Protein AF-A0AAD4R6T7-F1 (afdb_monomer)

Structure (mmCIF, N/CA/C/O backbone):
data_AF-A0AAD4R6T7-F1
#
_entry.id   AF-A0AAD4R6T7-F1
#
loop_
_atom_site.group_PDB
_atom_site.id
_atom_site.type_symbol
_atom_site.label_atom_id
_atom_site.label_alt_id
_atom_site.label_comp_id
_atom_site.label_asym_id
_atom_site.label_entity_id
_atom_site.label_seq_id
_atom_site.pdbx_PDB_ins_code
_atom_site.Cartn_x
_atom_site.Cartn_y
_atom_site.Cartn_z
_atom_site.occupancy
_atom_site.B_iso_or_equiv
_atom_site.auth_seq_id
_atom_site.auth_comp_id
_atom_site.auth_asym_id
_atom_site.auth_atom_id
_atom_site.pdbx_PDB_model_num
ATOM 1 N N . MET A 1 1 ? 19.999 12.612 -41.701 1.00 35.31 1 MET A N 1
ATOM 2 C CA . MET A 1 1 ? 18.596 12.880 -41.300 1.00 35.31 1 MET A CA 1
ATOM 3 C C . MET A 1 1 ? 18.337 14.374 -41.529 1.00 35.31 1 MET A C 1
ATOM 5 O O . MET A 1 1 ? 19.332 15.083 -41.584 1.00 35.31 1 MET A O 1
ATOM 9 N N . ARG A 1 2 ? 17.098 14.847 -41.746 1.00 30.16 2 ARG A N 1
ATOM 10 C CA . ARG A 1 2 ? 16.788 16.290 -41.617 1.00 30.16 2 ARG A CA 1
ATOM 11 C C . ARG A 1 2 ? 16.483 16.538 -40.134 1.00 30.16 2 ARG A C 1
ATOM 13 O O . ARG A 1 2 ? 15.830 15.685 -39.537 1.00 30.16 2 ARG A O 1
ATOM 20 N N . GLU A 1 3 ? 17.016 17.611 -39.561 1.00 31.00 3 GLU A N 1
ATOM 21 C CA . GLU A 1 3 ? 16.907 17.990 -38.136 1.00 31.00 3 GLU A CA 1
ATOM 22 C C . GLU A 1 3 ? 15.463 17.955 -37.607 1.00 31.00 3 GLU A C 1
ATOM 24 O O . GLU A 1 3 ? 15.213 17.468 -36.507 1.00 31.00 3 GLU A O 1
ATOM 29 N N . ASP A 1 4 ? 14.497 18.336 -38.441 1.00 33.56 4 ASP A N 1
ATOM 30 C CA . ASP A 1 4 ? 13.080 18.478 -38.076 1.00 33.56 4 ASP A CA 1
ATOM 31 C C . ASP A 1 4 ? 12.387 17.181 -37.615 1.00 33.56 4 ASP A C 1
ATOM 33 O O . ASP A 1 4 ? 11.454 17.220 -36.809 1.00 33.56 4 ASP A O 1
ATOM 37 N N . ASP A 1 5 ? 12.834 16.014 -38.096 1.00 36.88 5 ASP A N 1
ATOM 38 C CA . ASP A 1 5 ? 12.261 14.714 -37.709 1.00 36.88 5 ASP A CA 1
ATOM 39 C C . ASP A 1 5 ? 12.672 14.315 -36.272 1.00 36.88 5 ASP A C 1
ATOM 41 O O . ASP A 1 5 ? 12.010 13.496 -35.633 1.00 36.88 5 ASP A O 1
ATOM 45 N N . TRP A 1 6 ? 13.761 14.895 -35.753 1.00 41.62 6 TRP A N 1
ATOM 46 C CA . TRP A 1 6 ? 14.365 14.558 -34.461 1.00 41.62 6 TRP A CA 1
ATOM 47 C C . TRP A 1 6 ? 13.803 15.390 -33.300 1.00 41.62 6 TRP A C 1
ATOM 49 O O . TRP A 1 6 ? 13.460 14.819 -32.261 1.00 41.62 6 TRP A O 1
ATOM 59 N N . TYR A 1 7 ? 13.586 16.694 -33.496 1.00 38.44 7 TYR A N 1
ATOM 60 C CA . TYR A 1 7 ? 12.897 17.542 -32.511 1.00 38.44 7 TYR A CA 1
ATOM 61 C C . TYR A 1 7 ? 11.509 16.982 -32.148 1.00 38.44 7 TYR A C 1
ATOM 63 O O . TYR A 1 7 ? 11.077 17.041 -30.995 1.00 38.44 7 TYR A O 1
ATOM 71 N N . ARG A 1 8 ? 10.834 16.338 -33.114 1.00 39.41 8 ARG A N 1
ATOM 72 C CA . ARG A 1 8 ? 9.548 15.652 -32.906 1.00 39.41 8 ARG A CA 1
ATOM 73 C C . ARG A 1 8 ? 9.656 14.388 -32.048 1.00 39.41 8 ARG A C 1
ATOM 75 O O . ARG A 1 8 ? 8.707 14.077 -31.336 1.00 39.41 8 ARG A O 1
ATOM 82 N N . PHE A 1 9 ? 10.781 13.671 -32.091 1.00 39.66 9 PHE A N 1
ATOM 83 C CA . PHE A 1 9 ? 11.033 12.503 -31.241 1.00 39.66 9 PHE A CA 1
ATOM 84 C C . PHE A 1 9 ? 11.440 12.923 -29.822 1.00 39.66 9 PHE A C 1
ATOM 86 O O . PHE A 1 9 ? 10.860 12.408 -28.870 1.00 39.66 9 PHE A O 1
ATOM 93 N N . GLN A 1 10 ? 12.335 13.911 -29.668 1.00 36.84 10 GLN A N 1
ATOM 94 C CA . GLN A 1 10 ? 12.709 14.486 -28.362 1.00 36.84 10 GLN A CA 1
ATOM 95 C C . GLN A 1 10 ? 11.486 14.968 -27.577 1.00 36.84 10 GLN A C 1
ATOM 97 O O . GLN A 1 10 ? 11.299 14.567 -26.427 1.00 36.84 10 GLN A O 1
ATOM 102 N N . ALA A 1 11 ? 10.598 15.720 -28.234 1.00 40.50 11 ALA A N 1
ATOM 103 C CA . ALA A 1 11 ? 9.353 16.191 -27.635 1.00 40.50 11 ALA A CA 1
ATOM 104 C C . ALA A 1 11 ? 8.433 15.046 -27.159 1.00 40.50 11 ALA A C 1
ATOM 106 O O . ALA A 1 11 ? 7.686 15.214 -26.198 1.00 40.50 11 ALA A O 1
ATOM 107 N N . ARG A 1 12 ? 8.495 13.868 -27.798 1.00 42.59 12 ARG A N 1
ATOM 108 C CA . ARG A 1 12 ? 7.591 12.729 -27.550 1.00 42.59 12 ARG A CA 1
ATOM 109 C C . ARG A 1 12 ? 8.087 11.774 -26.460 1.00 42.59 12 ARG A C 1
ATOM 111 O O . ARG A 1 12 ? 7.273 11.107 -25.832 1.00 42.59 12 ARG A O 1
ATOM 118 N N . ILE A 1 13 ? 9.395 11.754 -26.190 1.00 37.28 13 ILE A N 1
ATOM 119 C CA . ILE A 1 13 ? 10.011 11.015 -25.068 1.00 37.28 13 ILE A CA 1
ATOM 120 C C . ILE A 1 13 ? 10.385 11.915 -23.873 1.00 37.28 13 ILE A C 1
ATOM 122 O O . ILE A 1 13 ? 11.056 11.463 -22.946 1.00 37.28 13 ILE A O 1
ATOM 126 N N . GLY A 1 14 ? 9.952 13.182 -23.879 1.00 34.75 14 GLY A N 1
ATOM 127 C CA . GLY A 1 14 ? 10.141 14.121 -22.768 1.00 34.75 14 GLY A CA 1
ATOM 128 C C . GLY A 1 14 ? 11.563 14.677 -22.626 1.00 34.75 14 GLY A C 1
ATOM 129 O O . GLY A 1 14 ? 11.971 15.027 -21.519 1.00 34.75 14 GLY A O 1
ATOM 130 N N . LEU A 1 15 ? 12.330 14.744 -23.719 1.00 37.16 15 LEU A N 1
ATOM 131 C CA . LEU A 1 15 ? 13.623 15.432 -23.766 1.00 37.16 15 LEU A CA 1
ATOM 132 C C . LEU A 1 15 ? 13.426 16.873 -24.281 1.00 37.16 15 LEU A C 1
ATOM 134 O O . LEU A 1 15 ? 12.693 17.061 -25.253 1.00 37.16 15 LEU A O 1
ATOM 138 N N . PRO A 1 16 ? 14.050 17.894 -23.665 1.00 30.91 16 PRO A N 1
ATOM 139 C CA . PRO A 1 16 ? 13.945 19.271 -24.147 1.00 30.91 16 PRO A CA 1
ATOM 140 C C . PRO A 1 16 ? 14.629 19.447 -25.524 1.00 30.91 16 PRO A C 1
ATOM 142 O O . PRO A 1 16 ? 15.646 18.792 -25.769 1.00 30.91 16 PRO A O 1
ATOM 145 N N . PRO A 1 17 ? 14.090 20.304 -26.419 1.00 33.41 17 PRO A N 1
ATOM 146 C CA . PRO A 1 17 ? 14.699 20.621 -27.715 1.00 33.41 17 PRO A CA 1
ATOM 147 C C . PRO A 1 17 ? 15.949 21.515 -27.571 1.00 33.41 17 PRO A C 1
ATOM 149 O O . PRO A 1 17 ? 16.069 22.263 -26.604 1.00 33.41 17 PRO A O 1
ATOM 152 N N . GLU A 1 18 ? 16.869 21.430 -28.539 1.00 39.88 18 GLU A N 1
ATOM 153 C CA . GLU A 1 18 ? 18.239 21.985 -28.480 1.00 39.88 18 GLU A CA 1
ATOM 154 C C . GLU A 1 18 ? 18.397 23.520 -28.588 1.00 39.88 18 GLU A C 1
ATOM 156 O O . GLU A 1 18 ? 19.498 24.002 -28.347 1.00 39.88 18 GLU A O 1
ATOM 161 N N . ASP A 1 19 ? 17.357 24.327 -28.830 1.00 33.66 19 ASP A N 1
ATOM 162 C CA . ASP A 1 19 ? 17.550 25.769 -29.083 1.00 33.66 19 ASP A CA 1
ATOM 163 C C . ASP A 1 19 ? 16.873 26.687 -28.061 1.00 33.66 19 ASP A C 1
ATOM 165 O O . ASP A 1 19 ? 15.666 26.904 -28.111 1.00 33.66 19 ASP A O 1
ATOM 169 N N . MET A 1 20 ? 17.685 27.260 -27.164 1.00 31.92 20 MET A N 1
ATOM 170 C CA . MET A 1 20 ? 17.506 28.569 -26.502 1.00 31.92 20 MET A CA 1
ATOM 171 C C . MET A 1 20 ? 18.830 28.948 -25.809 1.00 31.92 20 MET A C 1
ATOM 173 O O . MET A 1 20 ? 18.921 29.026 -24.584 1.00 31.92 20 MET A O 1
ATOM 177 N N . ALA A 1 21 ? 19.898 29.137 -26.589 1.00 30.80 21 ALA A N 1
ATOM 178 C CA . ALA A 1 21 ? 21.153 29.693 -26.079 1.00 30.80 21 ALA A CA 1
ATOM 179 C C . ALA A 1 21 ? 21.945 30.456 -27.157 1.00 30.80 21 ALA A C 1
ATOM 181 O O . ALA A 1 21 ? 23.131 30.220 -27.354 1.00 30.80 21 ALA A O 1
ATOM 182 N N . SER A 1 22 ? 21.317 31.421 -27.834 1.00 30.77 22 SER A N 1
ATOM 183 C CA . SER A 1 22 ? 22.067 32.562 -28.376 1.00 30.77 22 SER A CA 1
ATOM 184 C C . SER A 1 22 ? 22.095 33.649 -27.299 1.00 30.77 22 SER A C 1
ATOM 186 O O . SER A 1 22 ? 21.093 34.324 -27.059 1.00 30.77 22 SER A O 1
ATOM 188 N N . GLY A 1 23 ? 23.211 33.742 -26.576 1.00 28.62 23 GLY A N 1
ATOM 189 C CA . GLY A 1 23 ? 23.395 34.693 -25.484 1.00 28.62 23 GLY A CA 1
ATOM 190 C C . GLY A 1 23 ? 23.464 36.153 -25.945 1.00 28.62 23 GLY A C 1
ATOM 191 O O . GLY A 1 23 ? 23.913 36.450 -27.048 1.00 28.62 23 GLY A O 1
ATOM 192 N N . ASN A 1 24 ? 23.077 37.059 -25.046 1.00 25.55 24 ASN A N 1
ATOM 193 C CA . ASN A 1 24 ? 23.545 38.443 -25.025 1.00 25.55 24 ASN A CA 1
ATOM 194 C C . ASN A 1 24 ? 24.150 38.694 -23.624 1.00 25.55 24 ASN A C 1
ATOM 196 O O . ASN A 1 24 ? 23.434 38.477 -22.640 1.00 25.55 24 ASN A O 1
ATOM 200 N N . PRO A 1 25 ? 25.443 39.042 -23.481 1.00 32.53 25 PRO A N 1
ATOM 201 C CA . PRO A 1 25 ? 26.127 38.965 -22.196 1.00 32.53 25 PRO A CA 1
ATOM 202 C C . PRO A 1 25 ? 26.261 40.337 -21.525 1.00 32.53 25 PRO A C 1
ATOM 204 O O . PRO A 1 25 ? 27.349 40.887 -21.517 1.00 32.53 25 PRO A O 1
ATOM 207 N N . GLU A 1 26 ? 25.210 40.867 -20.894 1.00 28.42 26 GLU A N 1
ATOM 208 C CA . GLU A 1 26 ? 25.356 41.969 -19.920 1.00 28.42 26 GLU A CA 1
ATOM 209 C C . GLU A 1 26 ? 24.265 41.924 -18.833 1.00 28.42 26 GLU A C 1
ATOM 211 O O . GLU A 1 26 ? 23.216 42.543 -18.979 1.00 28.42 26 GLU A O 1
ATOM 216 N N . ASN A 1 27 ? 24.497 41.182 -17.737 1.00 26.97 27 ASN A N 1
ATOM 217 C CA . ASN A 1 27 ? 24.135 41.591 -16.363 1.00 26.97 27 ASN A CA 1
ATOM 218 C C . ASN A 1 27 ? 24.601 40.545 -15.321 1.00 26.97 27 ASN A C 1
ATOM 220 O O . ASN A 1 27 ? 24.200 39.382 -15.418 1.00 26.97 27 ASN A O 1
ATOM 224 N N . PRO A 1 28 ? 25.380 40.904 -14.283 1.00 32.88 28 PRO A N 1
ATOM 225 C CA . PRO A 1 28 ? 25.777 39.973 -13.238 1.00 32.88 28 PRO A CA 1
ATOM 226 C C . PRO A 1 28 ? 24.834 40.095 -12.036 1.00 32.88 28 PRO A C 1
ATOM 228 O O . PRO A 1 28 ? 24.934 41.060 -11.282 1.00 32.88 28 PRO A O 1
ATOM 231 N N . ARG A 1 29 ? 23.935 39.119 -11.829 1.00 27.77 29 ARG A N 1
ATOM 232 C CA . ARG A 1 29 ? 23.383 38.727 -10.510 1.00 27.77 29 ARG A CA 1
ATOM 233 C C . ARG A 1 29 ? 22.399 37.557 -10.640 1.00 27.77 29 ARG A C 1
ATOM 235 O O . ARG A 1 29 ? 21.607 37.503 -11.572 1.00 27.77 29 ARG A O 1
ATOM 242 N N . ILE A 1 30 ? 22.410 36.711 -9.605 1.00 27.66 30 ILE A N 1
ATOM 243 C CA . ILE A 1 30 ? 21.577 35.521 -9.331 1.00 27.66 30 ILE A CA 1
ATOM 244 C C . ILE A 1 30 ? 22.187 34.210 -9.855 1.00 27.66 30 ILE A C 1
ATOM 246 O O . ILE A 1 30 ? 22.101 33.866 -11.031 1.00 27.66 30 ILE A O 1
ATOM 250 N N . GLY A 1 31 ? 22.790 33.461 -8.923 1.00 31.80 31 GLY A N 1
ATOM 251 C CA . GLY A 1 31 ? 23.326 32.122 -9.143 1.00 31.80 31 GLY A CA 1
ATOM 252 C C . GLY A 1 31 ? 22.250 31.160 -9.643 1.00 31.80 31 GLY A C 1
ATOM 253 O O . GLY A 1 31 ? 21.253 30.915 -8.965 1.00 31.80 31 GLY A O 1
ATOM 254 N N . ARG A 1 32 ? 22.464 30.619 -10.845 1.00 25.25 32 ARG A N 1
ATOM 255 C CA . ARG A 1 32 ? 21.681 29.524 -11.416 1.00 25.25 32 ARG A CA 1
ATOM 256 C C . ARG A 1 32 ? 22.487 28.237 -11.333 1.00 25.25 32 ARG A C 1
ATOM 258 O O . ARG A 1 32 ? 23.625 28.181 -11.786 1.00 25.25 32 ARG A O 1
ATOM 265 N N . VAL A 1 33 ? 21.838 27.212 -10.791 1.00 27.19 33 VAL A N 1
ATOM 266 C CA . VAL A 1 33 ? 22.175 25.796 -10.952 1.00 27.19 33 VAL A CA 1
ATOM 267 C C . VAL A 1 33 ? 22.430 25.533 -12.437 1.00 27.19 33 VAL A C 1
ATOM 269 O O . VAL A 1 33 ? 21.539 25.718 -13.268 1.00 27.19 33 VAL A O 1
ATOM 272 N N . THR A 1 34 ? 23.658 25.161 -12.783 1.00 24.34 34 THR A N 1
ATOM 273 C CA . THR A 1 34 ? 24.046 24.812 -14.149 1.00 24.34 34 THR A CA 1
ATOM 274 C C . THR A 1 34 ? 23.394 23.482 -14.516 1.00 24.34 34 THR A C 1
ATOM 276 O O . THR A 1 34 ? 23.837 22.423 -14.075 1.00 24.34 34 THR A O 1
ATOM 279 N N . ASN A 1 35 ? 22.316 23.533 -15.300 1.00 24.81 35 ASN A N 1
ATOM 280 C CA . ASN A 1 35 ? 21.831 22.364 -16.031 1.00 24.81 35 ASN A CA 1
ATOM 281 C C . ASN A 1 35 ? 22.922 21.905 -17.019 1.00 24.81 35 ASN A C 1
ATOM 283 O O . ASN A 1 35 ? 23.552 22.765 -17.642 1.00 24.81 35 ASN A O 1
ATOM 287 N N . PRO A 1 36 ? 23.153 20.590 -17.180 1.00 25.81 36 PRO A N 1
ATOM 288 C CA . PRO A 1 36 ? 24.138 20.083 -18.128 1.00 25.81 36 PRO A CA 1
ATOM 289 C C . PRO A 1 36 ? 23.739 20.398 -19.586 1.00 25.81 36 PRO A C 1
ATOM 291 O O . PRO A 1 36 ? 22.540 20.505 -19.874 1.00 25.81 36 PRO A O 1
ATOM 294 N N . PRO A 1 37 ? 24.722 20.540 -20.500 1.00 28.17 37 PRO A N 1
ATOM 295 C CA . PRO A 1 37 ? 24.476 20.776 -21.919 1.00 28.17 37 PRO A CA 1
ATOM 296 C C . PRO A 1 37 ? 23.677 19.628 -22.554 1.00 28.17 37 PRO A C 1
ATOM 298 O O . PRO A 1 37 ? 23.698 18.490 -22.084 1.00 28.17 37 PRO A O 1
ATOM 301 N N . SER A 1 38 ? 22.938 19.961 -23.609 1.00 34.66 38 SER A N 1
ATOM 302 C CA . SER A 1 38 ? 21.989 19.110 -24.329 1.00 34.66 38 SER A CA 1
ATOM 303 C C . SER A 1 38 ? 22.512 17.702 -24.639 1.00 34.66 38 SER A C 1
ATOM 305 O O . SER A 1 38 ? 23.555 17.511 -25.258 1.00 34.66 38 SER A O 1
ATOM 307 N N . VAL A 1 39 ? 21.726 16.704 -24.225 1.00 35.66 39 VAL A N 1
ATOM 308 C CA . VAL A 1 39 ? 21.947 15.277 -24.491 1.00 35.66 39 VAL A CA 1
ATOM 309 C C . VAL A 1 39 ? 21.890 15.032 -26.000 1.00 35.66 39 VAL A C 1
ATOM 311 O O . VAL A 1 39 ? 20.820 15.153 -26.603 1.00 35.66 39 VAL A O 1
ATOM 314 N N . LEU A 1 40 ? 23.026 14.643 -26.589 1.00 38.28 40 LEU A N 1
ATOM 315 C CA . LEU A 1 40 ? 23.114 14.173 -27.970 1.00 38.28 40 LEU A CA 1
ATOM 316 C C . LEU A 1 40 ? 22.015 13.144 -28.252 1.00 38.28 40 LEU A C 1
ATOM 318 O O . LEU A 1 40 ? 21.805 12.181 -27.513 1.00 38.28 40 LEU A O 1
ATOM 322 N N . GLY A 1 41 ? 21.287 13.359 -29.341 1.00 39.12 41 GLY A N 1
ATOM 323 C CA . GLY A 1 41 ? 20.124 12.549 -29.648 1.00 39.12 41 GLY A CA 1
ATOM 324 C C . GLY A 1 41 ? 20.418 11.070 -29.881 1.00 39.12 41 GLY A C 1
ATOM 325 O O . GLY A 1 41 ? 21.299 10.734 -30.661 1.00 39.12 41 GLY A O 1
ATOM 326 N N . PHE A 1 42 ? 19.622 10.178 -29.283 1.00 39.47 42 PHE A N 1
ATOM 327 C CA . PHE A 1 42 ? 19.677 8.711 -29.428 1.00 39.47 42 PHE A CA 1
ATOM 328 C C . PHE A 1 42 ? 19.830 8.222 -30.885 1.00 39.47 42 PHE A C 1
ATOM 330 O O . PHE A 1 42 ? 20.591 7.296 -31.159 1.00 39.47 42 PHE A O 1
ATOM 337 N N . GLY A 1 43 ? 19.176 8.885 -31.847 1.00 38.97 43 GLY A N 1
ATOM 338 C CA . GLY A 1 43 ? 19.344 8.588 -33.274 1.00 38.97 43 GLY A CA 1
ATOM 339 C C . GLY A 1 43 ? 20.722 8.974 -33.824 1.00 38.97 43 GLY A C 1
ATOM 340 O O . GLY A 1 43 ? 21.238 8.274 -34.687 1.00 38.97 43 GLY A O 1
ATOM 341 N N . ARG A 1 44 ? 21.338 10.046 -33.309 1.00 40.31 44 ARG A N 1
ATOM 342 C CA . ARG A 1 44 ? 22.719 10.463 -33.606 1.00 40.31 44 ARG A CA 1
ATOM 343 C C . ARG A 1 44 ? 23.726 9.535 -32.933 1.00 40.31 44 ARG A C 1
ATOM 345 O O . ARG A 1 44 ? 24.703 9.200 -33.567 1.00 40.31 44 ARG A O 1
ATOM 352 N N . VAL A 1 45 ? 23.448 9.059 -31.722 1.00 42.53 45 VAL A N 1
ATOM 353 C CA . VAL A 1 45 ? 24.270 8.101 -30.961 1.00 42.53 45 VAL A CA 1
ATOM 354 C C . VAL A 1 45 ? 24.316 6.726 -31.642 1.00 42.53 45 VAL A C 1
ATOM 356 O O . VAL A 1 45 ? 25.393 6.189 -31.879 1.00 42.53 45 VAL A O 1
ATOM 359 N N . ILE A 1 46 ? 23.164 6.185 -32.057 1.00 42.31 46 ILE A N 1
ATOM 360 C CA . ILE A 1 46 ? 23.109 4.954 -32.863 1.00 42.31 46 ILE A CA 1
ATOM 361 C C . ILE A 1 46 ? 23.711 5.185 -34.253 1.00 42.31 46 ILE A C 1
ATOM 363 O O . ILE A 1 46 ? 24.439 4.335 -34.749 1.00 42.31 46 ILE A O 1
ATOM 367 N N . HIS A 1 47 ? 23.445 6.326 -34.893 1.00 44.00 47 HIS A N 1
ATOM 368 C CA . HIS A 1 47 ? 24.032 6.644 -36.195 1.00 44.00 47 HIS A CA 1
ATOM 369 C C . HIS A 1 47 ? 25.552 6.846 -36.117 1.00 44.00 47 HIS A C 1
ATOM 371 O O . HIS A 1 47 ? 26.239 6.477 -37.060 1.00 44.00 47 HIS A O 1
ATOM 377 N N . GLU A 1 48 ? 26.087 7.397 -35.028 1.00 43.72 48 GLU A N 1
ATOM 378 C CA . GLU A 1 48 ? 27.525 7.581 -34.822 1.00 43.72 48 GLU A CA 1
ATOM 379 C C . GLU A 1 48 ? 28.189 6.257 -34.437 1.00 43.72 48 GLU A C 1
ATOM 381 O O . GLU A 1 48 ? 29.214 5.924 -35.013 1.00 43.72 48 GLU A O 1
ATOM 386 N N . SER A 1 49 ? 27.547 5.419 -33.614 1.00 40.59 49 SER A N 1
ATOM 387 C CA . SER A 1 49 ? 27.960 4.025 -33.381 1.00 40.59 49 SER A CA 1
ATOM 388 C C . SER A 1 49 ? 27.988 3.208 -34.685 1.00 40.59 49 SER A C 1
ATOM 390 O O . SER A 1 49 ? 28.976 2.539 -34.980 1.00 40.59 49 SER A O 1
ATOM 392 N N . LEU A 1 50 ? 26.961 3.332 -35.537 1.00 41.28 50 LEU A N 1
ATOM 393 C CA . LEU A 1 50 ? 26.922 2.710 -36.867 1.00 41.28 50 LEU A CA 1
ATOM 394 C C . LEU A 1 50 ? 27.968 3.304 -37.823 1.00 41.28 50 LEU A C 1
ATOM 396 O O . LEU A 1 50 ? 28.543 2.572 -38.622 1.00 41.28 50 LEU A O 1
ATOM 400 N N . ARG A 1 51 ? 28.239 4.611 -37.745 1.00 44.19 51 ARG A N 1
ATOM 401 C CA . ARG A 1 51 ? 29.266 5.300 -38.543 1.00 44.19 51 ARG A CA 1
ATOM 402 C C . ARG A 1 51 ? 30.684 4.913 -38.114 1.00 44.19 51 ARG A C 1
ATOM 404 O O . ARG A 1 51 ? 31.572 4.827 -38.961 1.00 44.19 51 ARG A O 1
ATOM 411 N N . LEU A 1 52 ? 30.903 4.675 -36.823 1.00 41.12 52 LEU A N 1
ATOM 412 C CA . LEU A 1 52 ? 32.156 4.170 -36.265 1.00 41.12 52 LEU A CA 1
ATOM 413 C C . LEU A 1 52 ? 32.371 2.694 -36.645 1.00 41.12 52 LEU A C 1
ATOM 415 O O . LEU A 1 52 ? 33.487 2.328 -37.011 1.00 41.12 52 LEU A O 1
ATOM 419 N N . ASP A 1 53 ? 31.312 1.878 -36.682 1.00 37.19 53 ASP A N 1
ATOM 420 C CA . ASP A 1 53 ? 31.343 0.509 -37.228 1.00 37.19 53 ASP A CA 1
ATOM 421 C C . ASP A 1 53 ? 31.648 0.509 -38.747 1.00 37.19 53 ASP A C 1
ATOM 423 O O . ASP A 1 53 ? 32.468 -0.268 -39.237 1.00 37.19 53 ASP A O 1
ATOM 427 N N . GLU A 1 54 ? 31.097 1.468 -39.503 1.00 38.06 54 GLU A N 1
ATOM 428 C CA . GLU A 1 54 ? 31.415 1.685 -40.926 1.00 38.06 54 GLU A CA 1
ATOM 429 C C . GLU A 1 54 ? 32.898 2.059 -41.133 1.00 38.06 54 GLU A C 1
ATOM 431 O O . GLU A 1 54 ? 33.526 1.596 -42.085 1.00 38.06 54 GLU A O 1
ATOM 436 N N . ARG A 1 55 ? 33.498 2.828 -40.209 1.00 38.56 55 ARG A N 1
ATOM 437 C CA . ARG A 1 55 ? 34.941 3.136 -40.215 1.00 38.56 55 ARG A CA 1
ATOM 438 C C . ARG A 1 55 ? 35.820 1.936 -39.855 1.00 38.56 55 ARG A C 1
ATOM 440 O O . ARG A 1 55 ? 36.914 1.845 -40.400 1.00 38.56 55 ARG A O 1
ATOM 447 N N . ARG A 1 56 ? 35.359 1.008 -39.006 1.00 37.31 56 ARG A N 1
ATOM 448 C CA . ARG A 1 56 ? 36.086 -0.244 -38.704 1.00 37.31 56 ARG A CA 1
ATOM 449 C C . ARG A 1 56 ? 36.027 -1.257 -39.850 1.00 37.31 56 ARG A C 1
ATOM 451 O O . ARG A 1 56 ? 37.012 -1.945 -40.093 1.00 37.31 56 ARG A O 1
ATOM 458 N N . ARG A 1 57 ? 34.908 -1.343 -40.582 1.00 35.66 57 ARG A N 1
ATOM 459 C CA . ARG A 1 57 ? 34.775 -2.243 -41.751 1.00 35.66 57 ARG A CA 1
ATOM 460 C C . ARG A 1 57 ? 35.501 -1.739 -43.000 1.00 35.66 57 ARG A C 1
ATOM 462 O O . ARG A 1 57 ? 35.763 -2.523 -43.906 1.00 35.66 57 ARG A O 1
ATOM 469 N N . LEU A 1 58 ? 35.846 -0.454 -43.048 1.00 34.22 58 LEU A N 1
ATOM 470 C CA . LEU A 1 58 ? 36.664 0.156 -44.095 1.00 34.22 58 LEU A CA 1
ATOM 471 C C . LEU A 1 58 ? 38.163 0.100 -43.747 1.00 34.22 58 LEU A C 1
ATOM 473 O O . LEU A 1 58 ? 38.861 1.108 -43.810 1.00 34.22 58 LEU A O 1
ATOM 477 N N . VAL A 1 59 ? 38.682 -1.090 -43.433 1.00 32.12 59 VAL A N 1
ATOM 478 C CA . VAL A 1 59 ? 40.086 -1.394 -43.753 1.00 32.12 59 VAL A CA 1
ATOM 479 C C . VAL A 1 59 ? 40.106 -1.719 -45.253 1.00 32.12 59 VAL A C 1
ATOM 481 O O . VAL A 1 59 ? 39.318 -2.560 -45.692 1.00 32.12 59 VAL A O 1
ATOM 484 N N . PRO A 1 60 ? 40.903 -1.029 -46.086 1.00 34.09 60 PRO A N 1
ATOM 485 C CA . PRO A 1 60 ? 40.738 -1.103 -47.530 1.00 34.09 60 PRO A CA 1
ATOM 486 C C . PRO A 1 60 ? 41.195 -2.467 -48.058 1.00 34.09 60 PRO A C 1
ATOM 488 O O . PRO A 1 60 ? 42.388 -2.717 -48.189 1.00 34.09 60 PRO A O 1
ATOM 491 N N . VAL A 1 61 ? 40.244 -3.322 -48.442 1.00 31.56 61 VAL A N 1
ATOM 492 C CA . VAL A 1 61 ? 40.487 -4.284 -49.521 1.00 31.56 61 VAL A CA 1
ATOM 493 C C . VAL A 1 61 ? 40.131 -3.573 -50.820 1.00 31.56 61 VAL A C 1
ATOM 495 O O . VAL A 1 61 ? 38.992 -3.183 -51.075 1.00 31.56 61 VAL A O 1
ATOM 498 N N . SER A 1 62 ? 41.170 -3.324 -51.599 1.00 33.84 62 SER A N 1
ATOM 499 C CA . SER A 1 62 ? 41.195 -2.662 -52.894 1.00 33.84 62 SER A CA 1
ATOM 500 C C . SER A 1 62 ? 40.172 -3.249 -53.870 1.00 33.84 62 SER A C 1
ATOM 502 O O . SER A 1 62 ? 40.319 -4.387 -54.304 1.00 33.84 62 SER A O 1
ATOM 504 N N . SER A 1 63 ? 39.174 -2.454 -54.276 1.00 27.58 63 SER A N 1
ATOM 505 C CA . SER A 1 63 ? 38.560 -2.499 -55.618 1.00 27.58 63 SER A CA 1
ATOM 506 C C . SER A 1 63 ? 37.555 -1.349 -55.813 1.00 27.58 63 SER A C 1
ATOM 508 O O . SER A 1 63 ? 36.526 -1.309 -55.134 1.00 27.58 63 SER A O 1
ATOM 510 N N . PRO A 1 64 ? 37.795 -0.408 -56.744 1.00 35.12 64 PRO A N 1
ATOM 511 C CA . PRO A 1 64 ? 36.866 0.672 -57.035 1.00 35.12 64 PRO A CA 1
ATOM 512 C C . PRO A 1 64 ? 35.936 0.249 -58.176 1.00 35.12 64 PRO A C 1
ATOM 514 O O . PRO A 1 64 ? 36.355 0.263 -59.325 1.00 35.12 64 PRO A O 1
ATOM 517 N N . ASN A 1 65 ? 34.696 -0.158 -57.872 1.00 32.50 65 ASN A N 1
ATOM 518 C CA . ASN A 1 65 ? 33.506 0.074 -58.719 1.00 32.50 65 ASN A CA 1
ATOM 519 C C . ASN A 1 65 ? 32.270 -0.682 -58.198 1.00 32.50 65 ASN A C 1
ATOM 521 O O . ASN A 1 65 ? 31.998 -1.798 -58.628 1.00 32.50 65 ASN A O 1
ATOM 525 N N . ARG A 1 66 ? 31.507 -0.052 -57.286 1.00 31.47 66 ARG A N 1
ATOM 526 C CA . ARG A 1 66 ? 30.046 -0.224 -57.045 1.00 31.47 66 ARG A CA 1
ATOM 527 C C . ARG A 1 66 ? 29.637 0.546 -55.773 1.00 31.47 66 ARG A C 1
ATOM 529 O O . ARG A 1 66 ? 29.341 -0.046 -54.745 1.00 31.47 66 ARG A O 1
ATOM 536 N N . ALA A 1 67 ? 29.657 1.883 -55.795 1.00 32.94 67 ALA A N 1
ATOM 537 C CA . ALA A 1 67 ? 29.444 2.689 -54.575 1.00 32.94 67 ALA A CA 1
ATOM 538 C C . ALA A 1 67 ? 28.174 3.566 -54.552 1.00 32.94 67 ALA A C 1
ATOM 540 O O . ALA A 1 67 ? 27.904 4.203 -53.534 1.00 32.94 67 ALA A O 1
ATOM 541 N N . SER A 1 68 ? 27.368 3.617 -55.618 1.00 31.44 68 SER A N 1
ATOM 542 C CA . SER A 1 68 ? 26.267 4.595 -55.717 1.00 31.44 68 SER A CA 1
ATOM 543 C C . SER A 1 68 ? 24.860 4.037 -55.455 1.00 31.44 68 SER A C 1
ATOM 545 O O . SER A 1 68 ? 24.002 4.786 -54.991 1.00 31.44 68 SER A O 1
ATOM 547 N N . THR A 1 69 ? 24.606 2.739 -55.644 1.00 28.19 69 THR A N 1
ATOM 548 C CA . THR A 1 69 ? 23.266 2.136 -55.455 1.00 28.19 69 THR A CA 1
ATOM 549 C C . THR A 1 69 ? 23.021 1.551 -54.055 1.00 28.19 69 THR A C 1
ATOM 551 O O . THR A 1 69 ? 21.882 1.542 -53.592 1.00 28.19 69 THR A O 1
ATOM 554 N N . GLY A 1 70 ? 24.068 1.159 -53.315 1.00 27.67 70 GLY A N 1
ATOM 555 C CA . GLY A 1 70 ? 23.947 0.614 -51.949 1.00 27.67 70 GLY A CA 1
ATOM 556 C C . GLY A 1 70 ? 23.675 1.661 -50.854 1.00 27.67 70 GLY A C 1
ATOM 557 O O . GLY A 1 70 ? 22.909 1.408 -49.925 1.00 27.67 70 GLY A O 1
ATOM 558 N N . ARG A 1 71 ? 24.221 2.881 -50.985 1.00 28.31 71 ARG A N 1
ATOM 559 C CA . ARG A 1 71 ? 24.084 3.949 -49.966 1.00 28.31 71 ARG A CA 1
ATOM 560 C C . ARG A 1 71 ? 22.659 4.499 -49.836 1.00 28.31 71 ARG A C 1
ATOM 562 O O . ARG A 1 71 ? 22.255 4.907 -48.748 1.00 28.31 71 ARG A O 1
ATOM 569 N N . TYR A 1 72 ? 21.884 4.504 -50.924 1.00 26.27 72 TYR A N 1
ATOM 570 C CA . TYR A 1 72 ? 20.493 4.976 -50.918 1.00 26.27 72 TYR A CA 1
ATOM 571 C C . TYR A 1 72 ? 19.508 3.929 -50.367 1.00 26.27 72 TYR A C 1
ATOM 573 O O . TYR A 1 72 ? 18.566 4.301 -49.664 1.00 26.27 72 TYR A O 1
ATOM 581 N N . GLY A 1 73 ? 19.748 2.635 -50.612 1.00 24.73 73 GLY A N 1
ATOM 582 C CA . GLY A 1 73 ? 18.961 1.538 -50.031 1.00 24.73 73 GLY A CA 1
ATOM 583 C C . GLY A 1 73 ? 19.160 1.407 -48.518 1.00 24.73 73 GLY A C 1
ATOM 584 O O . GLY A 1 73 ? 18.188 1.289 -47.772 1.00 24.73 73 GLY A O 1
ATOM 585 N N . PHE A 1 74 ? 20.401 1.548 -48.042 1.00 25.77 74 PHE A N 1
ATOM 586 C CA . PHE A 1 74 ? 20.733 1.447 -46.617 1.00 25.77 74 PHE A CA 1
ATOM 587 C C . PHE A 1 74 ? 20.213 2.644 -45.798 1.00 25.77 74 PHE A C 1
ATOM 589 O O . PHE A 1 74 ? 19.643 2.458 -44.725 1.00 25.77 74 PHE A O 1
ATOM 596 N N . ARG A 1 75 ? 20.280 3.877 -46.334 1.00 28.12 75 ARG A N 1
ATOM 597 C CA . ARG A 1 75 ? 19.689 5.075 -45.692 1.00 28.12 75 ARG A CA 1
ATOM 598 C C . ARG A 1 75 ? 18.159 5.039 -45.609 1.00 28.12 75 ARG A C 1
ATOM 600 O O . ARG A 1 75 ? 17.602 5.558 -44.643 1.00 28.12 75 ARG A O 1
ATOM 607 N N . LYS A 1 76 ? 17.472 4.452 -46.598 1.00 27.50 76 LYS A N 1
ATOM 608 C CA . LYS A 1 76 ? 16.017 4.214 -46.530 1.00 27.50 76 LYS A CA 1
ATOM 609 C C . LYS A 1 76 ? 15.681 3.103 -45.527 1.00 27.50 76 LYS A C 1
ATOM 611 O O . LYS A 1 76 ? 14.739 3.260 -44.756 1.00 27.50 76 LYS A O 1
ATOM 616 N N . SER A 1 77 ? 16.489 2.042 -45.476 1.00 37.50 77 SER A N 1
ATOM 617 C CA . SER A 1 77 ? 16.312 0.924 -44.543 1.00 37.50 77 SER A CA 1
ATOM 618 C C . SER A 1 77 ? 16.544 1.336 -43.080 1.00 37.50 77 SER A C 1
ATOM 620 O O . SER A 1 77 ? 15.700 1.054 -42.238 1.00 37.50 77 SER A O 1
ATOM 622 N N . GLY A 1 78 ? 17.589 2.114 -42.772 1.00 37.91 78 GLY A N 1
ATOM 623 C CA . GLY A 1 78 ? 17.857 2.613 -41.413 1.00 37.91 78 GLY A CA 1
ATOM 624 C C . GLY A 1 78 ? 16.769 3.544 -40.855 1.00 37.91 78 GLY A C 1
ATOM 625 O O . GLY A 1 78 ? 16.437 3.466 -39.675 1.00 37.91 78 GLY A O 1
ATOM 626 N N . LYS A 1 79 ? 16.140 4.372 -41.706 1.00 38.41 79 LYS A N 1
ATOM 627 C CA . LYS A 1 79 ? 14.970 5.182 -41.316 1.00 38.41 79 LYS A CA 1
ATOM 628 C C . LYS A 1 79 ? 13.757 4.323 -40.959 1.00 38.41 79 LYS A C 1
ATOM 630 O O . LYS A 1 79 ? 13.068 4.656 -40.004 1.00 38.41 79 LYS A O 1
ATOM 635 N N . SER A 1 80 ? 13.519 3.240 -41.701 1.00 44.66 80 SER A N 1
ATOM 636 C CA . SER A 1 80 ? 12.425 2.296 -41.439 1.00 44.66 80 SER A CA 1
ATOM 637 C C . SER A 1 80 ? 12.645 1.501 -40.145 1.00 44.66 80 SER A C 1
ATOM 639 O O . SER A 1 80 ? 11.692 1.270 -39.409 1.00 44.66 80 SER A O 1
ATOM 641 N N . ARG A 1 81 ? 13.899 1.137 -39.834 1.00 51.72 81 ARG A N 1
ATOM 642 C CA . ARG A 1 81 ? 14.278 0.360 -38.636 1.00 51.72 81 ARG A CA 1
ATOM 643 C C . ARG A 1 81 ? 14.121 1.154 -37.337 1.00 51.72 81 ARG A C 1
ATOM 645 O O . ARG A 1 81 ? 13.521 0.664 -36.388 1.00 51.72 81 ARG A O 1
ATOM 652 N N . ILE A 1 82 ? 14.579 2.410 -37.316 1.00 48.47 82 ILE A N 1
ATOM 653 C CA . ILE A 1 82 ? 14.383 3.308 -36.164 1.00 48.47 82 ILE A CA 1
ATOM 654 C C . ILE A 1 82 ? 12.893 3.624 -35.988 1.00 48.47 82 ILE A C 1
ATOM 656 O O . ILE A 1 82 ? 12.398 3.606 -34.867 1.00 48.47 82 ILE A O 1
ATOM 660 N N . TRP A 1 83 ? 12.149 3.834 -37.081 1.00 47.94 83 TRP A N 1
ATOM 661 C CA . TRP A 1 83 ? 10.693 4.006 -37.014 1.00 47.94 83 TRP A CA 1
ATOM 662 C C . TRP A 1 83 ? 9.964 2.797 -36.411 1.00 47.94 83 TRP A C 1
ATOM 664 O O . TRP A 1 83 ? 8.971 2.998 -35.719 1.00 47.94 83 TRP A O 1
ATOM 674 N N . GLY A 1 84 ? 10.457 1.572 -36.630 1.00 56.84 84 GLY A N 1
ATOM 675 C CA . GLY A 1 84 ? 9.926 0.356 -36.004 1.00 56.84 84 GLY A CA 1
ATOM 676 C C . GLY A 1 84 ? 10.069 0.365 -34.480 1.00 56.84 84 GLY A C 1
ATOM 677 O O . GLY A 1 84 ? 9.093 0.140 -33.774 1.00 56.84 84 GLY A O 1
ATOM 678 N N . VAL A 1 85 ? 11.243 0.740 -33.961 1.00 60.09 85 VAL A N 1
ATOM 679 C CA . VAL A 1 85 ? 11.472 0.867 -32.507 1.00 60.09 85 VAL A CA 1
ATOM 680 C C . VAL A 1 85 ? 10.643 2.008 -31.906 1.00 60.09 85 VAL A C 1
ATOM 682 O O . VAL A 1 85 ? 10.056 1.852 -30.839 1.00 60.09 85 VAL A O 1
ATOM 685 N N . VAL A 1 86 ? 10.546 3.149 -32.598 1.00 59.94 86 VAL A N 1
ATOM 686 C CA . VAL A 1 86 ? 9.734 4.295 -32.149 1.00 59.94 86 VAL A CA 1
ATOM 687 C C . VAL A 1 86 ? 8.244 3.948 -32.112 1.00 59.94 86 VAL A C 1
ATOM 689 O O . VAL A 1 86 ? 7.578 4.270 -31.131 1.00 59.94 86 VAL A O 1
ATOM 692 N N . ARG A 1 87 ? 7.729 3.255 -33.136 1.00 64.50 87 ARG A N 1
ATOM 693 C CA . ARG A 1 87 ? 6.355 2.733 -33.149 1.00 64.50 87 ARG A CA 1
ATOM 694 C C . ARG A 1 87 ? 6.139 1.736 -32.008 1.00 64.50 87 ARG A C 1
ATOM 696 O O . ARG A 1 87 ? 5.157 1.859 -31.281 1.00 64.50 87 ARG A O 1
ATOM 703 N N . GLY A 1 88 ? 7.095 0.834 -31.789 1.00 73.56 88 GLY A N 1
ATOM 704 C CA . GLY A 1 88 ? 7.040 -0.131 -30.695 1.00 73.56 88 GLY A CA 1
ATOM 705 C C . GLY A 1 88 ? 6.921 0.530 -29.317 1.00 73.56 88 GLY A C 1
ATOM 706 O O . GLY A 1 88 ? 6.187 0.044 -28.468 1.00 73.56 88 GLY A O 1
ATOM 707 N N . ILE A 1 89 ? 7.547 1.691 -29.090 1.00 76.88 89 ILE A N 1
ATOM 708 C CA . ILE A 1 89 ? 7.410 2.434 -27.822 1.00 76.88 89 ILE A CA 1
ATOM 709 C C . ILE A 1 89 ? 5.968 2.920 -27.587 1.00 76.88 89 ILE A C 1
ATOM 711 O O . ILE A 1 89 ? 5.488 2.884 -26.451 1.00 76.88 89 ILE A O 1
ATOM 715 N N . GLU A 1 90 ? 5.264 3.373 -28.627 1.00 79.50 90 GLU A N 1
ATOM 716 C CA . GLU A 1 90 ? 3.860 3.793 -28.506 1.00 79.50 90 GLU A CA 1
ATOM 717 C C . GLU A 1 90 ? 2.947 2.607 -28.196 1.00 79.50 90 GLU A C 1
ATOM 719 O O . GLU A 1 90 ? 2.085 2.702 -27.320 1.00 79.50 90 GLU A O 1
ATOM 724 N N . GLU A 1 91 ? 3.191 1.474 -28.853 1.00 86.25 91 GLU A N 1
ATOM 725 C CA . GLU A 1 91 ? 2.480 0.220 -28.605 1.00 86.25 91 GLU A CA 1
ATOM 726 C C . GLU A 1 91 ? 2.718 -0.286 -27.175 1.00 86.25 91 GLU A C 1
ATOM 728 O O . GLU A 1 91 ? 1.761 -0.626 -26.481 1.00 86.25 91 GLU A O 1
ATOM 733 N N . ILE A 1 92 ? 3.957 -0.232 -26.674 1.00 88.81 92 ILE A N 1
ATOM 734 C CA . ILE A 1 92 ? 4.296 -0.581 -25.282 1.00 88.81 92 ILE A CA 1
ATOM 735 C C . ILE A 1 92 ? 3.525 0.292 -24.295 1.00 88.81 92 ILE A C 1
ATOM 737 O O . ILE A 1 92 ? 2.961 -0.217 -23.326 1.00 88.81 92 ILE A O 1
ATOM 741 N N . ASN A 1 93 ? 3.477 1.606 -24.535 1.00 89.81 93 ASN A N 1
ATOM 742 C CA . ASN A 1 93 ? 2.728 2.521 -23.677 1.00 89.81 93 ASN A CA 1
ATOM 743 C C . ASN A 1 93 ? 1.230 2.179 -23.665 1.00 89.81 93 ASN A C 1
ATOM 745 O O . ASN A 1 93 ? 0.616 2.224 -22.599 1.00 89.81 93 ASN A O 1
ATOM 749 N N . ALA A 1 94 ? 0.650 1.816 -24.813 1.00 91.75 94 ALA A N 1
ATOM 750 C CA . ALA A 1 94 ? -0.748 1.401 -24.904 1.00 91.75 94 ALA A CA 1
ATOM 751 C C . ALA A 1 94 ? -1.005 0.087 -24.146 1.00 91.75 94 ALA A C 1
ATOM 753 O O . ALA A 1 94 ? -1.909 0.031 -23.314 1.00 91.75 94 ALA A O 1
ATOM 754 N N . ILE A 1 95 ? -0.163 -0.931 -24.356 1.00 93.94 95 ILE A N 1
ATOM 755 C CA . ILE A 1 95 ? -0.259 -2.237 -23.683 1.00 93.94 95 ILE A CA 1
ATOM 756 C C . ILE A 1 95 ? -0.161 -2.074 -22.162 1.00 93.94 95 ILE A C 1
ATOM 758 O O . ILE A 1 95 ? -0.993 -2.589 -21.411 1.00 93.94 95 ILE A O 1
ATOM 762 N N . GLU A 1 96 ? 0.832 -1.325 -21.680 1.00 92.62 96 GLU A N 1
ATOM 763 C CA . GLU A 1 96 ? 0.965 -1.059 -20.250 1.00 92.62 96 GLU A CA 1
ATOM 764 C C . GLU A 1 96 ? -0.216 -0.272 -19.691 1.00 92.62 96 GLU A C 1
ATOM 766 O O . GLU A 1 96 ? -0.612 -0.502 -18.545 1.00 92.62 96 GLU A O 1
ATOM 771 N N . ASN A 1 97 ? -0.754 0.680 -20.456 1.00 92.75 97 ASN A N 1
ATOM 772 C CA . ASN A 1 97 ? -1.899 1.468 -20.029 1.00 92.75 97 ASN A CA 1
ATOM 773 C C . ASN A 1 97 ? -3.162 0.609 -19.912 1.00 92.75 97 ASN A C 1
ATOM 775 O O . ASN A 1 97 ? -3.904 0.785 -18.945 1.00 92.75 97 ASN A O 1
ATOM 779 N N . ASP A 1 98 ? -3.376 -0.350 -20.814 1.00 93.69 98 ASP A N 1
ATOM 780 C CA . ASP A 1 98 ? -4.484 -1.309 -20.733 1.00 93.69 98 ASP A CA 1
ATOM 781 C C . ASP A 1 98 ? -4.399 -2.131 -19.437 1.00 93.69 98 ASP A C 1
ATOM 783 O O . ASP A 1 98 ? -5.353 -2.179 -18.650 1.00 93.69 98 ASP A O 1
ATOM 787 N N . VAL A 1 99 ? -3.223 -2.703 -19.155 1.00 95.06 99 VAL A N 1
ATOM 788 C CA . VAL A 1 99 ? -2.979 -3.508 -17.945 1.00 95.06 99 VAL A CA 1
ATOM 789 C C . VAL A 1 99 ? -3.095 -2.659 -16.676 1.00 95.06 99 VAL A C 1
ATOM 791 O O . VAL A 1 99 ? -3.773 -3.038 -15.722 1.00 95.06 99 VAL A O 1
ATOM 794 N N . SER A 1 100 ? -2.474 -1.480 -16.654 1.00 93.19 100 SER A N 1
ATOM 795 C CA . SER A 1 100 ? -2.539 -0.539 -15.527 1.00 93.19 100 SER A CA 1
ATOM 796 C C . SER A 1 100 ? -3.969 -0.074 -15.257 1.00 93.19 100 SER A C 1
ATOM 798 O O . SER A 1 100 ? -4.410 -0.103 -14.108 1.00 93.19 100 SER A O 1
ATOM 800 N N . THR A 1 101 ? -4.733 0.264 -16.297 1.00 95.50 101 THR A N 1
ATOM 801 C CA . THR A 1 101 ? -6.132 0.692 -16.172 1.00 95.50 101 THR A CA 1
ATOM 802 C C . THR A 1 101 ? -7.011 -0.425 -15.619 1.00 95.50 101 THR A C 1
ATOM 804 O O . THR A 1 101 ? -7.863 -0.173 -14.766 1.00 95.50 101 THR A O 1
ATOM 807 N N . MET A 1 102 ? -6.806 -1.664 -16.068 1.00 96.19 102 MET A N 1
ATOM 808 C CA . MET A 1 102 ? -7.521 -2.836 -15.562 1.00 96.19 102 MET A CA 1
ATOM 809 C C . MET A 1 102 ? -7.293 -3.030 -14.054 1.00 96.19 102 MET A C 1
ATOM 811 O O . MET A 1 102 ? -8.260 -3.113 -13.290 1.00 96.19 102 MET A O 1
ATOM 815 N N . TRP A 1 103 ? -6.032 -3.018 -13.604 1.00 95.12 103 TRP A N 1
ATOM 816 C CA . TRP A 1 103 ? -5.696 -3.166 -12.184 1.00 95.12 103 TRP A CA 1
ATOM 817 C C . TRP A 1 103 ? -6.143 -1.973 -11.335 1.00 95.12 103 TRP A C 1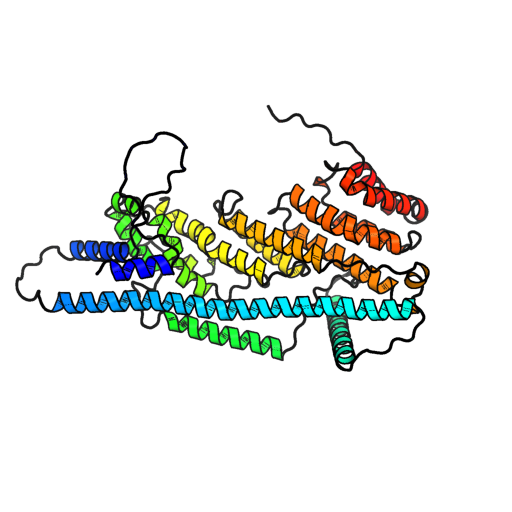
ATOM 819 O O . TRP A 1 103 ? -6.650 -2.166 -10.231 1.00 95.12 103 TRP A O 1
ATOM 829 N N . LYS A 1 104 ? -6.041 -0.749 -11.861 1.00 96.00 104 LYS A N 1
ATOM 830 C CA . LYS A 1 104 ? -6.564 0.454 -11.204 1.00 96.00 104 LYS A CA 1
ATOM 831 C C . LYS A 1 104 ? -8.074 0.348 -10.973 1.00 96.00 104 LYS A C 1
ATOM 833 O O . LYS A 1 104 ? -8.534 0.487 -9.841 1.00 96.00 104 LYS A O 1
ATOM 838 N N . LYS A 1 105 ? -8.842 -0.000 -12.015 1.00 96.44 105 LYS A N 1
ATOM 839 C CA . LYS A 1 105 ? -10.300 -0.204 -11.926 1.00 96.44 105 LYS A CA 1
ATOM 840 C C . LYS A 1 105 ? -10.665 -1.300 -10.927 1.00 96.44 105 LYS A C 1
ATOM 842 O O . LYS A 1 105 ? -11.651 -1.164 -10.202 1.00 96.44 105 LYS A O 1
ATOM 847 N N . ARG A 1 106 ? -9.882 -2.384 -10.867 1.00 95.56 106 ARG A N 1
ATOM 848 C CA . ARG A 1 106 ? -10.053 -3.440 -9.859 1.00 95.56 106 ARG A CA 1
ATOM 849 C C . ARG A 1 106 ? -9.946 -2.866 -8.446 1.00 95.56 106 ARG A C 1
ATOM 851 O O . ARG A 1 106 ? -10.869 -3.056 -7.652 1.00 95.56 106 ARG A O 1
ATOM 858 N N . THR A 1 107 ? -8.860 -2.156 -8.144 1.00 95.19 107 THR A N 1
ATOM 859 C CA . THR A 1 107 ? -8.623 -1.578 -6.814 1.00 95.19 107 THR A CA 1
ATOM 860 C C . THR A 1 107 ? -9.693 -0.552 -6.443 1.00 95.19 107 THR A C 1
ATOM 862 O O . THR A 1 107 ? -10.271 -0.646 -5.360 1.00 95.19 107 THR A O 1
ATOM 865 N N . GLU A 1 108 ? -10.033 0.371 -7.344 1.00 95.38 108 GLU A N 1
ATOM 866 C CA . GLU A 1 108 ? -11.086 1.375 -7.124 1.00 95.38 108 GLU A CA 1
ATOM 867 C C . GLU A 1 108 ? -12.446 0.732 -6.841 1.00 95.38 108 GLU A C 1
ATOM 869 O O . GLU A 1 108 ? -13.151 1.137 -5.916 1.00 95.38 108 GLU A O 1
ATOM 874 N N . ARG A 1 109 ? -12.806 -0.321 -7.584 1.00 96.06 109 ARG A N 1
ATOM 875 C CA . ARG A 1 109 ? -14.053 -1.058 -7.360 1.00 96.06 109 ARG A CA 1
ATOM 876 C C . ARG A 1 109 ? -14.082 -1.722 -5.984 1.00 96.06 109 ARG A C 1
ATOM 878 O O . ARG A 1 109 ? -15.107 -1.649 -5.310 1.00 96.06 109 ARG A O 1
ATOM 885 N N . LEU A 1 110 ? -12.990 -2.370 -5.566 1.00 94.56 110 LEU A N 1
ATOM 886 C CA . LEU A 1 110 ? -12.903 -3.007 -4.245 1.00 94.56 110 LEU A CA 1
ATOM 887 C C . LEU A 1 110 ? -13.017 -1.971 -3.117 1.00 94.56 110 LEU A C 1
ATOM 889 O O . LEU A 1 110 ? -13.774 -2.180 -2.170 1.00 94.56 110 LEU A O 1
ATOM 893 N N . MET A 1 111 ? -12.341 -0.826 -3.250 1.00 94.19 111 MET A N 1
ATOM 894 C CA . MET A 1 111 ? -12.437 0.275 -2.285 1.00 94.19 111 MET A CA 1
ATOM 895 C C . MET A 1 111 ? -13.851 0.857 -2.222 1.00 94.19 111 MET A C 1
ATOM 897 O O . MET A 1 111 ? -14.416 0.975 -1.135 1.00 94.19 111 MET A O 1
ATOM 901 N N . LYS A 1 112 ? -14.462 1.150 -3.376 1.00 94.81 112 LYS A N 1
ATOM 902 C CA . LYS A 1 112 ? -15.835 1.667 -3.453 1.00 94.81 112 LYS A CA 1
ATOM 903 C C . LYS A 1 112 ? -16.836 0.694 -2.835 1.00 94.81 112 LYS A C 1
ATOM 905 O O . LYS A 1 112 ? -17.687 1.118 -2.060 1.00 94.81 112 LYS A O 1
ATOM 910 N N . ARG A 1 113 ? -16.705 -0.606 -3.124 1.00 94.81 113 ARG A N 1
ATOM 911 C CA . ARG A 1 113 ? -17.540 -1.655 -2.521 1.00 94.81 113 ARG A CA 1
ATOM 912 C C . ARG A 1 113 ? -17.419 -1.654 -1.001 1.00 94.81 113 ARG A C 1
ATOM 914 O O . ARG A 1 113 ? -18.435 -1.648 -0.322 1.00 94.81 113 ARG A O 1
ATOM 921 N N . ARG A 1 114 ? -16.196 -1.617 -0.467 1.00 94.00 114 ARG A N 1
ATOM 922 C CA . ARG A 1 114 ? -15.959 -1.602 0.982 1.00 94.00 114 ARG A CA 1
ATOM 923 C C . ARG A 1 114 ? -16.556 -0.363 1.653 1.00 94.00 114 ARG A C 1
ATOM 925 O O . ARG A 1 114 ? -17.175 -0.488 2.701 1.00 94.00 114 ARG A O 1
ATOM 932 N N . ARG A 1 115 ? -16.403 0.822 1.054 1.00 94.69 115 ARG A N 1
ATOM 933 C CA . ARG A 1 115 ? -16.990 2.069 1.579 1.00 94.69 115 ARG A CA 1
ATOM 934 C C . ARG A 1 115 ? -18.516 2.015 1.575 1.00 94.69 115 ARG A C 1
ATOM 936 O O . ARG A 1 115 ? -19.135 2.345 2.581 1.00 94.69 115 ARG A O 1
ATOM 943 N N . GLN A 1 116 ? -19.106 1.513 0.489 1.00 95.38 116 GLN A N 1
ATOM 944 C CA . GLN A 1 116 ? -20.547 1.271 0.424 1.00 95.38 116 GLN A CA 1
ATOM 945 C C . GLN A 1 116 ? -20.993 0.265 1.491 1.00 95.38 116 GLN A C 1
ATOM 947 O O . GLN A 1 116 ? -22.014 0.467 2.135 1.00 95.38 116 GLN A O 1
ATOM 952 N N . ASP A 1 117 ? -20.202 -0.783 1.729 1.00 95.06 117 ASP A N 1
ATOM 953 C CA . ASP A 1 117 ? -20.498 -1.770 2.761 1.00 95.06 117 ASP A CA 1
ATOM 954 C C . ASP A 1 117 ? -20.520 -1.164 4.168 1.00 95.06 117 ASP A C 1
ATOM 956 O O . ASP A 1 117 ? -21.399 -1.498 4.960 1.00 95.06 117 ASP A O 1
ATOM 960 N N . VAL A 1 118 ? -19.586 -0.262 4.480 1.00 95.06 118 VAL A N 1
ATOM 961 C CA . VAL A 1 118 ? -19.569 0.468 5.757 1.00 95.06 118 VAL A CA 1
ATOM 962 C C . VAL A 1 118 ? -20.792 1.379 5.875 1.00 95.06 118 VAL A C 1
ATOM 964 O O . VAL A 1 118 ? -21.442 1.371 6.918 1.00 95.06 118 VAL A O 1
ATOM 967 N N . HIS A 1 119 ? -21.139 2.106 4.811 1.00 95.75 119 HIS A N 1
ATOM 968 C CA . HIS A 1 119 ? -22.306 2.991 4.783 1.00 95.75 119 HIS A CA 1
ATOM 969 C C . HIS A 1 119 ? -23.620 2.230 5.008 1.00 95.75 119 HIS A C 1
ATOM 971 O O . HIS A 1 119 ? -24.405 2.589 5.879 1.00 95.75 119 HIS A O 1
ATOM 977 N N . ASP A 1 120 ? -23.824 1.129 4.284 1.00 96.06 120 ASP A N 1
ATOM 978 C CA . ASP A 1 120 ? -25.025 0.294 4.385 1.00 96.06 120 ASP A CA 1
ATOM 979 C C . ASP A 1 120 ? -25.219 -0.282 5.802 1.00 96.06 120 ASP A C 1
ATOM 981 O O . ASP A 1 120 ? -26.349 -0.421 6.274 1.00 96.06 120 ASP A O 1
ATOM 985 N N . VAL A 1 121 ? -24.124 -0.665 6.478 1.00 95.25 121 VAL A N 1
ATOM 986 C CA . VAL A 1 121 ? -24.185 -1.155 7.866 1.00 95.25 121 VAL A CA 1
ATOM 987 C C . VAL A 1 121 ? -24.437 -0.002 8.835 1.00 95.25 121 VAL A C 1
ATOM 989 O O . VAL A 1 121 ? -25.232 -0.165 9.759 1.00 95.25 121 VAL A O 1
ATOM 992 N N . TYR A 1 122 ? -23.814 1.158 8.612 1.00 96.19 122 TYR A N 1
ATOM 993 C CA . TYR A 1 122 ? -24.057 2.354 9.413 1.00 96.19 122 TYR A CA 1
ATOM 994 C C . TYR A 1 122 ? -25.533 2.764 9.378 1.00 96.19 122 TYR A C 1
ATOM 996 O O . TYR A 1 122 ? -26.135 2.897 10.436 1.00 96.19 122 TYR A O 1
ATOM 1004 N N . GLU A 1 123 ? -26.151 2.887 8.200 1.00 95.69 123 GLU A N 1
ATOM 1005 C CA . GLU A 1 123 ? -27.569 3.266 8.079 1.00 95.69 123 GLU A CA 1
ATOM 1006 C C . GLU A 1 123 ? -28.506 2.271 8.772 1.00 95.69 123 GLU A C 1
ATOM 1008 O O . GLU A 1 123 ? -29.467 2.669 9.443 1.00 95.69 123 GLU A O 1
ATOM 1013 N N . LYS A 1 124 ? -28.202 0.973 8.654 1.00 95.69 124 LYS A N 1
ATOM 1014 C CA . LYS A 1 124 ? -28.956 -0.091 9.320 1.00 95.69 124 LYS A CA 1
ATOM 1015 C C . LYS A 1 124 ? -28.879 0.040 10.837 1.00 95.69 124 LYS A C 1
ATOM 1017 O O . LYS A 1 124 ? -29.914 0.112 11.497 1.00 95.69 124 LYS A O 1
ATOM 1022 N N . CYS A 1 125 ? -27.667 0.142 11.380 1.00 96.38 125 CYS A N 1
ATOM 1023 C CA . CYS A 1 125 ? -27.442 0.341 12.809 1.00 96.38 125 CYS A CA 1
ATOM 1024 C C . CYS A 1 125 ? -28.051 1.658 13.306 1.00 96.38 125 CYS A C 1
ATOM 1026 O O . CYS A 1 125 ? -28.703 1.671 14.346 1.00 96.38 125 CYS A O 1
ATOM 1028 N N . GLN A 1 126 ? -27.920 2.749 12.550 1.00 95.38 126 GLN A N 1
ATOM 1029 C CA . GLN A 1 126 ? -28.497 4.047 12.890 1.00 95.38 126 GLN A CA 1
ATOM 1030 C C . GLN A 1 126 ? -30.026 3.964 12.991 1.00 95.38 126 GLN A C 1
ATOM 1032 O O . GLN A 1 126 ? -30.607 4.448 13.961 1.00 95.38 126 GLN A O 1
ATOM 1037 N N . THR A 1 127 ? -30.686 3.302 12.040 1.00 95.38 127 THR A N 1
ATOM 1038 C CA . THR A 1 127 ? -32.145 3.102 12.062 1.00 95.38 127 THR A CA 1
ATOM 1039 C C . THR A 1 127 ? -32.578 2.298 13.286 1.00 95.38 127 THR A C 1
ATOM 1041 O O . THR A 1 127 ? -33.500 2.703 13.998 1.00 95.38 127 THR A O 1
ATOM 1044 N N . SER A 1 128 ? -31.870 1.205 13.582 1.00 94.62 128 SER A N 1
ATOM 1045 C CA . SER A 1 128 ? -32.143 0.381 14.760 1.00 94.62 128 SER A CA 1
ATOM 1046 C C . SER A 1 128 ? -31.858 1.116 16.071 1.00 94.62 128 SER A C 1
ATOM 1048 O O . SER A 1 128 ? -32.604 0.942 17.031 1.00 94.62 128 SER A O 1
ATOM 1050 N N . SER A 1 129 ? -30.841 1.984 16.116 1.00 94.06 129 SER A N 1
ATOM 1051 C CA . SER A 1 129 ? -30.532 2.805 17.296 1.00 94.06 129 SER A CA 1
ATOM 1052 C C . SER A 1 129 ? -31.662 3.779 17.651 1.00 94.06 129 SER A C 1
ATOM 1054 O O . SER A 1 129 ? -31.868 4.085 18.819 1.00 94.06 129 SER A O 1
ATOM 1056 N N . LEU A 1 130 ? -32.448 4.205 16.654 1.00 94.25 130 LEU A N 1
ATOM 1057 C CA . LEU A 1 130 ? -33.642 5.036 16.827 1.00 94.25 130 LEU A CA 1
ATOM 1058 C C . LEU A 1 130 ? -34.907 4.222 17.160 1.00 94.25 130 LEU A C 1
ATOM 1060 O O . LEU A 1 130 ? -36.005 4.779 17.148 1.00 94.25 130 LEU A O 1
ATOM 1064 N N . GLY A 1 131 ? -34.787 2.909 17.391 1.00 92.44 131 GLY A N 1
ATOM 1065 C CA . GLY A 1 131 ? -35.917 2.012 17.655 1.00 92.44 131 GLY A CA 1
ATOM 1066 C C . GLY A 1 131 ? -36.838 1.792 16.452 1.00 92.44 131 GLY A C 1
ATOM 1067 O O . GLY A 1 131 ? -37.961 1.316 16.615 1.00 92.44 131 GLY A O 1
ATOM 1068 N N . ARG A 1 132 ? -36.399 2.154 15.240 1.00 94.06 132 ARG A N 1
ATOM 1069 C CA . ARG A 1 132 ? -37.201 2.022 14.019 1.00 94.06 132 ARG A CA 1
ATOM 1070 C C . ARG A 1 132 ? -36.943 0.664 13.358 1.00 94.06 132 ARG A C 1
ATOM 1072 O O . ARG A 1 132 ? -35.796 0.209 13.336 1.00 94.06 132 ARG A O 1
ATOM 1079 N N . PRO A 1 133 ? -37.972 0.016 12.785 1.00 91.50 133 PRO A N 1
ATOM 1080 C CA . PRO A 1 133 ? -37.767 -1.193 12.000 1.00 91.50 133 PRO A CA 1
ATOM 1081 C C . PRO A 1 133 ? -36.939 -0.867 10.752 1.00 91.50 133 PRO A C 1
ATOM 1083 O O . PRO A 1 133 ? -37.191 0.126 10.068 1.00 91.50 133 PRO A O 1
ATOM 1086 N N . TRP A 1 134 ? -35.945 -1.705 10.456 1.00 92.94 134 TRP A N 1
ATOM 1087 C CA . TRP A 1 134 ? -35.147 -1.564 9.242 1.00 92.94 134 TRP A CA 1
ATOM 1088 C C . TRP A 1 134 ? -35.954 -2.006 8.020 1.00 92.94 134 TRP A C 1
ATOM 1090 O O . TRP A 1 134 ? -36.441 -3.136 7.973 1.00 92.94 134 TRP A O 1
ATOM 1100 N N . VAL A 1 135 ? -36.040 -1.134 7.016 1.00 93.75 135 VAL A N 1
ATOM 1101 C CA . VAL A 1 135 ? -36.617 -1.444 5.706 1.00 93.75 135 VAL A CA 1
ATOM 1102 C C . VAL A 1 135 ? -35.529 -1.222 4.656 1.00 93.75 135 VAL A C 1
ATOM 1104 O O . VAL A 1 135 ? -35.037 -0.099 4.543 1.00 93.75 135 VAL A O 1
ATOM 1107 N N . PRO A 1 136 ? -35.129 -2.258 3.894 1.00 93.62 136 PRO A N 1
ATOM 1108 C CA . PRO A 1 136 ? -34.149 -2.107 2.828 1.00 93.62 136 PRO A CA 1
ATOM 1109 C C . PRO A 1 136 ? -34.571 -1.021 1.824 1.00 93.62 136 PRO A C 1
ATOM 1111 O O . PRO A 1 136 ? -35.684 -1.091 1.301 1.00 93.62 136 PRO A O 1
ATOM 1114 N N . PRO A 1 137 ? -33.701 -0.045 1.507 1.00 92.31 137 PRO A N 1
ATOM 1115 C CA . PRO A 1 137 ? -34.066 1.080 0.646 1.00 92.31 137 PRO A CA 1
ATOM 1116 C C . PRO A 1 137 ? -34.265 0.679 -0.823 1.00 92.31 137 PRO A C 1
ATOM 1118 O O . PRO A 1 137 ? -34.919 1.398 -1.574 1.00 92.31 137 PRO A O 1
ATOM 1121 N N . SER A 1 138 ? -33.693 -0.449 -1.261 1.00 94.94 138 SER A N 1
ATOM 1122 C CA . SER A 1 138 ? -33.825 -0.946 -2.634 1.00 94.94 138 SER A CA 1
ATOM 1123 C C . SER A 1 138 ? -33.525 -2.444 -2.758 1.00 94.94 138 SER A C 1
ATOM 1125 O O . SER A 1 138 ? -32.920 -3.060 -1.879 1.00 94.94 138 SER A O 1
ATOM 1127 N N . THR A 1 139 ? -33.893 -3.037 -3.896 1.00 94.75 139 THR A N 1
ATOM 1128 C CA . THR A 1 139 ? -33.511 -4.414 -4.267 1.00 94.75 139 THR A CA 1
ATOM 1129 C C . THR A 1 139 ? -31.998 -4.568 -4.447 1.00 94.75 139 THR A C 1
ATOM 1131 O O . THR A 1 139 ? -31.424 -5.611 -4.119 1.00 94.75 139 THR A O 1
ATOM 1134 N N . GLU A 1 140 ? -31.321 -3.515 -4.909 1.00 94.19 140 GLU A N 1
ATOM 1135 C CA . GLU A 1 140 ? -29.863 -3.491 -5.009 1.00 94.19 140 GLU A CA 1
ATOM 1136 C C . GLU A 1 140 ? -29.196 -3.572 -3.634 1.00 94.19 140 GLU A C 1
ATOM 1138 O O . GLU A 1 140 ? -28.203 -4.282 -3.488 1.00 94.19 140 GLU A O 1
ATOM 1143 N N . TYR A 1 141 ? -29.740 -2.887 -2.617 1.00 95.06 141 TYR A N 1
ATOM 1144 C CA . TYR A 1 141 ? -29.250 -3.004 -1.242 1.00 95.06 141 TYR A CA 1
ATOM 1145 C C . TYR A 1 141 ? -29.318 -4.456 -0.764 1.00 95.06 141 TYR A C 1
ATOM 1147 O O . TYR A 1 141 ? -28.327 -4.980 -0.262 1.00 95.06 141 TYR A O 1
ATOM 1155 N N . ILE A 1 142 ? -30.457 -5.124 -0.977 1.00 94.75 142 ILE A N 1
ATOM 1156 C CA . ILE A 1 142 ? -30.659 -6.525 -0.571 1.00 94.75 142 ILE A CA 1
ATOM 1157 C C . ILE A 1 142 ? -29.615 -7.427 -1.241 1.00 94.75 142 ILE A C 1
ATOM 1159 O O . ILE A 1 142 ? -29.010 -8.279 -0.591 1.00 94.75 142 ILE A O 1
ATOM 1163 N N . THR A 1 143 ? -29.350 -7.197 -2.529 1.00 94.50 143 THR A N 1
ATOM 1164 C CA . THR A 1 143 ? -28.327 -7.939 -3.279 1.00 94.50 143 THR A CA 1
ATOM 1165 C C . THR A 1 143 ? -26.932 -7.713 -2.686 1.00 94.50 143 THR A C 1
ATOM 1167 O O . THR A 1 143 ? -26.216 -8.677 -2.414 1.00 94.50 143 THR A O 1
ATOM 1170 N N . ARG A 1 144 ? -26.552 -6.456 -2.408 1.00 94.75 144 ARG A N 1
ATOM 1171 C CA . ARG A 1 144 ? -25.254 -6.116 -1.795 1.00 94.75 144 ARG A CA 1
ATOM 1172 C C . ARG A 1 144 ? -25.095 -6.704 -0.393 1.00 94.75 144 ARG A C 1
ATOM 1174 O O . ARG A 1 144 ? -24.016 -7.197 -0.056 1.00 94.75 144 ARG A O 1
ATOM 1181 N N . GLU A 1 145 ? -26.151 -6.684 0.418 1.00 94.31 145 GLU A N 1
ATOM 1182 C CA . GLU A 1 145 ? -26.159 -7.279 1.757 1.00 94.31 145 GLU A CA 1
ATOM 1183 C C . GLU A 1 145 ? -25.949 -8.799 1.685 1.00 94.31 145 GLU A C 1
ATOM 1185 O O . GLU A 1 145 ? -25.049 -9.326 2.349 1.00 94.31 145 GLU A O 1
ATOM 1190 N N . ALA A 1 146 ? -26.688 -9.488 0.810 1.00 94.19 146 ALA A N 1
ATOM 1191 C CA . ALA A 1 146 ? -26.532 -10.922 0.581 1.00 94.19 146 ALA A CA 1
ATOM 1192 C C . ALA A 1 146 ? -25.120 -11.275 0.076 1.00 94.19 146 ALA A C 1
ATOM 1194 O O . ALA A 1 146 ? -24.497 -12.222 0.561 1.00 94.19 146 ALA A O 1
ATOM 1195 N N . GLU A 1 147 ? -24.556 -10.491 -0.849 1.00 93.38 147 GLU A N 1
ATOM 1196 C CA . GLU A 1 147 ? -23.182 -10.673 -1.330 1.00 93.38 147 GLU A CA 1
ATOM 1197 C C . GLU A 1 147 ? -22.133 -10.465 -0.227 1.00 93.38 147 GLU A C 1
ATOM 1199 O O . GLU A 1 147 ? -21.142 -11.205 -0.148 1.00 93.38 147 GLU A O 1
ATOM 1204 N N . ARG A 1 148 ? -22.319 -9.456 0.634 1.00 93.31 148 ARG A N 1
ATOM 1205 C CA . ARG A 1 148 ? -21.461 -9.189 1.800 1.00 93.31 148 ARG A CA 1
ATOM 1206 C C . ARG A 1 148 ? -21.499 -10.349 2.784 1.00 93.31 148 ARG A C 1
ATOM 1208 O O . ARG A 1 148 ? -20.448 -10.797 3.252 1.00 93.31 148 ARG A O 1
ATOM 1215 N N . GLU A 1 149 ? -22.684 -10.867 3.077 1.00 92.06 149 GLU A N 1
ATOM 1216 C CA . GLU A 1 149 ? -22.852 -12.017 3.956 1.00 92.06 149 GLU A CA 1
ATOM 1217 C C . GLU A 1 149 ? -22.263 -13.295 3.351 1.00 92.06 149 GLU A C 1
ATOM 1219 O O . GLU A 1 149 ? -21.507 -13.997 4.024 1.00 92.06 149 GLU A O 1
ATOM 1224 N N . ALA A 1 150 ? -22.473 -13.543 2.056 1.00 91.81 150 ALA A N 1
ATOM 1225 C CA . ALA A 1 150 ? -21.859 -14.660 1.345 1.00 91.81 150 ALA A CA 1
ATOM 1226 C C . ALA A 1 150 ? -20.322 -14.610 1.415 1.00 91.81 150 ALA A C 1
ATOM 1228 O O . ALA A 1 150 ? -19.680 -15.632 1.676 1.00 91.81 150 ALA A O 1
ATOM 1229 N N . ARG A 1 151 ? -19.710 -13.425 1.250 1.00 92.31 151 ARG A N 1
ATOM 1230 C CA . ARG A 1 151 ? -18.258 -13.229 1.439 1.00 92.31 151 ARG A CA 1
ATOM 1231 C C . ARG A 1 151 ? -17.822 -13.531 2.873 1.00 92.31 151 ARG A C 1
ATOM 1233 O O . ARG A 1 151 ? -16.862 -14.277 3.070 1.00 92.31 151 ARG A O 1
ATOM 1240 N N . ARG A 1 152 ? -18.534 -13.011 3.882 1.00 89.56 152 ARG A N 1
ATOM 1241 C CA . ARG A 1 152 ? -18.255 -13.309 5.302 1.00 89.56 152 ARG A CA 1
ATOM 1242 C C . ARG A 1 152 ? -18.337 -14.809 5.600 1.00 89.56 152 ARG A C 1
ATOM 1244 O O . ARG A 1 152 ? -17.417 -15.346 6.214 1.00 89.56 152 ARG A O 1
ATOM 1251 N N . ASN A 1 153 ? -19.362 -15.489 5.096 1.00 88.94 153 ASN A N 1
ATOM 1252 C CA . ASN A 1 153 ? -19.562 -16.924 5.289 1.00 88.94 153 ASN A CA 1
ATOM 1253 C C . ASN A 1 153 ? -18.471 -17.759 4.604 1.00 88.94 153 ASN A C 1
ATOM 1255 O O . ASN A 1 153 ? -17.951 -18.692 5.217 1.00 88.94 153 ASN A O 1
ATOM 1259 N N . ARG A 1 154 ? -18.043 -17.395 3.385 1.00 88.94 154 ARG A N 1
ATOM 1260 C CA . ARG A 1 154 ? -16.894 -18.036 2.715 1.00 88.94 154 ARG A CA 1
ATOM 1261 C C . ARG A 1 154 ? -15.609 -17.911 3.537 1.00 88.94 154 ARG A C 1
ATOM 1263 O O . ARG A 1 154 ? -14.937 -18.916 3.756 1.00 88.94 154 ARG A O 1
ATOM 1270 N N . ARG A 1 155 ? -15.300 -16.716 4.057 1.00 87.94 155 ARG A N 1
ATOM 1271 C CA . ARG A 1 155 ? -14.135 -16.493 4.938 1.00 87.94 155 ARG A CA 1
ATOM 1272 C C . ARG A 1 155 ? -14.213 -17.312 6.219 1.00 87.94 155 ARG A C 1
ATOM 1274 O O . ARG A 1 155 ? -13.214 -17.883 6.645 1.00 87.94 155 ARG A O 1
ATOM 1281 N N . LYS A 1 156 ? -15.391 -17.361 6.847 1.00 86.06 156 LYS A N 1
ATOM 1282 C CA . LYS A 1 156 ? -15.6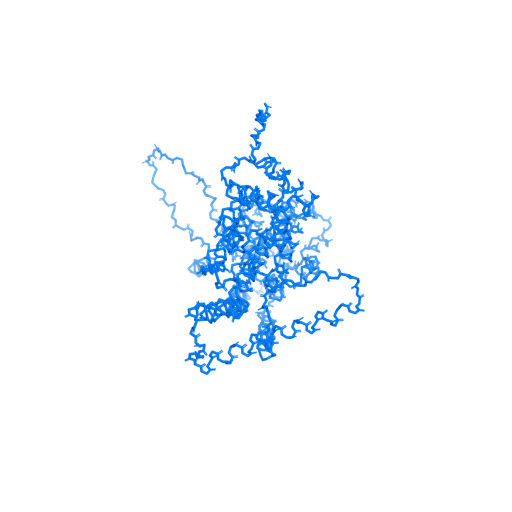11 -18.137 8.070 1.00 86.06 156 LYS A CA 1
ATOM 1283 C C . LYS A 1 156 ? -15.320 -19.623 7.828 1.00 86.06 156 LYS A C 1
ATOM 1285 O O . LYS A 1 156 ? -14.483 -20.174 8.535 1.00 86.06 156 LYS A O 1
ATOM 1290 N N . ARG A 1 157 ? -15.886 -20.202 6.763 1.00 86.31 157 ARG A N 1
ATOM 1291 C CA . ARG A 1 157 ? -15.646 -21.600 6.364 1.00 86.31 157 ARG A CA 1
ATOM 1292 C C . ARG A 1 157 ? -14.180 -21.880 6.029 1.00 86.31 157 ARG A C 1
ATOM 1294 O O . ARG A 1 157 ? -13.635 -22.871 6.495 1.00 86.31 157 ARG A O 1
ATOM 1301 N N . ALA A 1 158 ? -13.516 -21.000 5.273 1.00 85.31 158 ALA A N 1
ATOM 1302 C CA . ALA A 1 158 ? -12.098 -21.165 4.937 1.00 85.31 158 ALA A CA 1
ATOM 1303 C C . ALA A 1 158 ? -11.206 -21.230 6.192 1.00 85.31 158 ALA A C 1
ATOM 1305 O O . ALA A 1 158 ? -10.281 -22.035 6.255 1.00 85.31 158 ALA A O 1
ATOM 1306 N N . ARG A 1 159 ? -11.519 -20.426 7.217 1.00 84.38 159 ARG A N 1
ATOM 1307 C CA . ARG A 1 159 ? -10.810 -20.446 8.505 1.00 84.38 159 ARG A CA 1
ATOM 1308 C C . ARG A 1 159 ? -11.120 -21.679 9.345 1.00 84.38 159 ARG A C 1
ATOM 1310 O O . ARG A 1 159 ? -10.243 -22.173 10.040 1.00 84.38 159 ARG A O 1
ATOM 1317 N N . GLU A 1 160 ? -12.361 -22.150 9.330 1.00 83.06 160 GLU A N 1
ATOM 1318 C CA . GLU A 1 160 ? -12.741 -23.394 10.011 1.00 83.06 160 GLU A CA 1
ATOM 1319 C C . GLU A 1 160 ? -11.992 -24.589 9.409 1.00 83.06 160 GLU A C 1
ATOM 1321 O O . GLU A 1 160 ? -11.449 -25.400 10.152 1.00 83.06 160 GLU A O 1
ATOM 1326 N N . LEU A 1 161 ? -11.854 -24.628 8.080 1.00 81.69 161 LEU A N 1
ATOM 1327 C CA . LEU A 1 161 ? -11.057 -25.637 7.381 1.00 81.69 161 LEU A CA 1
ATOM 1328 C C . LEU A 1 161 ? -9.560 -25.539 7.720 1.00 81.69 161 LEU A C 1
ATOM 1330 O O . LEU A 1 161 ? -8.931 -26.563 7.969 1.00 81.69 161 LEU A O 1
ATOM 1334 N N . SER A 1 162 ? -8.987 -24.329 7.789 1.00 73.88 162 SER A N 1
ATOM 1335 C CA . SER A 1 162 ? -7.558 -24.145 8.101 1.00 73.88 162 SER A CA 1
ATOM 1336 C C . SER A 1 162 ? -7.201 -24.406 9.571 1.00 73.88 162 SER A C 1
ATOM 1338 O O . SER A 1 162 ? -6.046 -24.670 9.893 1.00 73.88 162 SER A O 1
ATOM 1340 N N . LYS A 1 163 ? -8.172 -24.316 10.489 1.00 66.44 163 LYS A N 1
ATOM 1341 C CA . LYS A 1 163 ? -7.973 -24.616 11.918 1.00 66.44 163 LYS A CA 1
ATOM 1342 C C . LYS A 1 163 ? -7.729 -26.099 12.194 1.00 66.44 163 LYS A C 1
ATOM 1344 O O . LYS A 1 163 ? -7.157 -26.416 13.231 1.00 66.44 163 LYS A O 1
ATOM 1349 N N . ASN A 1 164 ? -8.108 -26.989 11.276 1.00 58.28 164 ASN A N 1
ATOM 1350 C CA . ASN A 1 164 ? -7.833 -28.420 11.409 1.00 58.28 164 ASN A CA 1
ATOM 1351 C C . ASN A 1 164 ? -6.357 -28.784 11.168 1.00 58.28 164 ASN A C 1
ATOM 1353 O O . ASN A 1 164 ? -5.984 -29.927 11.415 1.00 58.28 164 ASN A O 1
ATOM 1357 N N . THR A 1 165 ? -5.521 -27.840 10.719 1.00 59.41 165 THR A N 1
ATOM 1358 C CA . THR A 1 165 ? -4.114 -28.099 10.375 1.00 59.41 165 THR A CA 1
ATOM 1359 C C . THR A 1 165 ? -3.077 -27.511 11.334 1.00 59.41 165 THR A C 1
ATOM 1361 O O . THR A 1 165 ? -1.960 -28.001 11.300 1.00 59.41 165 THR A O 1
ATOM 1364 N N . ASP A 1 166 ? -3.395 -26.552 12.221 1.00 44.97 166 ASP A N 1
ATOM 1365 C CA . ASP A 1 166 ? -2.419 -26.055 13.214 1.00 44.97 166 ASP A CA 1
ATOM 1366 C C . ASP A 1 166 ? -3.026 -25.327 14.436 1.00 44.97 166 ASP A C 1
ATOM 1368 O O . ASP A 1 166 ? -4.102 -24.725 14.386 1.00 44.97 166 ASP A O 1
ATOM 1372 N N . LYS A 1 167 ? -2.298 -25.404 15.562 1.00 49.38 167 LYS A N 1
ATOM 1373 C CA . LYS A 1 167 ? -2.673 -24.991 16.932 1.00 49.38 167 LYS A CA 1
ATOM 1374 C C . LYS A 1 167 ? -3.171 -23.539 17.070 1.00 49.38 167 LYS A C 1
ATOM 1376 O O . LYS A 1 167 ? -2.573 -22.600 16.561 1.00 49.38 167 LYS A O 1
ATOM 1381 N N . LYS A 1 168 ? -4.204 -23.378 17.915 1.00 44.88 168 LYS A N 1
ATOM 1382 C CA . LYS A 1 168 ? -4.619 -22.163 18.658 1.00 44.88 168 LYS A CA 1
ATOM 1383 C C . LYS A 1 168 ? -4.543 -20.843 17.869 1.00 44.88 168 LYS A C 1
ATOM 1385 O O . LYS A 1 168 ? -3.952 -19.871 18.326 1.00 44.88 168 LYS A O 1
ATOM 1390 N N . VAL A 1 169 ? -5.209 -20.782 16.716 1.00 47.78 169 VAL A N 1
ATOM 1391 C CA . VAL A 1 169 ? -5.488 -19.500 16.052 1.00 47.78 169 VAL A CA 1
ATOM 1392 C C . VAL A 1 169 ? -6.477 -18.718 16.920 1.00 47.78 169 VAL A C 1
ATOM 1394 O O . VAL A 1 169 ? -7.608 -19.171 17.127 1.00 47.78 169 VAL A O 1
ATOM 1397 N N . GLU A 1 170 ? -6.042 -17.568 17.440 1.00 53.44 170 GLU A N 1
ATOM 1398 C CA . GLU A 1 170 ? -6.890 -16.568 18.098 1.00 53.44 170 GLU A CA 1
ATOM 1399 C C . GLU A 1 170 ? -8.221 -16.384 17.354 1.00 53.44 170 GLU A C 1
ATOM 1401 O O . GLU A 1 170 ? -8.293 -16.452 16.122 1.00 53.44 170 GLU A O 1
ATOM 1406 N N . SER A 1 171 ? -9.303 -16.155 18.102 1.00 62.69 171 SER A N 1
ATOM 1407 C CA . SER A 1 171 ? -10.607 -15.856 17.511 1.00 62.69 171 SER A CA 1
ATOM 1408 C C . SER A 1 171 ? -10.475 -14.676 16.547 1.00 62.69 171 SER A C 1
ATOM 1410 O O . SER A 1 171 ? -10.202 -13.557 16.978 1.00 62.69 171 SER A O 1
ATOM 1412 N N . HIS A 1 172 ? -10.684 -14.918 15.248 1.00 77.62 172 HIS A N 1
ATOM 1413 C CA . HIS A 1 172 ? -10.686 -13.863 14.237 1.00 77.62 172 HIS A CA 1
ATOM 1414 C C . HIS A 1 172 ? -11.623 -12.728 14.668 1.00 77.62 172 HIS A C 1
ATOM 1416 O O . HIS A 1 172 ? -12.809 -12.962 14.904 1.00 77.62 172 HIS A O 1
ATOM 1422 N N . ARG A 1 173 ? -11.093 -11.504 14.728 1.00 83.94 173 ARG A N 1
ATOM 1423 C CA . ARG A 1 173 ? -11.863 -10.294 15.021 1.00 83.94 173 ARG A CA 1
ATOM 1424 C C . ARG A 1 173 ? -12.443 -9.719 13.733 1.00 83.94 173 ARG A C 1
ATOM 1426 O O . ARG A 1 173 ? -11.726 -9.552 12.742 1.00 83.94 173 ARG A O 1
ATOM 1433 N N . ASP A 1 174 ? -13.738 -9.426 13.735 1.00 79.31 174 ASP A N 1
ATOM 1434 C CA . ASP A 1 174 ? -14.365 -8.726 12.616 1.00 79.31 174 ASP A CA 1
ATOM 1435 C C . ASP A 1 174 ? -13.744 -7.333 12.464 1.00 79.31 174 ASP A C 1
ATOM 1437 O O . ASP A 1 174 ? -13.499 -6.655 13.451 1.00 79.31 174 ASP A O 1
ATOM 1441 N N . GLY A 1 175 ? -13.409 -6.954 11.225 1.00 81.50 175 GLY A N 1
ATOM 1442 C CA . GLY A 1 175 ? -12.585 -5.775 10.905 1.00 81.50 175 GLY A CA 1
ATOM 1443 C C . GLY A 1 175 ? -11.136 -6.100 10.500 1.00 81.50 175 GLY A C 1
ATOM 1444 O O . GLY A 1 175 ? -10.437 -5.274 9.928 1.00 81.50 175 GLY A O 1
ATOM 1445 N N . LEU A 1 176 ? -10.669 -7.340 10.687 1.00 87.25 176 LEU A N 1
ATOM 1446 C CA . LEU A 1 176 ? -9.334 -7.743 10.208 1.00 87.25 176 LEU A CA 1
ATOM 1447 C C . LEU A 1 176 ? -9.316 -8.246 8.749 1.00 87.25 176 LEU A C 1
ATOM 1449 O O . LEU A 1 176 ? -8.247 -8.451 8.173 1.00 87.25 176 LEU A O 1
ATOM 1453 N N . SER A 1 177 ? -10.479 -8.418 8.112 1.00 86.56 177 SER A N 1
ATOM 1454 C CA . SER A 1 177 ? -10.582 -8.856 6.709 1.00 86.56 177 SER A CA 1
ATOM 1455 C C . SER A 1 177 ? -10.139 -7.764 5.733 1.00 86.56 177 SER A C 1
ATOM 1457 O O . SER A 1 177 ? -10.382 -6.586 5.970 1.00 86.56 177 SER A O 1
ATOM 1459 N N . SER A 1 178 ? -9.457 -8.117 4.635 1.00 83.75 178 SER A N 1
ATOM 1460 C CA . SER A 1 178 ? -9.144 -7.159 3.546 1.00 83.75 178 SER A CA 1
ATOM 1461 C C . SER A 1 178 ? -10.297 -6.960 2.585 1.00 83.75 178 SER A C 1
ATOM 1463 O O . SER A 1 178 ? -10.341 -5.944 1.902 1.00 83.75 178 SER A O 1
ATOM 1465 N N . ASP A 1 179 ? -11.237 -7.904 2.600 1.00 84.06 179 ASP A N 1
ATOM 1466 C CA . ASP A 1 179 ? -12.408 -7.882 1.739 1.00 84.06 179 ASP A CA 1
ATOM 1467 C C . ASP A 1 179 ? -12.050 -7.832 0.242 1.00 84.06 179 ASP A C 1
ATOM 1469 O O . ASP A 1 179 ? -12.692 -7.152 -0.557 1.00 84.06 179 ASP A O 1
ATOM 1473 N N . ASP A 1 180 ? -10.998 -8.576 -0.118 1.00 84.94 180 ASP A N 1
ATOM 1474 C CA . ASP A 1 180 ? -10.410 -8.646 -1.459 1.00 84.94 180 ASP A CA 1
ATOM 1475 C C . ASP A 1 180 ? -11.079 -9.732 -2.342 1.00 84.94 180 ASP A C 1
ATOM 1477 O O . ASP A 1 180 ? -10.578 -10.045 -3.418 1.00 84.94 180 ASP A O 1
ATOM 1481 N N . GLU A 1 181 ? -12.184 -10.360 -1.913 1.00 88.94 181 GLU A N 1
ATOM 1482 C CA . GLU A 1 181 ? -12.823 -11.444 -2.672 1.00 88.94 181 GLU A CA 1
ATOM 1483 C C . GLU A 1 181 ? -13.521 -10.929 -3.930 1.00 88.94 181 GLU A C 1
ATOM 1485 O O . GLU A 1 181 ? -14.280 -9.952 -3.907 1.00 88.94 181 GLU A O 1
ATOM 1490 N N . GLU A 1 182 ? -13.328 -11.663 -5.019 1.00 89.62 182 GLU A N 1
ATOM 1491 C CA . GLU A 1 182 ? -13.821 -11.335 -6.352 1.00 89.62 182 GLU A CA 1
ATOM 1492 C C . GLU A 1 182 ? -14.575 -12.520 -6.944 1.00 89.62 182 GLU A C 1
ATOM 1494 O O . GLU A 1 182 ? -14.377 -13.672 -6.555 1.00 89.62 182 GLU A O 1
ATOM 1499 N N . THR A 1 183 ? -15.470 -12.223 -7.878 1.00 90.00 183 THR A N 1
ATOM 1500 C CA . THR A 1 183 ? -16.238 -13.246 -8.596 1.00 90.00 183 THR A CA 1
ATOM 1501 C C . THR A 1 183 ? -15.378 -13.925 -9.660 1.00 90.00 183 THR A C 1
ATOM 1503 O O . THR A 1 183 ? -14.435 -13.332 -10.188 1.00 90.00 183 THR A O 1
ATOM 1506 N N . THR A 1 184 ? -15.729 -15.159 -10.025 1.00 90.50 184 THR A N 1
ATOM 1507 C CA . THR A 1 184 ? -15.031 -15.903 -11.083 1.00 90.50 184 THR A CA 1
ATOM 1508 C C . THR A 1 184 ? -15.058 -15.156 -12.416 1.00 90.50 184 THR A C 1
ATOM 1510 O O . THR A 1 184 ? -14.043 -15.110 -13.101 1.00 90.50 184 THR A O 1
ATOM 1513 N N . SER A 1 185 ? -16.171 -14.499 -12.762 1.00 92.19 185 SER A N 1
ATOM 1514 C CA . SER A 1 185 ? -16.278 -13.710 -13.998 1.00 92.19 185 SER A CA 1
ATOM 1515 C C . SER A 1 185 ? -15.284 -12.547 -14.032 1.00 92.19 185 SER A C 1
ATOM 1517 O O . SER A 1 185 ? -14.620 -12.338 -15.041 1.00 92.19 185 SER A O 1
ATOM 1519 N N . GLN A 1 186 ? -15.108 -11.830 -12.918 1.00 93.25 186 GLN A N 1
ATOM 1520 C CA . GLN A 1 186 ? -14.107 -10.763 -12.811 1.00 93.25 186 GLN A CA 1
ATOM 1521 C C . GLN A 1 186 ? -12.686 -11.310 -12.982 1.00 93.25 186 GLN A C 1
ATOM 1523 O O . GLN A 1 186 ? -11.892 -10.723 -13.711 1.00 93.25 186 GLN A O 1
ATOM 1528 N N . GLN A 1 187 ? -12.379 -12.451 -12.357 1.00 93.00 187 GLN A N 1
ATOM 1529 C CA . GLN A 1 187 ? -11.068 -13.092 -12.489 1.00 93.00 187 GLN A CA 1
ATOM 1530 C C . GLN A 1 187 ? -10.770 -13.530 -13.927 1.00 93.00 187 GLN A C 1
ATOM 1532 O O . GLN A 1 187 ? -9.633 -13.385 -14.371 1.00 93.00 187 GLN A O 1
ATOM 1537 N N . VAL A 1 188 ? -11.771 -14.039 -14.653 1.00 95.81 188 VAL A N 1
ATOM 1538 C CA . VAL A 1 188 ? -11.642 -14.393 -16.077 1.00 95.81 188 VAL A CA 1
ATOM 1539 C C . VAL A 1 188 ? -11.319 -13.151 -16.906 1.00 95.81 188 VAL A C 1
ATOM 1541 O O . VAL A 1 188 ? -10.324 -13.158 -17.617 1.00 95.81 188 VAL A O 1
ATOM 1544 N N . VAL A 1 189 ? -12.041 -12.040 -16.711 1.00 95.25 189 VAL A N 1
ATOM 1545 C CA . VAL A 1 189 ? -11.759 -10.775 -17.419 1.00 95.25 189 VAL A CA 1
ATOM 1546 C C . VAL A 1 189 ? -10.316 -10.308 -17.206 1.00 95.25 189 VAL A C 1
ATOM 1548 O O . VAL A 1 189 ? -9.673 -9.851 -18.150 1.00 95.25 189 VAL A O 1
ATOM 1551 N N . TYR A 1 190 ? -9.778 -10.430 -15.988 1.00 94.56 190 TYR A N 1
ATOM 1552 C CA . TYR A 1 190 ? -8.384 -10.055 -15.721 1.00 94.56 190 TYR A CA 1
ATOM 1553 C C . TYR A 1 190 ? -7.393 -10.961 -16.434 1.00 94.56 190 TYR A C 1
ATOM 1555 O O . TYR A 1 190 ? -6.425 -10.467 -17.009 1.00 94.56 190 TYR A O 1
ATOM 1563 N N . LYS A 1 191 ? -7.643 -12.273 -16.419 1.00 94.88 191 LYS A N 1
ATOM 1564 C CA . LYS A 1 191 ? -6.810 -13.250 -17.124 1.00 94.88 191 LYS A CA 1
ATOM 1565 C C . LYS A 1 191 ? -6.824 -13.007 -18.629 1.00 94.88 191 LYS A C 1
ATOM 1567 O O . LYS A 1 191 ? -5.752 -12.964 -19.217 1.00 94.88 191 LYS A O 1
ATOM 1572 N N . ASP A 1 192 ? -7.989 -12.762 -19.217 1.00 96.00 192 ASP A N 1
ATOM 1573 C CA . ASP A 1 192 ? -8.134 -12.532 -20.658 1.00 96.00 192 ASP A CA 1
ATOM 1574 C C . ASP A 1 192 ? -7.484 -11.211 -21.082 1.00 96.00 192 ASP A C 1
ATOM 1576 O O . ASP A 1 192 ? -6.740 -11.163 -22.062 1.00 96.00 192 ASP A O 1
ATOM 1580 N N . THR A 1 193 ? -7.690 -10.140 -20.304 1.00 95.31 193 THR A N 1
ATOM 1581 C CA . THR A 1 193 ? -7.040 -8.843 -20.565 1.00 95.31 193 THR A CA 1
ATOM 1582 C C . THR A 1 193 ? -5.520 -8.977 -20.474 1.00 95.31 193 THR A C 1
ATOM 1584 O O . THR A 1 193 ? -4.798 -8.432 -21.307 1.00 95.31 193 THR A O 1
ATOM 1587 N N . MET A 1 194 ? -5.026 -9.730 -19.487 1.00 95.69 194 MET A N 1
ATOM 1588 C CA . MET A 1 194 ? -3.599 -9.978 -19.322 1.00 95.69 194 MET A CA 1
ATOM 1589 C C . MET A 1 194 ? -3.027 -10.832 -20.459 1.00 95.69 194 MET A C 1
ATOM 1591 O O . MET A 1 194 ? -1.979 -10.494 -21.001 1.00 95.69 194 MET A O 1
ATOM 1595 N N . ALA A 1 195 ? -3.719 -11.903 -20.853 1.00 96.00 195 ALA A N 1
ATOM 1596 C CA . ALA A 1 195 ? -3.311 -12.770 -21.954 1.00 96.00 195 ALA A CA 1
ATOM 1597 C C . ALA A 1 195 ? -3.230 -11.993 -23.276 1.00 96.00 195 ALA A C 1
ATOM 1599 O O . ALA A 1 195 ? -2.213 -12.062 -23.960 1.00 96.00 195 ALA A O 1
ATOM 1600 N N . SER A 1 196 ? -4.240 -11.169 -23.578 1.00 95.94 196 SER A N 1
ATOM 1601 C CA . SER A 1 196 ? -4.231 -10.296 -24.758 1.00 95.94 196 SER A CA 1
ATOM 1602 C C . SER A 1 196 ? -3.084 -9.282 -24.720 1.00 95.94 196 SER A C 1
ATOM 1604 O O . SER A 1 196 ? -2.432 -9.038 -25.733 1.00 95.94 196 SER A O 1
ATOM 1606 N N . ALA A 1 197 ? -2.799 -8.693 -23.555 1.00 95.19 197 ALA A N 1
ATOM 1607 C CA . ALA A 1 197 ? -1.689 -7.758 -23.402 1.00 95.19 197 ALA A CA 1
ATOM 1608 C C . ALA A 1 197 ? -0.320 -8.432 -23.609 1.00 95.19 197 ALA A C 1
ATOM 1610 O O . ALA A 1 197 ? 0.544 -7.856 -24.267 1.00 95.19 197 ALA A O 1
ATOM 1611 N N . LEU A 1 198 ? -0.136 -9.654 -23.098 1.00 94.12 198 LEU A N 1
ATOM 1612 C CA . LEU A 1 198 ? 1.077 -10.455 -23.298 1.00 94.12 198 LEU A CA 1
ATOM 1613 C C . LEU A 1 198 ? 1.260 -10.882 -24.760 1.00 94.12 198 LEU A C 1
ATOM 1615 O O . LEU A 1 198 ? 2.378 -10.846 -25.268 1.00 94.12 198 LEU A O 1
ATOM 1619 N N . GLU A 1 199 ? 0.178 -11.240 -25.450 1.00 93.81 199 GLU A N 1
ATOM 1620 C CA . GLU A 1 199 ? 0.209 -11.568 -26.879 1.00 93.81 199 GLU A CA 1
ATOM 1621 C C . GLU A 1 199 ? 0.629 -10.354 -27.717 1.00 93.81 199 GLU A C 1
ATOM 1623 O O . GLU A 1 199 ? 1.562 -10.441 -28.516 1.00 93.81 199 GLU A O 1
ATOM 1628 N N . LYS A 1 200 ? 0.020 -9.185 -27.466 1.00 92.81 200 LYS A N 1
ATOM 1629 C CA . LYS A 1 200 ? 0.428 -7.924 -28.104 1.00 92.81 200 LYS A CA 1
ATOM 1630 C C . LYS A 1 200 ? 1.891 -7.598 -27.804 1.00 92.81 200 LYS A C 1
ATOM 1632 O O . LYS A 1 200 ? 2.624 -7.240 -28.718 1.00 92.81 200 LYS A O 1
ATOM 1637 N N . ALA A 1 201 ? 2.325 -7.759 -26.550 1.00 90.75 201 ALA A N 1
ATOM 1638 C CA . ALA A 1 201 ? 3.703 -7.515 -26.122 1.00 90.75 201 ALA A CA 1
ATOM 1639 C C . ALA A 1 201 ? 4.718 -8.384 -26.878 1.00 90.75 201 ALA A C 1
ATOM 1641 O O . ALA A 1 201 ? 5.773 -7.885 -27.268 1.00 90.75 201 ALA A O 1
ATOM 1642 N N . ALA A 1 202 ? 4.393 -9.657 -27.127 1.00 88.75 202 ALA A N 1
ATOM 1643 C CA . ALA A 1 202 ? 5.239 -10.559 -27.904 1.00 88.75 202 ALA A CA 1
ATOM 1644 C C . ALA A 1 202 ? 5.371 -10.127 -29.379 1.00 88.75 202 ALA A C 1
ATOM 1646 O O . ALA A 1 202 ? 6.400 -10.389 -29.999 1.00 88.75 202 ALA A O 1
ATOM 1647 N N . GLY A 1 20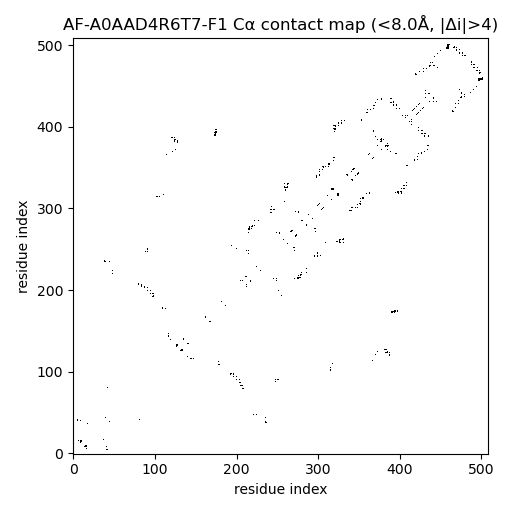3 ? 4.360 -9.441 -29.923 1.00 87.38 203 GLY A N 1
ATOM 1648 C CA . GLY A 1 203 ? 4.332 -8.945 -31.301 1.00 87.38 203 GLY A CA 1
ATOM 1649 C C . GLY A 1 203 ? 5.127 -7.657 -31.557 1.00 87.38 203 GLY A C 1
ATOM 1650 O O . GLY A 1 203 ? 5.536 -7.426 -32.692 1.00 87.38 203 GLY A O 1
ATOM 1651 N N . VAL A 1 204 ? 5.389 -6.841 -30.525 1.00 85.94 204 VAL A N 1
ATOM 1652 C CA . VAL A 1 204 ? 5.918 -5.462 -30.667 1.00 85.94 204 VAL A CA 1
ATOM 1653 C C . VAL A 1 204 ? 7.225 -5.385 -31.466 1.00 85.94 204 VAL A C 1
ATOM 1655 O O . VAL A 1 204 ? 7.440 -4.445 -32.229 1.00 85.94 204 VAL A O 1
ATOM 1658 N N . PHE A 1 205 ? 8.121 -6.358 -31.285 1.00 79.62 205 PHE A N 1
ATOM 1659 C CA . PHE A 1 205 ? 9.463 -6.338 -31.877 1.00 79.62 205 PHE A CA 1
ATOM 1660 C C . PHE A 1 205 ? 9.701 -7.439 -32.917 1.00 79.62 205 PHE A C 1
ATOM 1662 O O . PHE A 1 205 ? 10.850 -7.677 -33.278 1.00 79.62 205 PHE A O 1
ATOM 1669 N N . VAL A 1 206 ? 8.650 -8.094 -33.423 1.00 81.88 206 VAL A N 1
ATOM 1670 C CA . VAL A 1 206 ? 8.789 -9.190 -34.406 1.00 81.88 206 VAL A CA 1
ATOM 1671 C C . VAL A 1 206 ? 9.456 -8.717 -35.702 1.00 81.88 206 VAL A C 1
ATOM 1673 O O . VAL A 1 206 ? 10.302 -9.419 -36.248 1.00 81.88 206 VAL A O 1
ATOM 1676 N N . ASP A 1 207 ? 9.136 -7.502 -36.148 1.00 74.12 207 ASP A N 1
ATOM 1677 C CA . ASP A 1 207 ? 9.699 -6.908 -37.369 1.00 74.12 207 ASP A CA 1
ATOM 1678 C C . ASP A 1 207 ? 10.997 -6.113 -37.116 1.00 74.12 207 ASP A C 1
ATOM 1680 O O . ASP A 1 207 ? 11.546 -5.487 -38.031 1.00 74.12 207 ASP A O 1
ATOM 1684 N N . ALA A 1 208 ? 11.485 -6.086 -35.870 1.00 74.75 208 ALA A N 1
ATOM 1685 C CA . ALA A 1 208 ? 12.708 -5.385 -35.503 1.00 74.75 208 ALA A CA 1
ATOM 1686 C C . ALA A 1 208 ? 13.924 -6.311 -35.639 1.00 74.75 208 ALA A C 1
ATOM 1688 O O . ALA A 1 208 ? 13.919 -7.455 -35.196 1.00 74.75 208 ALA A O 1
ATOM 1689 N N . GLU A 1 209 ? 15.000 -5.797 -36.231 1.00 69.62 209 GLU A N 1
ATOM 1690 C CA . GLU A 1 209 ? 16.270 -6.518 -36.334 1.00 69.62 209 GLU A CA 1
ATOM 1691 C C . GLU A 1 209 ? 16.897 -6.687 -34.939 1.00 69.62 209 GLU A C 1
ATOM 1693 O O . GLU A 1 209 ? 16.920 -5.736 -34.152 1.00 69.62 209 GLU A O 1
ATOM 1698 N N . ASP A 1 210 ? 17.426 -7.884 -34.648 1.00 74.62 210 ASP A N 1
ATOM 1699 C CA . ASP A 1 210 ? 17.914 -8.273 -33.313 1.00 74.62 210 ASP A CA 1
ATOM 1700 C C . ASP A 1 210 ? 18.899 -7.256 -32.711 1.00 74.62 210 ASP A C 1
ATOM 1702 O O . ASP A 1 210 ? 18.885 -6.996 -31.508 1.00 74.62 210 ASP A O 1
ATOM 1706 N N . ASP A 1 211 ? 19.727 -6.634 -33.551 1.00 70.19 211 ASP A N 1
ATOM 1707 C CA . ASP A 1 211 ? 20.716 -5.626 -33.162 1.00 70.19 211 ASP A CA 1
ATOM 1708 C C . ASP A 1 211 ? 20.111 -4.364 -32.518 1.00 70.19 211 ASP A C 1
ATOM 1710 O O . ASP A 1 211 ? 20.836 -3.596 -31.883 1.00 70.19 211 ASP A O 1
ATOM 1714 N N . PHE A 1 212 ? 18.801 -4.149 -32.668 1.00 70.81 212 PHE A N 1
ATOM 1715 C CA . PHE A 1 212 ? 18.069 -2.991 -32.150 1.00 70.81 212 PHE A CA 1
ATOM 1716 C C . PHE A 1 212 ? 16.956 -3.351 -31.158 1.00 70.81 212 PHE A C 1
ATOM 1718 O O . PHE A 1 212 ? 16.340 -2.439 -30.604 1.00 70.81 212 PHE A O 1
ATOM 1725 N N . CYS A 1 213 ? 16.683 -4.640 -30.923 1.00 77.25 213 CYS A N 1
ATOM 1726 C CA . CYS A 1 213 ? 15.637 -5.085 -29.994 1.00 77.25 213 CYS A CA 1
ATOM 1727 C C . CYS A 1 213 ? 16.112 -6.074 -28.915 1.00 77.25 213 CYS A C 1
ATOM 1729 O O . CYS A 1 213 ? 15.379 -6.326 -27.959 1.00 77.25 213 CYS A O 1
ATOM 1731 N N . ARG A 1 214 ? 17.337 -6.612 -29.013 1.00 84.44 214 ARG A N 1
ATOM 1732 C CA . ARG A 1 214 ? 17.933 -7.481 -27.985 1.00 84.44 214 ARG A CA 1
ATOM 1733 C C . ARG A 1 214 ? 18.818 -6.672 -27.043 1.00 84.44 214 ARG A C 1
ATOM 1735 O O . ARG A 1 214 ? 19.781 -6.052 -27.493 1.00 84.44 214 ARG A O 1
ATOM 1742 N N . ILE A 1 215 ? 18.535 -6.730 -25.738 1.00 90.06 215 ILE A N 1
ATOM 1743 C CA . ILE A 1 215 ? 19.270 -5.983 -24.697 1.00 90.06 215 ILE A CA 1
ATOM 1744 C C . ILE A 1 215 ? 20.773 -6.262 -24.782 1.00 90.06 215 ILE A C 1
ATOM 1746 O O . ILE A 1 215 ? 21.563 -5.322 -24.838 1.00 90.06 215 ILE A O 1
ATOM 1750 N N . GLU A 1 216 ? 21.159 -7.536 -24.867 1.00 89.81 216 GLU A N 1
ATOM 1751 C CA . GLU A 1 216 ? 22.564 -7.948 -24.961 1.00 89.81 216 GLU A CA 1
ATOM 1752 C C . GLU A 1 216 ? 23.277 -7.322 -26.175 1.00 89.81 216 GLU A C 1
ATOM 1754 O O . GLU A 1 216 ? 24.368 -6.769 -26.046 1.00 89.81 216 GLU A O 1
ATOM 1759 N N . ARG A 1 217 ? 22.644 -7.336 -27.357 1.00 85.31 217 ARG A N 1
ATOM 1760 C CA . ARG A 1 217 ? 23.238 -6.785 -28.587 1.00 85.31 217 ARG A CA 1
ATOM 1761 C C . ARG A 1 217 ? 23.367 -5.269 -28.544 1.00 85.31 217 ARG A C 1
ATOM 1763 O O . ARG A 1 217 ? 24.385 -4.730 -28.973 1.00 85.31 217 ARG A O 1
ATOM 1770 N N . ILE A 1 218 ? 22.350 -4.592 -28.015 1.00 86.00 218 ILE A N 1
ATOM 1771 C CA . ILE A 1 218 ? 22.366 -3.140 -27.824 1.00 86.00 218 ILE A CA 1
ATOM 1772 C C . ILE A 1 218 ? 23.517 -2.756 -26.890 1.00 86.00 218 ILE A C 1
ATOM 1774 O O . ILE A 1 218 ? 24.283 -1.845 -27.197 1.00 86.00 218 ILE A O 1
ATOM 1778 N N . LEU A 1 219 ? 23.661 -3.459 -25.766 1.00 90.00 219 LEU A N 1
ATOM 1779 C CA . LEU A 1 219 ? 24.688 -3.156 -24.775 1.00 90.00 219 LEU A CA 1
ATOM 1780 C C . LEU A 1 219 ? 26.101 -3.488 -25.254 1.00 90.00 219 LEU A C 1
ATOM 1782 O O . LEU A 1 219 ? 26.993 -2.671 -25.049 1.00 90.00 219 LEU A O 1
ATOM 1786 N N . ASN A 1 220 ? 26.308 -4.605 -25.957 1.00 87.31 220 ASN A N 1
ATOM 1787 C CA . ASN A 1 220 ? 27.621 -4.928 -26.523 1.00 87.31 220 ASN A CA 1
ATOM 1788 C C . ASN A 1 220 ? 28.114 -3.831 -27.482 1.00 87.31 220 ASN A C 1
ATOM 1790 O O . ASN A 1 220 ? 29.281 -3.465 -27.426 1.00 87.31 220 ASN A O 1
ATOM 1794 N N . ARG A 1 221 ? 27.227 -3.196 -28.266 1.00 83.94 221 ARG A N 1
ATOM 1795 C CA . ARG A 1 221 ? 27.597 -2.034 -29.103 1.00 83.94 221 ARG A CA 1
ATOM 1796 C C . ARG A 1 221 ? 28.074 -0.830 -28.282 1.00 83.94 221 ARG A C 1
ATOM 1798 O O . ARG A 1 221 ? 28.973 -0.112 -28.717 1.00 83.94 221 ARG A O 1
ATOM 1805 N N . PHE A 1 222 ? 27.470 -0.584 -27.119 1.00 87.56 222 PHE A N 1
ATOM 1806 C CA . PHE A 1 222 ? 27.896 0.491 -26.218 1.00 87.56 222 PHE A CA 1
ATOM 1807 C C . PHE A 1 222 ? 29.218 0.169 -25.526 1.00 87.56 222 PHE A C 1
ATOM 1809 O O . PHE A 1 222 ? 30.058 1.056 -25.403 1.00 87.56 222 PHE A O 1
ATOM 1816 N N . ILE A 1 223 ? 29.438 -1.091 -25.154 1.00 88.25 223 ILE A N 1
ATOM 1817 C CA . ILE A 1 223 ? 30.723 -1.542 -24.617 1.00 88.25 223 ILE A CA 1
ATOM 1818 C C . ILE A 1 223 ? 31.823 -1.443 -25.671 1.00 88.25 223 ILE A C 1
ATOM 1820 O O . ILE A 1 223 ? 32.881 -0.895 -25.387 1.00 88.25 223 ILE A O 1
ATOM 1824 N N . ASP A 1 224 ? 31.572 -1.882 -26.902 1.00 85.81 224 ASP A N 1
ATOM 1825 C CA . ASP A 1 224 ? 32.550 -1.787 -27.990 1.00 85.81 224 ASP A CA 1
ATOM 1826 C C . ASP A 1 224 ? 32.944 -0.336 -28.302 1.00 85.81 224 ASP A C 1
ATOM 1828 O O . ASP A 1 224 ? 34.055 -0.082 -28.780 1.00 85.81 224 ASP A O 1
ATOM 1832 N N . TRP A 1 225 ? 32.038 0.618 -28.064 1.00 86.06 225 TRP A N 1
ATOM 1833 C CA . TRP A 1 225 ? 32.344 2.044 -28.139 1.00 86.06 225 TRP A CA 1
ATOM 1834 C C . TRP A 1 225 ? 33.165 2.494 -26.935 1.00 86.06 225 TRP A C 1
ATOM 1836 O O . TRP A 1 225 ? 34.226 3.074 -27.143 1.00 86.06 225 TRP A O 1
ATOM 1846 N N . LEU A 1 226 ? 32.750 2.158 -25.710 1.00 87.31 226 LEU A N 1
ATOM 1847 C CA . LEU A 1 226 ? 33.515 2.455 -24.497 1.00 87.31 226 LEU A CA 1
ATOM 1848 C C . LEU A 1 226 ? 34.963 1.947 -24.594 1.00 87.31 226 LEU A C 1
ATOM 1850 O O . LEU A 1 226 ? 35.873 2.644 -24.167 1.00 87.31 226 LEU A O 1
ATOM 1854 N N . MET A 1 227 ? 35.194 0.778 -25.200 1.00 86.50 227 MET A N 1
ATOM 1855 C CA . MET A 1 227 ? 36.538 0.218 -25.388 1.00 86.50 227 MET A CA 1
ATOM 1856 C C . MET A 1 227 ? 37.400 0.976 -26.401 1.00 86.50 227 MET A C 1
ATOM 1858 O O . MET A 1 227 ? 38.623 0.958 -26.292 1.00 86.50 227 MET A O 1
ATOM 1862 N N . VAL A 1 228 ? 36.792 1.576 -27.425 1.00 86.38 228 VAL A N 1
ATOM 1863 C CA . VAL A 1 228 ? 37.539 2.198 -28.530 1.00 86.38 228 VAL A CA 1
ATOM 1864 C C . VAL A 1 228 ? 37.676 3.697 -28.387 1.00 86.38 228 VAL A C 1
ATOM 1866 O O . VAL A 1 228 ? 38.691 4.243 -28.810 1.00 86.38 228 VAL A O 1
ATOM 1869 N N . ASP A 1 229 ? 36.685 4.353 -27.798 1.00 83.94 229 ASP A N 1
ATOM 1870 C CA . ASP A 1 229 ? 36.714 5.787 -27.540 1.00 83.94 229 ASP A CA 1
ATOM 1871 C C . ASP A 1 229 ? 35.959 6.107 -26.233 1.00 83.94 229 ASP A C 1
ATOM 1873 O O . ASP A 1 229 ? 34.783 6.499 -26.263 1.00 83.94 229 ASP A O 1
ATOM 1877 N N . PRO A 1 230 ? 36.613 5.900 -25.070 1.00 87.12 230 PRO A N 1
ATOM 1878 C CA . PRO A 1 230 ? 36.019 6.180 -23.766 1.00 87.12 230 PRO A CA 1
ATOM 1879 C C . PRO A 1 230 ? 35.643 7.653 -23.578 1.00 87.12 230 PRO A C 1
ATOM 1881 O O . PRO A 1 230 ? 34.653 7.948 -22.906 1.00 87.12 230 PRO A O 1
ATOM 1884 N N . ASP A 1 231 ? 36.417 8.571 -24.159 1.00 83.94 231 ASP A N 1
ATOM 1885 C CA . ASP A 1 231 ? 36.195 10.011 -24.024 1.00 83.94 231 ASP A CA 1
ATOM 1886 C C . ASP A 1 231 ? 34.921 10.413 -24.767 1.00 83.94 231 ASP A C 1
ATOM 1888 O O . ASP A 1 231 ? 34.019 11.003 -24.172 1.00 83.94 231 ASP A O 1
ATOM 1892 N N . SER A 1 232 ? 34.753 9.965 -26.017 1.00 83.56 232 SER A N 1
ATOM 1893 C CA . SER A 1 232 ? 33.513 10.198 -26.763 1.00 83.56 232 SER A CA 1
ATOM 1894 C C . SER A 1 232 ? 32.292 9.540 -26.107 1.00 83.56 232 SER A C 1
ATOM 1896 O O . SER A 1 232 ? 31.204 10.123 -26.101 1.00 83.56 232 SER A O 1
ATOM 1898 N N . TYR A 1 233 ? 32.451 8.353 -25.512 1.00 84.88 233 TYR A N 1
ATOM 1899 C CA . TYR A 1 233 ? 31.383 7.691 -24.754 1.00 84.88 233 TYR A CA 1
ATOM 1900 C C . TYR A 1 233 ? 30.933 8.531 -23.544 1.00 84.88 233 TYR A C 1
ATOM 1902 O O . TYR A 1 233 ? 29.731 8.672 -23.280 1.00 84.88 233 TYR A O 1
ATOM 1910 N N . LYS A 1 234 ? 31.891 9.109 -22.808 1.00 84.69 234 LYS A N 1
ATOM 1911 C CA . LYS A 1 234 ? 31.626 9.968 -21.645 1.00 84.69 234 LYS A CA 1
ATOM 1912 C C . LYS A 1 234 ? 31.016 11.304 -22.056 1.00 84.69 234 LYS A C 1
ATOM 1914 O O . LYS A 1 234 ? 29.992 11.683 -21.486 1.00 84.69 234 LYS A O 1
ATOM 1919 N N . ASP A 1 235 ? 31.563 11.951 -23.080 1.00 81.25 235 ASP A N 1
ATOM 1920 C CA . ASP A 1 235 ? 31.065 13.221 -23.624 1.00 81.25 235 ASP A CA 1
ATOM 1921 C C . ASP A 1 235 ? 29.631 13.103 -24.161 1.00 81.25 235 ASP A C 1
ATOM 1923 O O . ASP A 1 235 ? 28.843 14.047 -24.085 1.00 81.25 235 ASP A O 1
ATOM 1927 N N . ALA A 1 236 ? 29.252 11.924 -24.664 1.00 77.38 236 ALA A N 1
ATOM 1928 C CA . ALA A 1 236 ? 27.890 11.631 -25.102 1.00 77.38 236 ALA A CA 1
ATOM 1929 C C . ALA A 1 236 ? 26.940 11.205 -23.967 1.00 77.38 236 ALA A C 1
ATOM 1931 O O . ALA A 1 236 ? 25.762 10.939 -24.224 1.00 77.38 236 ALA A O 1
ATOM 1932 N N . PHE A 1 237 ? 27.415 11.151 -22.717 1.00 81.12 237 PHE A N 1
ATOM 1933 C CA . PHE A 1 237 ? 26.637 10.777 -21.532 1.00 81.12 237 PHE A CA 1
ATOM 1934 C C . PHE A 1 237 ? 25.917 9.423 -21.672 1.00 81.12 237 PHE A C 1
ATOM 1936 O O . PHE A 1 237 ? 24.781 9.252 -21.210 1.00 81.12 237 PHE A O 1
ATOM 1943 N N . ILE A 1 238 ? 26.559 8.439 -22.310 1.00 85.19 238 ILE A N 1
ATOM 1944 C CA . ILE A 1 238 ? 25.909 7.168 -22.664 1.00 85.19 238 ILE A CA 1
ATOM 1945 C C . ILE A 1 238 ? 25.410 6.405 -21.435 1.00 85.19 238 ILE A C 1
ATOM 1947 O O . ILE A 1 238 ? 24.267 5.942 -21.442 1.00 85.19 238 ILE A O 1
ATOM 1951 N N . SER A 1 239 ? 26.179 6.370 -20.343 1.00 87.75 239 SER A N 1
ATOM 1952 C CA . SER A 1 239 ? 25.760 5.721 -19.090 1.00 87.75 239 SER A CA 1
ATOM 1953 C C . SER A 1 239 ? 24.424 6.257 -18.551 1.00 87.75 239 SER A C 1
ATOM 1955 O O . SER A 1 239 ? 23.631 5.501 -17.995 1.00 87.75 239 SER A O 1
ATOM 1957 N N . LEU A 1 240 ? 24.115 7.544 -18.763 1.00 85.69 240 LEU A N 1
ATOM 1958 C CA . LEU A 1 240 ? 22.835 8.148 -18.358 1.00 85.69 240 LEU A CA 1
ATOM 1959 C C . LEU A 1 240 ? 21.683 7.806 -19.314 1.00 85.69 240 LEU A C 1
ATOM 1961 O O . LEU A 1 240 ? 20.507 7.900 -18.944 1.00 85.69 240 LEU A O 1
ATOM 1965 N N . CYS A 1 241 ? 22.007 7.433 -20.550 1.00 85.00 241 CYS A N 1
ATOM 1966 C CA . CYS A 1 241 ? 21.041 7.065 -21.574 1.00 85.00 241 CYS A CA 1
ATOM 1967 C C . CYS A 1 241 ? 20.645 5.589 -21.487 1.00 85.00 241 CYS A C 1
ATOM 1969 O O . CYS A 1 241 ? 19.481 5.281 -21.741 1.00 85.00 241 CYS A O 1
ATOM 1971 N N . ILE A 1 242 ? 21.559 4.695 -21.084 1.00 89.75 242 ILE A N 1
ATOM 1972 C CA . ILE A 1 242 ? 21.330 3.240 -21.048 1.00 89.75 242 ILE A CA 1
ATOM 1973 C C . ILE A 1 242 ? 19.996 2.862 -20.378 1.00 89.75 242 ILE A C 1
ATOM 1975 O O . ILE A 1 242 ? 19.194 2.196 -21.034 1.00 89.75 242 ILE A O 1
ATOM 1979 N N . PRO A 1 243 ? 19.647 3.332 -19.162 1.00 91.62 243 PRO A N 1
ATOM 1980 C CA . PRO A 1 243 ? 18.377 2.952 -18.541 1.00 91.62 243 PRO A CA 1
ATOM 1981 C C . PRO A 1 243 ? 17.153 3.353 -19.367 1.00 91.62 243 PRO A C 1
ATOM 1983 O O . PRO A 1 243 ? 16.175 2.614 -19.421 1.00 91.62 243 PRO A O 1
ATOM 1986 N N . LYS A 1 244 ? 17.205 4.505 -20.051 1.00 87.06 244 LYS A N 1
ATOM 1987 C CA . LYS A 1 244 ? 16.116 4.974 -20.923 1.00 87.06 244 LYS A CA 1
ATOM 1988 C C . LYS A 1 244 ? 15.994 4.117 -22.180 1.00 87.06 244 LYS A C 1
ATOM 1990 O O . LYS A 1 244 ? 14.882 3.876 -22.636 1.00 87.06 244 LYS A O 1
ATOM 1995 N N . ILE A 1 245 ? 17.125 3.665 -22.717 1.00 85.00 245 ILE A N 1
ATOM 1996 C CA . ILE A 1 245 ? 17.194 2.804 -23.902 1.00 85.00 245 ILE A CA 1
ATOM 1997 C C . ILE A 1 245 ? 16.646 1.416 -23.579 1.00 85.00 245 ILE A C 1
ATOM 1999 O O . ILE A 1 245 ? 15.890 0.857 -24.367 1.00 85.00 245 ILE A O 1
ATOM 2003 N N . LEU A 1 246 ? 16.992 0.876 -22.409 1.00 90.75 246 LEU A N 1
ATOM 2004 C CA . LEU A 1 246 ? 16.554 -0.450 -21.984 1.00 90.75 246 LEU A CA 1
ATOM 2005 C C . LEU A 1 246 ? 15.109 -0.474 -21.472 1.00 90.75 246 LEU A C 1
ATOM 2007 O O . LEU A 1 246 ? 14.462 -1.521 -21.516 1.00 90.75 246 LEU A O 1
ATOM 2011 N N . ALA A 1 247 ? 14.588 0.666 -21.004 1.00 90.88 247 ALA A N 1
ATOM 2012 C CA . ALA A 1 247 ? 13.278 0.749 -20.365 1.00 90.88 247 ALA A CA 1
ATOM 2013 C C . ALA A 1 247 ? 12.140 0.074 -21.151 1.00 90.88 247 ALA A C 1
ATOM 2015 O O . ALA A 1 247 ? 11.397 -0.664 -20.514 1.00 90.88 247 ALA A O 1
ATOM 2016 N N . PRO A 1 248 ? 11.967 0.260 -22.477 1.00 88.88 248 PRO A N 1
ATOM 2017 C CA . PRO A 1 248 ? 10.860 -0.349 -23.218 1.00 88.88 248 PRO A CA 1
ATOM 2018 C C . PRO A 1 248 ? 10.862 -1.885 -23.156 1.00 88.88 248 PRO A C 1
ATOM 2020 O O . PRO A 1 248 ? 9.814 -2.490 -22.953 1.00 88.88 248 PRO A O 1
ATOM 2023 N N . PHE A 1 249 ? 12.035 -2.513 -23.256 1.00 89.62 249 PHE A N 1
ATOM 2024 C CA . PHE A 1 249 ? 12.178 -3.973 -23.217 1.00 89.62 249 PHE A CA 1
ATOM 2025 C C . PHE A 1 249 ? 11.900 -4.522 -21.817 1.00 89.62 249 PHE A C 1
ATOM 2027 O O . PHE A 1 249 ? 11.120 -5.454 -21.637 1.00 89.62 249 PHE A O 1
ATOM 2034 N N . ILE A 1 250 ? 12.481 -3.875 -20.807 1.00 94.38 250 ILE A N 1
ATOM 2035 C CA . ILE A 1 250 ? 12.327 -4.270 -19.404 1.00 94.38 250 ILE A CA 1
ATOM 2036 C C . ILE A 1 250 ? 10.877 -4.089 -18.951 1.00 94.38 250 ILE A C 1
ATOM 2038 O O . ILE A 1 250 ? 10.330 -4.932 -18.249 1.00 94.38 250 ILE A O 1
ATOM 2042 N N . ARG A 1 251 ? 10.224 -3.010 -19.385 1.00 93.62 251 ARG A N 1
ATOM 2043 C CA . ARG A 1 251 ? 8.807 -2.733 -19.125 1.00 93.62 251 ARG A CA 1
ATOM 2044 C C . ARG A 1 251 ? 7.883 -3.827 -19.654 1.00 93.62 251 ARG A C 1
ATOM 2046 O O . ARG A 1 251 ? 6.981 -4.242 -18.929 1.00 93.62 251 ARG A O 1
ATOM 2053 N N . LEU A 1 252 ? 8.138 -4.329 -20.864 1.00 91.62 252 LEU A N 1
ATOM 2054 C CA . LEU A 1 252 ? 7.392 -5.460 -21.420 1.00 91.62 252 LEU A CA 1
ATOM 2055 C C . LEU A 1 252 ? 7.596 -6.742 -20.612 1.00 91.62 252 LEU A C 1
ATOM 2057 O O . LEU A 1 252 ? 6.620 -7.425 -20.310 1.00 91.62 252 LEU A O 1
ATOM 2061 N N . GLU A 1 253 ? 8.832 -7.054 -20.214 1.00 92.44 253 GLU A N 1
ATOM 2062 C CA . GLU A 1 253 ? 9.081 -8.214 -19.350 1.00 92.44 253 GLU A CA 1
ATOM 2063 C C . GLU A 1 253 ? 8.355 -8.065 -18.004 1.00 92.44 253 GLU A C 1
ATOM 2065 O O . GLU A 1 253 ? 7.691 -8.991 -17.544 1.00 92.44 253 GLU A O 1
ATOM 2070 N N . LEU A 1 254 ? 8.387 -6.876 -17.399 1.00 93.88 254 LEU A N 1
ATOM 2071 C CA . LEU A 1 254 ? 7.750 -6.595 -16.109 1.00 93.88 254 LEU A CA 1
ATOM 2072 C C . LEU A 1 254 ? 6.220 -6.414 -16.179 1.00 93.88 254 LEU A C 1
ATOM 2074 O O . LEU A 1 254 ? 5.608 -6.056 -15.166 1.00 93.88 254 LEU A O 1
ATOM 2078 N N . LEU A 1 255 ? 5.579 -6.664 -17.326 1.00 93.00 255 LEU A N 1
ATOM 2079 C CA . LEU A 1 255 ? 4.137 -6.467 -17.497 1.00 93.00 255 LEU A CA 1
ATOM 2080 C C . LEU A 1 255 ? 3.315 -7.345 -16.537 1.00 93.00 255 LEU A C 1
ATOM 2082 O O . LEU A 1 255 ? 2.369 -6.852 -15.921 1.00 93.00 255 LEU A O 1
ATOM 2086 N N . ASP A 1 256 ? 3.708 -8.614 -16.354 1.00 89.56 256 ASP A N 1
ATOM 2087 C CA . ASP A 1 256 ? 3.068 -9.569 -15.423 1.00 89.56 256 ASP A CA 1
ATOM 2088 C C . ASP A 1 256 ? 3.680 -9.556 -14.017 1.00 89.56 256 ASP A C 1
ATOM 2090 O O . ASP A 1 256 ? 3.413 -10.425 -13.185 1.00 89.56 256 ASP A O 1
ATOM 2094 N N . TRP A 1 257 ? 4.540 -8.585 -13.713 1.00 93.38 257 TRP A N 1
ATOM 2095 C CA . TRP A 1 257 ? 5.116 -8.512 -12.382 1.00 93.38 257 TRP A CA 1
ATOM 2096 C C . TRP A 1 257 ? 4.089 -7.997 -11.365 1.00 93.38 257 TRP A C 1
ATOM 2098 O O . TRP A 1 257 ? 3.609 -6.862 -11.455 1.00 93.38 257 TRP A O 1
ATOM 2108 N N . LYS A 1 258 ? 3.776 -8.835 -10.367 1.00 90.75 258 LYS A N 1
ATOM 2109 C CA . LYS A 1 258 ? 2.777 -8.577 -9.315 1.00 90.75 258 LYS A CA 1
ATOM 2110 C C . LYS A 1 258 ? 3.429 -8.428 -7.934 1.00 90.75 258 LYS A C 1
ATOM 2112 O O . LYS A 1 258 ? 3.256 -9.299 -7.080 1.00 90.75 258 LYS A O 1
ATOM 2117 N N . PRO A 1 259 ? 4.129 -7.313 -7.646 1.00 93.06 259 PRO A N 1
ATOM 2118 C CA . PRO A 1 259 ? 4.867 -7.141 -6.388 1.00 93.06 259 PRO A CA 1
ATOM 2119 C C . PRO A 1 259 ? 3.976 -7.140 -5.133 1.00 93.06 259 PRO A C 1
ATOM 2121 O O . PRO A 1 259 ? 4.453 -7.405 -4.034 1.00 93.06 259 PRO A O 1
ATOM 2124 N N . LEU A 1 260 ? 2.674 -6.866 -5.277 1.00 94.81 260 LEU A N 1
ATOM 2125 C CA . LEU A 1 260 ? 1.710 -6.893 -4.171 1.00 94.81 260 LEU A CA 1
ATOM 2126 C C . LEU A 1 260 ? 1.206 -8.308 -3.836 1.00 94.81 260 LEU A C 1
ATOM 2128 O O . LEU A 1 260 ? 0.650 -8.517 -2.756 1.00 94.81 260 LEU A O 1
ATOM 2132 N N . GLU A 1 261 ? 1.382 -9.283 -4.731 1.00 90.56 261 GLU A N 1
ATOM 2133 C CA . GLU A 1 261 ? 0.873 -10.654 -4.576 1.00 90.56 261 GLU A CA 1
ATOM 2134 C C . GLU A 1 261 ? 2.011 -11.677 -4.453 1.00 90.56 261 GLU A C 1
ATOM 2136 O O . GLU A 1 261 ? 1.942 -12.544 -3.582 1.00 90.56 261 GLU A O 1
ATOM 2141 N N . GLU A 1 262 ? 3.079 -11.513 -5.237 1.00 88.19 262 GLU A N 1
ATOM 2142 C CA . GLU A 1 262 ? 4.215 -12.433 -5.354 1.00 88.19 262 GLU A CA 1
ATOM 2143 C C . GLU A 1 262 ? 5.539 -11.725 -4.994 1.00 88.19 262 GLU A C 1
ATOM 2145 O O . GLU A 1 262 ? 6.335 -11.384 -5.873 1.00 88.19 262 GLU A O 1
ATOM 2150 N N . PRO A 1 263 ? 5.823 -11.485 -3.699 1.00 83.56 263 PRO A N 1
ATOM 2151 C CA . PRO A 1 263 ? 6.992 -10.703 -3.281 1.00 83.56 263 PRO A CA 1
ATOM 2152 C C . PRO A 1 263 ? 8.326 -11.442 -3.474 1.00 83.56 263 PRO A C 1
ATOM 2154 O O . PRO A 1 263 ? 9.383 -10.841 -3.322 1.00 83.56 263 PRO A O 1
ATOM 2157 N N . HIS A 1 264 ? 8.290 -12.747 -3.761 1.00 79.62 264 HIS A N 1
ATOM 2158 C CA . HIS A 1 264 ? 9.468 -13.618 -3.819 1.00 79.62 264 HIS A CA 1
ATOM 2159 C C . HIS A 1 264 ? 10.082 -13.737 -5.217 1.00 79.62 264 HIS A C 1
ATOM 2161 O O . HIS A 1 264 ? 11.111 -14.390 -5.378 1.00 79.62 264 HIS A O 1
ATOM 2167 N N . ARG A 1 265 ? 9.467 -13.130 -6.238 1.00 84.62 265 ARG A N 1
ATOM 2168 C CA . ARG A 1 265 ? 10.007 -13.156 -7.598 1.00 84.62 265 ARG A CA 1
ATOM 2169 C C . ARG A 1 265 ? 11.176 -12.174 -7.713 1.00 84.62 265 ARG A C 1
ATOM 2171 O O . ARG A 1 265 ? 10.977 -10.994 -7.994 1.00 84.62 265 ARG A O 1
ATOM 2178 N N . ALA A 1 266 ? 12.376 -12.692 -7.469 1.00 85.94 266 ALA A N 1
ATOM 2179 C CA . ALA A 1 266 ? 13.638 -11.958 -7.482 1.00 85.94 266 ALA A CA 1
ATOM 2180 C C . ALA A 1 266 ? 13.938 -11.348 -8.868 1.00 85.94 266 ALA A C 1
ATOM 2182 O O . ALA A 1 266 ? 13.592 -11.948 -9.896 1.00 85.94 266 ALA A O 1
ATOM 2183 N N . LEU A 1 267 ? 14.574 -10.172 -8.912 1.00 91.06 267 LEU A N 1
ATOM 2184 C CA . LEU A 1 267 ? 14.887 -9.482 -10.175 1.00 91.06 267 LEU A CA 1
ATOM 2185 C C . LEU A 1 267 ? 15.895 -10.274 -11.025 1.00 91.06 267 LEU A C 1
ATOM 2187 O O . LEU A 1 267 ? 15.792 -10.313 -12.246 1.00 91.06 267 LEU A O 1
ATOM 2191 N N . GLU A 1 268 ? 16.778 -11.005 -10.361 1.00 91.69 268 GLU A N 1
ATOM 2192 C CA . GLU A 1 268 ? 17.833 -11.855 -10.910 1.00 91.69 268 GLU A CA 1
ATOM 2193 C C . GLU A 1 268 ? 17.270 -13.013 -11.752 1.00 91.69 268 GLU A C 1
ATOM 2195 O O . GLU A 1 268 ? 17.948 -13.583 -12.608 1.00 91.69 268 GLU A O 1
ATOM 2200 N N . SER A 1 269 ? 16.002 -13.375 -11.528 1.00 91.56 269 SER A N 1
ATOM 2201 C CA . SER A 1 269 ? 15.336 -14.437 -12.285 1.00 91.56 269 SER A CA 1
ATOM 2202 C C . SER A 1 269 ? 14.947 -14.016 -13.708 1.00 91.56 269 SER A C 1
ATOM 2204 O O . SER A 1 269 ? 14.819 -14.886 -14.579 1.00 91.56 269 SER A O 1
ATOM 2206 N N . TRP A 1 270 ? 14.783 -12.711 -13.951 1.00 93.69 270 TRP A N 1
ATOM 2207 C CA . TRP A 1 270 ? 14.266 -12.159 -15.202 1.00 93.69 270 TRP A CA 1
ATOM 2208 C C . TRP A 1 270 ? 15.296 -12.189 -16.333 1.00 93.69 270 TRP A C 1
ATOM 2210 O O . TRP A 1 270 ? 16.506 -12.194 -16.097 1.00 93.69 270 TRP A O 1
ATOM 2220 N N . SER A 1 271 ? 14.813 -12.225 -17.580 1.00 93.75 271 SER A N 1
ATOM 2221 C CA . SER A 1 271 ? 15.690 -12.348 -18.747 1.00 93.75 271 SER A CA 1
ATOM 2222 C C . SER A 1 271 ? 16.524 -11.089 -18.937 1.00 93.75 271 SER A C 1
ATOM 2224 O O . SER A 1 271 ? 17.736 -11.199 -19.115 1.00 93.75 271 SER A O 1
ATOM 2226 N N . TRP A 1 272 ? 15.913 -9.908 -18.803 1.00 95.12 272 TRP A N 1
ATOM 2227 C CA . TRP A 1 272 ? 16.636 -8.642 -18.891 1.00 95.12 272 TRP A CA 1
ATOM 2228 C C . TRP A 1 272 ? 17.815 -8.567 -17.917 1.00 95.12 272 TRP A C 1
ATOM 2230 O O . TRP A 1 272 ? 18.881 -8.092 -18.291 1.00 95.12 272 TRP A O 1
ATOM 2240 N N . TYR A 1 273 ? 17.657 -9.076 -16.691 1.00 96.00 273 TYR A N 1
ATOM 2241 C CA . TYR A 1 273 ? 18.713 -9.041 -15.681 1.00 96.00 273 TYR A CA 1
ATOM 2242 C C . TYR A 1 273 ? 19.902 -9.899 -16.110 1.00 96.00 273 TYR A C 1
ATOM 2244 O O . TYR A 1 273 ? 21.042 -9.442 -16.116 1.00 96.00 273 TYR A O 1
ATOM 2252 N N . LYS A 1 274 ? 19.621 -11.139 -16.526 1.00 94.44 274 LYS A N 1
ATOM 2253 C CA . LYS A 1 274 ? 20.634 -12.093 -16.992 1.00 94.44 274 LYS A CA 1
ATOM 2254 C C . LYS A 1 274 ? 21.359 -11.590 -18.239 1.00 94.44 274 LYS A C 1
ATOM 2256 O O . LYS A 1 274 ? 22.572 -11.732 -18.313 1.00 94.44 274 LYS A O 1
ATOM 2261 N N . GLN A 1 275 ? 20.632 -10.972 -19.172 1.00 93.25 275 GLN A N 1
ATOM 2262 C CA . GLN A 1 275 ? 21.206 -10.380 -20.383 1.00 93.25 275 GLN A CA 1
ATOM 2263 C C . GLN A 1 275 ? 22.143 -9.212 -20.066 1.00 93.25 275 GLN A C 1
ATOM 2265 O O . GLN A 1 275 ? 23.186 -9.098 -20.694 1.00 93.25 275 GLN A O 1
ATOM 2270 N N . ILE A 1 276 ? 21.806 -8.348 -19.101 1.00 94.12 276 ILE A N 1
ATOM 2271 C CA . ILE A 1 276 ? 22.718 -7.275 -18.672 1.00 94.12 276 ILE A CA 1
ATOM 2272 C C . ILE A 1 276 ? 23.940 -7.861 -17.957 1.00 94.12 276 ILE A C 1
ATOM 2274 O O . ILE A 1 276 ? 25.046 -7.375 -18.153 1.00 94.12 276 ILE A O 1
ATOM 2278 N N . LEU A 1 277 ? 23.763 -8.909 -17.149 1.00 91.31 277 LEU A N 1
ATOM 2279 C CA . LEU A 1 277 ? 24.868 -9.533 -16.422 1.00 91.31 277 LEU A CA 1
ATOM 2280 C C . LEU A 1 277 ? 25.888 -10.206 -17.357 1.00 91.31 277 LEU A C 1
ATOM 2282 O O . LEU A 1 277 ? 27.074 -10.215 -17.048 1.00 91.31 277 LEU A O 1
ATOM 2286 N N . SER A 1 278 ? 25.445 -10.764 -18.489 1.00 87.69 278 SER A N 1
ATOM 2287 C CA . SER A 1 278 ? 26.321 -11.449 -19.452 1.00 87.69 278 SER A CA 1
ATOM 2288 C C . SER A 1 278 ? 27.054 -10.519 -20.421 1.00 87.69 278 SER A C 1
ATOM 2290 O O . SER A 1 278 ? 27.920 -10.963 -21.175 1.00 87.69 278 SER A O 1
ATOM 2292 N N . VAL A 1 279 ? 26.696 -9.238 -20.449 1.00 85.38 279 VAL A N 1
ATOM 2293 C CA . VAL A 1 279 ? 27.276 -8.248 -21.361 1.00 85.38 279 VAL A CA 1
ATOM 2294 C C . VAL A 1 279 ? 28.768 -8.062 -21.070 1.00 85.38 279 VAL A C 1
ATOM 2296 O O . VAL A 1 279 ? 29.186 -8.072 -19.920 1.00 85.38 279 VAL A O 1
ATOM 2299 N N . GLY A 1 280 ? 29.592 -7.929 -22.113 1.00 74.69 280 GLY A N 1
ATOM 2300 C CA . GLY A 1 280 ? 31.045 -7.755 -21.973 1.00 74.69 280 GLY A CA 1
ATOM 2301 C C . GLY A 1 280 ? 31.841 -9.015 -21.594 1.00 74.69 280 GLY A C 1
ATOM 2302 O O . GLY A 1 280 ? 33.045 -9.039 -21.830 1.00 74.69 280 GLY A O 1
ATOM 2303 N N . MET A 1 281 ? 31.199 -10.097 -21.124 1.00 78.00 281 MET A N 1
ATOM 2304 C CA . MET A 1 281 ? 31.888 -11.335 -20.704 1.00 78.00 281 MET A CA 1
ATOM 2305 C C . MET A 1 281 ? 32.700 -12.013 -21.818 1.00 78.00 281 MET A C 1
ATOM 2307 O O . MET A 1 281 ? 33.671 -12.713 -21.542 1.00 78.00 281 MET A O 1
ATOM 2311 N N . ASN A 1 282 ? 32.326 -11.798 -23.080 1.00 73.06 282 ASN A N 1
ATOM 2312 C CA . ASN A 1 282 ? 33.004 -12.392 -24.234 1.00 73.06 282 ASN A CA 1
ATOM 2313 C C . ASN A 1 282 ? 34.222 -11.574 -24.714 1.00 73.06 282 ASN A C 1
ATOM 2315 O O . ASN A 1 282 ? 34.939 -12.026 -25.606 1.00 73.06 282 ASN A O 1
ATOM 2319 N N . ASN A 1 283 ? 34.471 -10.391 -24.138 1.00 72.56 283 ASN A N 1
ATOM 2320 C CA . ASN A 1 283 ? 35.531 -9.479 -24.561 1.00 72.56 283 ASN A CA 1
ATOM 2321 C C . ASN A 1 283 ? 36.673 -9.469 -23.532 1.00 72.56 283 ASN A C 1
ATOM 2323 O O . ASN A 1 283 ? 36.558 -8.881 -22.460 1.00 72.56 283 ASN A O 1
ATOM 2327 N N . THR A 1 284 ? 37.825 -10.053 -23.879 1.00 66.88 284 THR A N 1
ATOM 2328 C CA . THR A 1 284 ? 38.983 -10.258 -22.977 1.00 66.88 284 THR A CA 1
ATOM 2329 C C . THR A 1 284 ? 39.738 -8.983 -22.558 1.00 66.88 284 THR A C 1
ATOM 2331 O O . THR A 1 284 ? 40.850 -9.075 -22.048 1.00 66.88 284 THR A O 1
ATOM 2334 N N . GLY A 1 285 ? 39.177 -7.792 -22.780 1.00 73.25 285 GLY A N 1
ATOM 2335 C CA . GLY A 1 285 ? 39.782 -6.502 -22.422 1.00 73.25 285 GLY A CA 1
ATOM 2336 C C . GLY A 1 285 ? 38.824 -5.519 -21.748 1.00 73.25 285 GLY A C 1
ATOM 2337 O O . GLY A 1 285 ? 39.185 -4.358 -21.575 1.00 73.25 285 GLY A O 1
ATOM 2338 N N . VAL A 1 286 ? 37.603 -5.948 -21.417 1.00 81.00 286 VAL A N 1
ATOM 2339 C CA . VAL A 1 286 ? 36.608 -5.107 -20.740 1.00 81.00 286 VAL A CA 1
ATOM 2340 C C . VAL A 1 286 ? 36.821 -5.181 -19.234 1.00 81.00 286 VAL A C 1
ATOM 2342 O O . VAL A 1 286 ? 36.783 -6.264 -18.651 1.00 81.00 286 VAL A O 1
ATOM 2345 N N . ASP A 1 287 ? 37.002 -4.026 -18.597 1.00 84.81 287 ASP A N 1
ATOM 2346 C CA . ASP A 1 287 ? 36.948 -3.925 -17.141 1.00 84.81 287 ASP A CA 1
ATOM 2347 C C . ASP A 1 287 ? 35.488 -3.980 -16.672 1.00 84.81 287 ASP A C 1
ATOM 2349 O O . ASP A 1 287 ? 34.763 -2.983 -16.707 1.00 84.81 287 ASP A O 1
ATOM 2353 N N . MET A 1 288 ? 35.047 -5.166 -16.254 1.00 84.81 288 MET A N 1
ATOM 2354 C CA . MET A 1 288 ? 33.682 -5.408 -15.774 1.00 84.81 288 MET A CA 1
ATOM 2355 C C . MET A 1 288 ? 33.357 -4.664 -14.471 1.00 84.81 288 MET A C 1
ATOM 2357 O O . MET A 1 288 ? 32.183 -4.419 -14.192 1.00 84.81 288 MET A O 1
ATOM 2361 N N . GLU A 1 289 ? 34.375 -4.269 -13.703 1.00 86.88 289 GLU A N 1
ATOM 2362 C CA . GLU A 1 289 ? 34.212 -3.498 -12.467 1.00 86.88 289 GLU A CA 1
ATOM 2363 C C . GLU A 1 289 ? 34.102 -1.991 -12.737 1.00 86.88 289 GLU A C 1
ATOM 2365 O O . GLU A 1 289 ? 33.728 -1.223 -11.842 1.00 86.88 289 GLU A O 1
ATOM 2370 N N . SER A 1 290 ? 34.362 -1.556 -13.978 1.00 89.62 290 SER A N 1
ATOM 2371 C CA . SER A 1 290 ? 34.239 -0.152 -14.365 1.00 89.62 290 SER A CA 1
ATOM 2372 C C . SER A 1 290 ? 32.851 0.402 -14.003 1.00 89.62 290 SER A C 1
ATOM 2374 O O . SER A 1 290 ? 31.831 -0.266 -14.233 1.00 89.62 290 SER A O 1
ATOM 2376 N N . PRO A 1 291 ? 32.761 1.625 -13.444 1.00 89.94 291 PRO A N 1
ATOM 2377 C CA . PRO A 1 291 ? 31.487 2.226 -13.055 1.00 89.94 291 PRO A CA 1
ATOM 2378 C C . PRO A 1 291 ? 30.479 2.327 -14.204 1.00 89.94 291 PRO A C 1
ATOM 2380 O O . PRO A 1 291 ? 29.274 2.349 -13.959 1.00 89.94 291 PRO A O 1
ATOM 2383 N N . GLU A 1 292 ? 30.944 2.415 -15.448 1.00 89.31 292 GLU A N 1
ATOM 2384 C CA . GLU A 1 292 ? 30.116 2.458 -16.649 1.00 89.31 292 GLU A CA 1
ATOM 2385 C C . GLU A 1 292 ? 29.343 1.151 -16.887 1.00 89.31 292 GLU A C 1
ATOM 2387 O O . GLU A 1 292 ? 28.241 1.205 -17.436 1.00 89.31 292 GLU A O 1
ATOM 2392 N N . ILE A 1 293 ? 29.880 0.007 -16.445 1.00 90.38 293 ILE A N 1
ATOM 2393 C CA . ILE A 1 293 ? 29.283 -1.326 -16.618 1.00 90.38 293 ILE A CA 1
ATOM 2394 C C . ILE A 1 293 ? 28.595 -1.787 -15.332 1.00 90.38 293 ILE A C 1
ATOM 2396 O O . ILE A 1 293 ? 27.409 -2.131 -15.353 1.00 90.38 293 ILE A O 1
ATOM 2400 N N . SER A 1 294 ? 29.292 -1.733 -14.194 1.00 91.38 294 SER A N 1
ATOM 2401 C CA . SER A 1 294 ? 28.774 -2.220 -12.908 1.00 91.38 294 SER A CA 1
ATOM 2402 C C . SER A 1 294 ? 27.527 -1.453 -12.434 1.00 91.38 294 SER A C 1
ATOM 2404 O O . SER A 1 294 ? 26.658 -2.024 -11.771 1.00 91.38 294 SER A O 1
ATOM 2406 N N . ASN A 1 295 ? 27.348 -0.190 -12.854 1.00 92.75 295 ASN A N 1
ATOM 2407 C CA . ASN A 1 295 ? 26.153 0.602 -12.534 1.00 92.75 295 ASN A CA 1
ATOM 2408 C C . ASN A 1 295 ? 24.970 0.419 -13.500 1.00 92.75 295 ASN A C 1
ATOM 2410 O O . ASN A 1 295 ? 23.913 1.019 -13.268 1.00 92.75 295 ASN A O 1
ATOM 2414 N N . ILE A 1 296 ? 25.071 -0.397 -14.557 1.00 94.25 296 ILE A N 1
ATOM 2415 C CA . ILE A 1 296 ? 23.950 -0.585 -15.496 1.00 94.25 296 ILE A CA 1
ATOM 2416 C C . ILE A 1 296 ? 22.734 -1.177 -14.769 1.00 94.25 296 ILE A C 1
ATOM 2418 O O . ILE A 1 296 ? 21.639 -0.621 -14.853 1.00 94.25 296 ILE A O 1
ATOM 2422 N N . ILE A 1 297 ? 22.908 -2.254 -13.997 1.00 95.88 297 ILE A N 1
ATOM 2423 C CA . ILE A 1 297 ? 21.799 -2.867 -13.247 1.00 95.88 297 ILE A CA 1
ATOM 2424 C C . ILE A 1 297 ? 21.252 -1.906 -12.173 1.00 95.88 297 ILE A C 1
ATOM 2426 O O . ILE A 1 297 ? 20.046 -1.640 -12.203 1.00 95.88 297 ILE A O 1
ATOM 2430 N N . PRO A 1 298 ? 22.072 -1.322 -11.269 1.00 95.50 298 PRO A N 1
ATOM 2431 C CA . PRO A 1 298 ? 21.591 -0.339 -10.297 1.00 95.50 298 PRO A CA 1
ATOM 2432 C C . PRO A 1 298 ? 20.817 0.829 -10.921 1.00 95.50 298 PRO A C 1
ATOM 2434 O O . PRO A 1 298 ? 19.783 1.237 -10.390 1.00 95.50 298 PRO A O 1
ATOM 2437 N N . SER A 1 299 ? 21.278 1.356 -12.059 1.00 94.81 299 SER A N 1
ATOM 2438 C CA . SER A 1 299 ? 20.614 2.471 -12.744 1.00 94.81 299 SER A CA 1
ATOM 2439 C C . SER A 1 299 ? 19.306 2.054 -13.425 1.00 94.81 299 SER A C 1
ATOM 2441 O O . SER A 1 299 ? 18.338 2.813 -13.408 1.00 94.81 299 SER A O 1
ATOM 2443 N N . VAL A 1 300 ? 19.211 0.835 -13.958 1.00 96.31 300 VAL A N 1
ATOM 2444 C CA . VAL A 1 300 ? 17.954 0.260 -14.463 1.00 96.31 300 VAL A CA 1
ATOM 2445 C C . VAL A 1 300 ? 16.943 0.051 -13.336 1.00 96.31 300 VAL A C 1
ATOM 2447 O O . VAL A 1 300 ? 15.779 0.441 -13.473 1.00 96.31 300 VAL A O 1
ATOM 2450 N N . VAL A 1 301 ? 17.369 -0.517 -12.205 1.00 97.06 301 VAL A N 1
ATOM 2451 C CA . VAL A 1 301 ? 16.509 -0.685 -11.024 1.00 97.06 301 VAL A CA 1
ATOM 2452 C C . VAL A 1 301 ? 15.974 0.674 -10.579 1.00 97.06 301 VAL A C 1
ATOM 2454 O O . VAL A 1 301 ? 14.764 0.853 -10.420 1.00 97.06 301 VAL A O 1
ATOM 2457 N N . GLU A 1 302 ? 16.854 1.665 -10.468 1.00 95.31 302 GLU A N 1
ATOM 2458 C CA . GLU A 1 302 ? 16.476 3.005 -10.042 1.00 95.31 302 GLU A CA 1
ATOM 2459 C C . GLU A 1 302 ? 15.536 3.699 -11.043 1.00 95.31 302 GLU A C 1
ATOM 2461 O O . GLU A 1 302 ? 14.529 4.273 -10.637 1.00 95.31 302 GLU A O 1
ATOM 2466 N N . LYS A 1 303 ? 15.833 3.670 -12.351 1.00 94.50 303 LYS A N 1
ATOM 2467 C CA . LYS A 1 303 ? 15.122 4.478 -13.363 1.00 94.50 303 LYS A CA 1
ATOM 2468 C C . LYS A 1 303 ? 13.959 3.766 -14.057 1.00 94.50 303 LYS A C 1
ATOM 2470 O O . LYS A 1 303 ? 13.188 4.441 -14.736 1.00 94.50 303 LYS A O 1
ATOM 2475 N N . VAL A 1 304 ? 13.807 2.451 -13.897 1.00 95.69 304 VAL A N 1
ATOM 2476 C CA . VAL A 1 304 ? 12.745 1.659 -14.549 1.00 95.69 304 VAL A CA 1
ATOM 2477 C C . VAL A 1 304 ? 11.899 0.906 -13.523 1.00 95.69 304 VAL A C 1
ATOM 2479 O O . VAL A 1 304 ? 10.673 1.039 -13.520 1.00 95.69 304 VAL A O 1
ATOM 2482 N N . VAL A 1 305 ? 12.534 0.173 -12.602 1.00 97.06 305 VAL A N 1
ATOM 2483 C CA . VAL A 1 305 ? 11.817 -0.663 -11.623 1.00 97.06 305 VAL A CA 1
ATOM 2484 C C . VAL A 1 305 ? 11.134 0.190 -10.549 1.00 97.06 305 VAL A C 1
ATOM 2486 O O . VAL A 1 305 ? 9.936 0.019 -10.313 1.00 97.06 305 VAL A O 1
ATOM 2489 N N . LEU A 1 306 ? 11.834 1.153 -9.933 1.00 97.38 306 LEU A N 1
ATOM 2490 C CA . LEU A 1 306 ? 11.228 2.015 -8.906 1.00 97.38 306 LEU A CA 1
ATOM 2491 C C . LEU A 1 306 ? 10.030 2.830 -9.435 1.00 97.38 306 LEU A C 1
ATOM 2493 O O . LEU A 1 306 ? 8.990 2.818 -8.773 1.00 97.38 306 LEU A O 1
ATOM 2497 N N . PRO A 1 307 ? 10.074 3.464 -10.629 1.00 96.94 307 PRO A N 1
ATOM 2498 C CA . PRO A 1 307 ? 8.895 4.123 -11.196 1.00 96.94 307 PRO A CA 1
ATOM 2499 C C . PRO A 1 307 ? 7.697 3.187 -11.404 1.00 96.94 307 PRO A C 1
ATOM 2501 O O . PRO A 1 307 ? 6.556 3.578 -11.139 1.00 96.94 307 PRO A O 1
ATOM 2504 N N . LYS A 1 308 ? 7.929 1.932 -11.821 1.00 96.31 308 LYS A N 1
ATOM 2505 C CA . LYS A 1 308 ? 6.869 0.914 -11.935 1.00 96.31 308 LYS A CA 1
ATOM 2506 C C . LYS A 1 308 ? 6.254 0.591 -10.571 1.00 96.31 308 LYS A C 1
ATOM 2508 O O . LYS A 1 308 ? 5.027 0.480 -10.470 1.00 96.31 308 LYS A O 1
ATOM 2513 N N . ILE A 1 309 ? 7.070 0.476 -9.521 1.00 97.56 309 ILE A N 1
ATOM 2514 C CA . ILE A 1 309 ? 6.585 0.279 -8.147 1.00 97.56 309 ILE A CA 1
ATOM 2515 C C . ILE A 1 309 ? 5.783 1.499 -7.687 1.00 97.56 309 ILE A C 1
ATOM 2517 O O . ILE A 1 309 ? 4.655 1.331 -7.230 1.00 97.56 309 ILE A O 1
ATOM 2521 N N . ALA A 1 310 ? 6.293 2.720 -7.877 1.00 98.12 310 ALA A N 1
ATOM 2522 C CA . ALA A 1 310 ? 5.590 3.951 -7.513 1.00 98.12 310 ALA A CA 1
ATOM 2523 C C . ALA A 1 310 ? 4.208 4.035 -8.185 1.00 98.12 310 ALA A C 1
ATOM 2525 O O . ALA A 1 310 ? 3.208 4.318 -7.525 1.00 98.12 310 ALA A O 1
ATOM 2526 N N . LYS A 1 311 ? 4.114 3.709 -9.483 1.00 96.81 311 LYS A N 1
ATOM 2527 C CA . LYS A 1 311 ? 2.829 3.612 -10.199 1.00 96.81 311 LYS A CA 1
ATOM 2528 C C . LYS A 1 311 ? 1.906 2.555 -9.579 1.00 96.81 311 LYS A C 1
ATOM 2530 O O . LYS A 1 311 ? 0.738 2.835 -9.321 1.00 96.81 311 LYS A O 1
ATOM 2535 N N . THR A 1 312 ? 2.442 1.374 -9.274 1.00 97.25 312 THR A N 1
ATOM 2536 C CA . THR A 1 312 ? 1.695 0.279 -8.629 1.00 97.25 312 THR A CA 1
ATOM 2537 C C . THR A 1 312 ? 1.147 0.695 -7.257 1.00 97.25 312 THR A C 1
ATOM 2539 O O . THR A 1 312 ? 0.005 0.385 -6.929 1.00 97.25 312 THR A O 1
ATOM 2542 N N . ILE A 1 313 ? 1.909 1.460 -6.473 1.00 98.44 313 ILE A N 1
ATOM 2543 C CA . ILE A 1 313 ? 1.473 1.991 -5.174 1.00 98.44 313 ILE A CA 1
ATOM 2544 C C . ILE A 1 313 ? 0.309 2.969 -5.342 1.00 98.44 313 ILE A C 1
ATOM 2546 O O . ILE A 1 313 ? -0.706 2.836 -4.660 1.00 98.44 313 ILE A O 1
ATOM 2550 N N . ARG A 1 314 ? 0.424 3.928 -6.269 1.00 97.50 314 ARG A N 1
ATOM 2551 C CA . ARG A 1 314 ? -0.623 4.940 -6.491 1.00 97.50 314 ARG A CA 1
ATOM 2552 C C . ARG A 1 314 ? -1.934 4.332 -6.980 1.00 97.50 314 ARG A C 1
ATOM 2554 O O . ARG A 1 314 ? -3.003 4.770 -6.566 1.00 97.50 314 ARG A O 1
ATOM 2561 N N . GLU A 1 315 ? -1.854 3.350 -7.871 1.00 95.94 315 GLU A N 1
ATOM 2562 C CA . GLU A 1 315 ? -3.025 2.844 -8.594 1.00 95.94 315 GLU A CA 1
ATOM 2563 C C . GLU A 1 315 ? -3.618 1.571 -7.990 1.00 95.94 315 GLU A C 1
ATOM 2565 O O . GLU A 1 315 ? -4.821 1.349 -8.104 1.00 95.94 315 GLU A O 1
ATOM 2570 N N . GLN A 1 316 ? -2.795 0.722 -7.369 1.00 96.12 316 GLN A N 1
ATOM 2571 C CA . GLN A 1 316 ? -3.183 -0.657 -7.060 1.00 96.12 316 GLN A CA 1
ATOM 2572 C C . GLN A 1 316 ? -3.115 -0.989 -5.571 1.00 96.12 316 GLN A C 1
ATOM 2574 O O . GLN A 1 316 ? -3.943 -1.774 -5.104 1.00 96.12 316 GLN A O 1
ATOM 2579 N N . TRP A 1 317 ? -2.182 -0.396 -4.817 1.00 97.44 317 TRP A N 1
ATOM 2580 C CA . TRP A 1 317 ? -2.031 -0.691 -3.391 1.00 97.44 317 TRP A CA 1
ATOM 2581 C C . TRP A 1 317 ? -3.238 -0.208 -2.574 1.00 97.44 317 TRP A C 1
ATOM 2583 O O . TRP A 1 317 ? -3.695 0.938 -2.678 1.00 97.44 317 TRP A O 1
ATOM 2593 N N . ASN A 1 318 ? -3.744 -1.119 -1.744 1.00 95.50 318 ASN A N 1
ATOM 2594 C CA . ASN A 1 318 ? -4.802 -0.908 -0.769 1.00 95.50 318 ASN A CA 1
ATOM 2595 C C . ASN A 1 318 ? -4.194 -0.920 0.647 1.00 95.50 318 ASN A C 1
ATOM 2597 O O . ASN A 1 318 ? -3.867 -2.004 1.137 1.00 95.50 318 ASN A O 1
ATOM 2601 N N . PRO A 1 319 ? -4.081 0.237 1.333 1.00 96.38 319 PRO A N 1
ATOM 2602 C CA . PRO A 1 319 ? -3.499 0.318 2.679 1.00 96.38 319 PRO A CA 1
ATOM 2603 C C . PRO A 1 319 ? -4.218 -0.530 3.731 1.00 96.38 319 PRO A C 1
ATOM 2605 O O . PRO A 1 319 ? -3.602 -0.960 4.698 1.00 96.38 319 PRO A O 1
ATOM 2608 N N . LEU A 1 320 ? -5.500 -0.841 3.522 1.00 94.50 320 LEU A N 1
ATOM 2609 C CA . LEU A 1 320 ? -6.260 -1.748 4.381 1.00 94.50 320 LEU A CA 1
ATOM 2610 C C . LEU A 1 320 ? -6.025 -3.233 4.061 1.00 94.50 320 LEU A C 1
ATOM 2612 O O . LEU A 1 320 ? -6.634 -4.083 4.706 1.00 94.50 320 LEU A O 1
ATOM 2616 N N . SER A 1 321 ? -5.166 -3.591 3.101 1.00 95.19 321 SER A N 1
ATOM 2617 C CA . SER A 1 321 ? -4.773 -4.981 2.843 1.00 95.19 321 SER A CA 1
ATOM 2618 C C . SER A 1 321 ? -3.391 -5.273 3.420 1.00 95.19 321 SER A C 1
ATOM 2620 O O . SER A 1 321 ? -2.361 -5.018 2.799 1.00 95.19 321 SER A O 1
ATOM 2622 N N . LEU A 1 322 ? -3.375 -5.884 4.608 1.00 94.81 322 LEU A N 1
ATOM 2623 C CA . LEU A 1 322 ? -2.140 -6.212 5.325 1.00 94.81 322 LEU A CA 1
ATOM 2624 C C . LEU A 1 322 ? -1.192 -7.084 4.485 1.00 94.81 322 LEU A C 1
ATOM 2626 O O . LEU A 1 322 ? 0.013 -6.852 4.474 1.00 94.81 322 LEU A O 1
ATOM 2630 N N . ARG A 1 323 ? -1.742 -8.037 3.720 1.00 94.75 323 ARG A N 1
ATOM 2631 C CA . ARG A 1 323 ? -0.972 -8.884 2.797 1.00 94.75 323 ARG A CA 1
ATOM 2632 C C . ARG A 1 323 ? -0.228 -8.052 1.751 1.00 94.75 323 ARG A C 1
ATOM 2634 O O . ARG A 1 323 ? 0.961 -8.271 1.547 1.00 94.75 323 ARG A O 1
ATOM 2641 N N . GLN A 1 324 ? -0.906 -7.093 1.117 1.00 96.69 324 GLN A N 1
ATOM 2642 C CA . GLN A 1 324 ? -0.271 -6.233 0.117 1.00 96.69 324 GLN A CA 1
ATOM 2643 C C . GLN A 1 324 ? 0.815 -5.355 0.746 1.00 96.69 324 GLN A C 1
ATOM 2645 O O . GLN A 1 324 ? 1.893 -5.236 0.177 1.00 96.69 324 GLN A O 1
ATOM 2650 N N . SER A 1 325 ? 0.562 -4.789 1.929 1.00 97.88 325 SER A N 1
ATOM 2651 C CA . SER A 1 325 ? 1.527 -3.939 2.641 1.00 97.88 325 SER A CA 1
ATOM 2652 C C . SER A 1 325 ? 2.779 -4.710 3.073 1.00 97.88 325 SER A C 1
ATOM 2654 O O . SER A 1 325 ? 3.894 -4.228 2.884 1.00 97.88 325 SER A O 1
ATOM 2656 N N . MET A 1 326 ? 2.621 -5.944 3.567 1.00 97.00 326 MET A N 1
ATOM 2657 C CA . MET A 1 326 ? 3.749 -6.835 3.864 1.00 97.00 326 MET A CA 1
ATOM 2658 C C . MET A 1 326 ? 4.551 -7.173 2.606 1.00 97.00 326 MET A C 1
ATOM 2660 O O . MET A 1 326 ? 5.778 -7.109 2.624 1.00 97.00 326 MET A O 1
ATOM 2664 N N . ASN A 1 327 ? 3.873 -7.540 1.516 1.00 97.12 327 ASN A N 1
ATOM 2665 C CA . ASN A 1 327 ? 4.527 -7.913 0.264 1.00 97.12 327 ASN A CA 1
ATOM 2666 C C . ASN A 1 327 ? 5.293 -6.731 -0.341 1.00 97.12 327 ASN A C 1
ATOM 2668 O O . ASN A 1 327 ? 6.465 -6.872 -0.682 1.00 97.12 327 ASN A O 1
ATOM 2672 N N . LEU A 1 328 ? 4.670 -5.552 -0.381 1.00 97.62 328 LEU A N 1
ATOM 2673 C CA . LEU A 1 328 ? 5.306 -4.326 -0.849 1.00 97.62 328 LEU A CA 1
ATOM 2674 C C . LEU A 1 328 ? 6.535 -3.970 -0.007 1.00 97.62 328 LEU A C 1
ATOM 2676 O O . LEU A 1 328 ? 7.593 -3.683 -0.561 1.00 97.62 328 LEU A O 1
ATOM 2680 N N . SER A 1 329 ? 6.418 -4.033 1.322 1.00 97.31 329 SER A N 1
ATOM 2681 C CA . SER A 1 329 ? 7.547 -3.792 2.222 1.00 97.31 329 SER A CA 1
ATOM 2682 C C . SER A 1 329 ? 8.695 -4.778 1.981 1.00 97.31 329 SER A C 1
ATOM 2684 O O . SER A 1 329 ? 9.848 -4.360 1.911 1.00 97.31 329 SER A O 1
ATOM 2686 N N . LYS A 1 330 ? 8.408 -6.072 1.782 1.00 96.25 330 LYS A N 1
ATOM 2687 C CA . LYS A 1 330 ? 9.436 -7.077 1.458 1.00 96.25 330 LYS A CA 1
ATOM 2688 C C . LYS A 1 330 ? 10.169 -6.751 0.159 1.00 96.25 330 LYS A C 1
ATOM 2690 O O . LYS A 1 330 ? 11.396 -6.786 0.145 1.00 96.25 330 LYS A O 1
ATOM 2695 N N . VAL A 1 331 ? 9.434 -6.402 -0.900 1.00 96.00 331 VAL A N 1
ATOM 2696 C CA . VAL A 1 331 ? 10.027 -6.011 -2.189 1.00 96.00 331 VAL A CA 1
ATOM 2697 C C . VAL A 1 331 ? 10.930 -4.791 -2.009 1.00 96.00 331 VAL A C 1
ATOM 2699 O O . VAL A 1 331 ? 12.077 -4.811 -2.436 1.00 96.00 331 VAL A O 1
ATOM 2702 N N . LEU A 1 332 ? 10.457 -3.749 -1.324 1.00 96.25 332 LEU A N 1
ATOM 2703 C CA . LEU A 1 332 ? 11.226 -2.516 -1.136 1.00 96.25 332 LEU A CA 1
ATOM 2704 C C . LEU A 1 332 ? 12.466 -2.704 -0.256 1.00 96.25 332 LEU A C 1
ATOM 2706 O O . LEU A 1 332 ? 13.530 -2.206 -0.610 1.00 96.25 332 LEU A O 1
ATOM 2710 N N . ASN A 1 333 ? 12.362 -3.450 0.847 1.00 94.69 333 ASN A N 1
ATOM 2711 C CA . ASN A 1 333 ? 13.519 -3.765 1.690 1.00 94.69 333 ASN A CA 1
ATOM 2712 C C . ASN A 1 333 ? 14.536 -4.641 0.951 1.00 94.69 333 ASN A C 1
ATOM 2714 O O . ASN A 1 333 ? 15.736 -4.435 1.095 1.00 94.69 333 ASN A O 1
ATOM 2718 N N . SER A 1 334 ? 14.071 -5.588 0.127 1.00 94.00 334 SER A N 1
ATOM 2719 C CA . SER A 1 334 ? 14.954 -6.376 -0.733 1.00 94.00 334 SER A CA 1
ATOM 2720 C C . SER A 1 334 ? 15.717 -5.470 -1.702 1.00 94.00 334 SER A C 1
ATOM 2722 O O . SER A 1 334 ? 16.938 -5.562 -1.768 1.00 94.00 334 SER A O 1
ATOM 2724 N N . LEU A 1 335 ? 15.043 -4.536 -2.378 1.00 94.81 335 LEU A N 1
ATOM 2725 C CA . LEU A 1 335 ? 15.709 -3.606 -3.294 1.00 94.81 335 LEU A CA 1
ATOM 2726 C C . LEU A 1 335 ? 16.697 -2.678 -2.576 1.00 94.81 335 LEU A C 1
ATOM 2728 O O . LEU A 1 335 ? 17.828 -2.544 -3.029 1.00 94.81 335 LEU A O 1
ATOM 2732 N N . ALA A 1 336 ? 16.304 -2.087 -1.447 1.00 93.81 336 ALA A N 1
ATOM 2733 C CA . ALA A 1 336 ? 17.179 -1.217 -0.659 1.00 93.81 336 ALA A CA 1
ATOM 2734 C C . ALA A 1 336 ? 18.407 -1.958 -0.098 1.00 93.81 336 ALA A C 1
ATOM 2736 O O . ALA A 1 336 ? 19.474 -1.367 0.036 1.00 93.81 336 ALA A O 1
ATOM 2737 N N . GLY A 1 337 ? 18.272 -3.254 0.210 1.00 92.88 337 GLY A N 1
ATOM 2738 C CA . GLY A 1 337 ? 19.375 -4.086 0.690 1.00 92.88 337 GLY A CA 1
ATOM 2739 C C . GLY A 1 337 ? 20.356 -4.526 -0.403 1.00 92.88 337 GLY A C 1
ATOM 2740 O O . GLY A 1 337 ? 21.544 -4.647 -0.122 1.00 92.88 337 GLY A O 1
ATOM 2741 N N . HIS A 1 338 ? 19.885 -4.758 -1.634 1.00 92.12 338 HIS A N 1
ATOM 2742 C CA . HIS A 1 338 ? 20.732 -5.231 -2.742 1.00 92.12 338 HIS A CA 1
ATOM 2743 C C . HIS A 1 338 ? 21.358 -4.097 -3.562 1.00 92.12 338 HIS A C 1
ATOM 2745 O O . HIS A 1 338 ? 22.423 -4.284 -4.144 1.00 92.12 338 HIS A O 1
ATOM 2751 N N . TYR A 1 339 ? 20.714 -2.928 -3.627 1.00 93.19 339 TYR A N 1
ATOM 2752 C CA . TYR A 1 339 ? 21.129 -1.838 -4.509 1.00 93.19 339 TYR A CA 1
ATOM 2753 C C . TYR A 1 339 ? 21.420 -0.573 -3.698 1.00 93.19 339 TYR A C 1
ATOM 2755 O O . TYR A 1 339 ? 20.480 0.115 -3.295 1.00 93.19 339 TYR A O 1
ATOM 2763 N N . PRO A 1 340 ? 22.701 -0.194 -3.513 1.00 88.38 340 PRO A N 1
ATOM 2764 C CA . PRO A 1 340 ? 23.067 1.000 -2.754 1.00 88.38 340 PRO A CA 1
ATOM 2765 C C . PRO A 1 340 ? 22.458 2.293 -3.301 1.00 88.38 340 PRO A C 1
ATOM 2767 O O . PRO A 1 340 ? 22.288 3.242 -2.546 1.00 88.38 340 PRO A O 1
ATOM 2770 N N . THR A 1 341 ? 22.104 2.342 -4.590 1.00 87.88 341 THR A N 1
ATOM 2771 C CA . THR A 1 341 ? 21.420 3.478 -5.233 1.00 87.88 341 THR A CA 1
ATOM 2772 C C . THR A 1 341 ? 19.958 3.632 -4.798 1.00 87.88 341 THR A C 1
ATOM 2774 O O . THR A 1 341 ? 19.381 4.706 -4.963 1.00 87.88 341 THR A O 1
ATOM 2777 N N . VAL A 1 342 ? 19.342 2.597 -4.219 1.00 92.12 342 VAL A N 1
ATOM 2778 C CA . VAL A 1 342 ? 17.957 2.608 -3.727 1.00 92.12 342 VAL A CA 1
ATOM 2779 C C . VAL A 1 342 ? 17.950 3.093 -2.279 1.00 92.12 342 VAL A C 1
ATOM 2781 O O . VAL A 1 342 ? 17.807 2.331 -1.327 1.00 92.12 342 VAL A O 1
ATOM 2784 N N . ASN A 1 343 ? 18.138 4.398 -2.111 1.00 90.38 343 ASN A N 1
ATOM 2785 C CA . ASN A 1 343 ? 18.210 5.046 -0.804 1.00 90.38 343 ASN A CA 1
ATOM 2786 C C . ASN A 1 343 ? 17.507 6.418 -0.815 1.00 90.38 343 ASN A C 1
ATOM 2788 O O . ASN A 1 343 ? 17.000 6.863 -1.844 1.00 90.38 343 ASN A O 1
ATOM 2792 N N . ALA A 1 344 ? 17.483 7.107 0.329 1.00 84.88 344 ALA A N 1
ATOM 2793 C CA . ALA A 1 344 ? 16.795 8.392 0.491 1.00 84.88 344 ALA A CA 1
ATOM 2794 C C . ALA A 1 344 ? 17.352 9.545 -0.375 1.00 84.88 344 ALA A C 1
ATOM 2796 O O . ALA A 1 344 ? 16.668 10.548 -0.560 1.00 84.88 344 ALA A O 1
ATOM 2797 N N . SER A 1 345 ? 18.562 9.420 -0.923 1.00 88.56 345 SER A N 1
ATOM 2798 C CA . SER A 1 345 ? 19.146 10.384 -1.864 1.00 88.56 345 SER A CA 1
ATOM 2799 C C . SER A 1 345 ? 18.645 10.188 -3.301 1.00 88.56 345 SER A C 1
ATOM 2801 O O . SER A 1 345 ? 18.769 11.099 -4.120 1.00 88.56 345 SER A O 1
ATOM 2803 N N . SER A 1 346 ? 18.052 9.033 -3.627 1.00 93.31 346 SER A N 1
ATOM 2804 C CA . SER A 1 346 ? 17.463 8.789 -4.946 1.00 93.31 346 SER A CA 1
ATOM 2805 C C . SER A 1 346 ? 16.104 9.471 -5.084 1.00 93.31 346 SER A C 1
ATOM 2807 O O . SER A 1 346 ? 15.162 9.201 -4.335 1.00 93.31 346 SER A O 1
ATOM 2809 N N . LYS A 1 347 ? 15.951 10.291 -6.132 1.00 95.44 347 LYS A N 1
ATOM 2810 C CA . LYS A 1 347 ? 14.665 10.907 -6.496 1.00 95.44 347 LYS A CA 1
ATOM 2811 C C . LYS A 1 347 ? 13.575 9.857 -6.736 1.00 95.44 347 LYS A C 1
ATOM 2813 O O . LYS A 1 347 ? 12.422 10.089 -6.386 1.00 95.44 347 LYS A O 1
ATOM 2818 N N . GLN A 1 348 ? 13.919 8.725 -7.349 1.00 96.44 348 GLN A N 1
ATOM 2819 C CA . GLN A 1 348 ? 12.958 7.665 -7.648 1.00 96.44 348 GLN A CA 1
ATOM 2820 C C . GLN A 1 348 ? 12.522 6.922 -6.385 1.00 96.44 348 GLN A C 1
ATOM 2822 O O . GLN A 1 348 ? 11.343 6.602 -6.248 1.00 96.44 348 GLN A O 1
ATOM 2827 N N . MET A 1 349 ? 13.431 6.714 -5.431 1.00 96.19 349 MET A N 1
ATOM 2828 C CA . MET A 1 349 ? 13.063 6.156 -4.130 1.00 96.19 349 MET A CA 1
ATOM 2829 C C . MET A 1 349 ? 12.201 7.135 -3.319 1.00 96.19 349 MET A C 1
ATOM 2831 O O . MET A 1 349 ? 11.190 6.734 -2.748 1.00 96.19 349 MET A O 1
ATOM 2835 N N . LEU A 1 350 ? 12.524 8.433 -3.328 1.00 96.25 350 LEU A N 1
ATOM 2836 C CA . LEU A 1 350 ? 11.675 9.458 -2.708 1.00 96.25 350 LEU A CA 1
ATOM 2837 C C . LEU A 1 350 ? 10.265 9.482 -3.314 1.00 96.25 350 LEU A C 1
ATOM 2839 O O . LEU A 1 350 ? 9.287 9.626 -2.587 1.00 96.25 350 LEU A O 1
ATOM 2843 N N . ASP A 1 351 ? 10.138 9.295 -4.628 1.00 97.81 351 ASP A N 1
ATOM 2844 C CA . ASP A 1 351 ? 8.839 9.206 -5.299 1.00 97.81 351 ASP A CA 1
ATOM 2845 C C . ASP A 1 351 ? 8.021 7.980 -4.848 1.00 97.81 351 ASP A C 1
ATOM 2847 O O . ASP A 1 351 ? 6.813 8.083 -4.621 1.00 97.81 351 ASP A O 1
ATOM 2851 N N . VAL A 1 352 ? 8.680 6.835 -4.635 1.00 98.25 352 VAL A N 1
ATOM 2852 C CA . VAL A 1 352 ? 8.066 5.640 -4.031 1.00 98.25 352 VAL A CA 1
ATOM 2853 C C . VAL A 1 352 ? 7.578 5.937 -2.611 1.00 98.25 352 VAL A C 1
ATOM 2855 O O . VAL A 1 352 ? 6.422 5.657 -2.295 1.00 98.25 352 VAL A O 1
ATOM 2858 N N . LEU A 1 353 ? 8.421 6.531 -1.762 1.00 96.81 353 LEU A N 1
ATOM 2859 C CA . LEU A 1 353 ? 8.066 6.857 -0.377 1.00 96.81 353 LEU A CA 1
ATOM 2860 C C . LEU A 1 353 ? 6.906 7.862 -0.307 1.00 96.81 353 LEU A C 1
ATOM 2862 O O . LEU A 1 353 ? 5.958 7.661 0.454 1.00 96.81 353 LEU A O 1
ATOM 2866 N N . ASN A 1 354 ? 6.923 8.887 -1.161 1.00 96.88 354 ASN A N 1
ATOM 2867 C CA . ASN A 1 354 ? 5.836 9.858 -1.281 1.00 96.88 354 ASN A CA 1
ATOM 2868 C C . ASN A 1 354 ? 4.533 9.207 -1.757 1.00 96.88 354 ASN A C 1
ATOM 2870 O O . ASN A 1 354 ? 3.462 9.552 -1.260 1.00 96.88 354 ASN A O 1
ATOM 2874 N N . ALA A 1 355 ? 4.602 8.245 -2.683 1.00 98.38 355 ALA A N 1
ATOM 2875 C CA . ALA A 1 355 ? 3.429 7.490 -3.111 1.00 98.38 355 ALA A CA 1
ATOM 2876 C C . ALA A 1 355 ? 2.821 6.675 -1.956 1.00 98.38 355 ALA A C 1
ATOM 2878 O O . ALA A 1 355 ? 1.596 6.645 -1.826 1.00 98.38 355 ALA A O 1
ATOM 2879 N N . ILE A 1 356 ? 3.650 6.059 -1.099 1.00 98.19 356 ILE A N 1
ATOM 2880 C CA . ILE A 1 356 ? 3.174 5.340 0.096 1.00 98.19 356 ILE A CA 1
ATOM 2881 C C . ILE A 1 356 ? 2.502 6.319 1.054 1.00 98.19 356 ILE A C 1
ATOM 2883 O O . ILE A 1 356 ? 1.361 6.089 1.448 1.00 98.19 356 ILE A O 1
ATOM 2887 N N . TYR A 1 357 ? 3.173 7.425 1.387 1.00 97.00 357 TYR A N 1
ATOM 2888 C CA . TYR A 1 357 ? 2.641 8.433 2.302 1.00 97.00 357 TYR A CA 1
ATOM 2889 C C . TYR A 1 357 ? 1.304 9.001 1.812 1.00 97.00 357 TYR A C 1
ATOM 2891 O O . TYR A 1 357 ? 0.314 8.970 2.540 1.00 97.00 357 TYR A O 1
ATOM 2899 N N . ALA A 1 358 ? 1.238 9.452 0.556 1.00 97.69 358 ALA A N 1
ATOM 2900 C CA . ALA A 1 358 ? 0.024 10.028 -0.015 1.00 97.69 358 ALA A CA 1
ATOM 2901 C C . ALA A 1 358 ? -1.137 9.022 -0.023 1.00 97.69 358 ALA A C 1
ATOM 2903 O O . ALA A 1 358 ? -2.266 9.365 0.329 1.00 97.69 358 ALA A O 1
ATOM 2904 N N . ARG A 1 359 ? -0.864 7.761 -0.384 1.00 97.62 359 ARG A N 1
ATOM 2905 C CA . ARG A 1 359 ? -1.889 6.714 -0.430 1.00 97.62 359 ARG A CA 1
ATOM 2906 C C . ARG A 1 359 ? -2.352 6.292 0.966 1.00 97.62 359 ARG A C 1
ATOM 2908 O O . ARG A 1 359 ? -3.547 6.074 1.159 1.00 97.62 359 ARG A O 1
ATOM 2915 N N . ALA A 1 360 ? -1.437 6.211 1.931 1.00 97.19 360 ALA A N 1
ATOM 2916 C CA . ALA A 1 360 ? -1.745 5.959 3.335 1.00 97.19 360 ALA A CA 1
ATOM 2917 C C . ALA A 1 360 ? -2.618 7.073 3.919 1.00 97.19 360 ALA A C 1
ATOM 2919 O O . ALA A 1 360 ? -3.678 6.785 4.470 1.00 97.19 360 ALA A O 1
ATOM 2920 N N . LYS A 1 361 ? -2.220 8.335 3.728 1.00 96.88 361 LYS A N 1
ATOM 2921 C CA . LYS A 1 361 ? -2.962 9.511 4.191 1.00 96.88 361 LYS A CA 1
ATOM 2922 C C . LYS A 1 361 ? -4.378 9.561 3.617 1.00 96.88 361 LYS A C 1
ATOM 2924 O O . LYS A 1 361 ? -5.326 9.691 4.383 1.00 96.88 361 LYS A O 1
ATOM 2929 N N . ALA A 1 362 ? -4.532 9.348 2.309 1.00 96.50 362 ALA A N 1
ATOM 2930 C CA . ALA A 1 362 ? -5.853 9.278 1.681 1.00 96.50 362 ALA A CA 1
ATOM 2931 C C . ALA A 1 362 ? -6.732 8.174 2.299 1.00 96.50 362 ALA A C 1
ATOM 2933 O O . ALA A 1 362 ? -7.914 8.385 2.544 1.00 96.50 362 ALA A O 1
ATOM 2934 N N . SER A 1 363 ? -6.164 7.004 2.612 1.00 95.69 363 SER A N 1
ATOM 2935 C CA . SER A 1 363 ? -6.928 5.926 3.256 1.00 95.69 363 SER A CA 1
ATOM 2936 C C . SER A 1 363 ? -7.272 6.234 4.716 1.00 95.69 363 SER A C 1
ATOM 2938 O O . SER A 1 363 ? -8.363 5.901 5.169 1.00 95.69 363 SER A O 1
ATOM 2940 N N . ILE A 1 364 ? -6.393 6.922 5.448 1.00 96.56 364 ILE A N 1
ATOM 2941 C CA . ILE A 1 364 ? -6.712 7.425 6.789 1.00 96.56 364 ILE A CA 1
ATOM 2942 C C . ILE A 1 364 ? -7.902 8.389 6.716 1.00 96.56 364 ILE A C 1
ATOM 2944 O O . ILE A 1 364 ? -8.835 8.275 7.504 1.00 96.56 364 ILE A O 1
ATOM 2948 N N . GLU A 1 365 ? -7.902 9.315 5.761 1.00 94.94 365 GLU A N 1
ATOM 2949 C CA . GLU A 1 365 ? -8.939 10.341 5.644 1.00 94.94 365 GLU A CA 1
ATOM 2950 C C . GLU A 1 365 ? -10.284 9.798 5.147 1.00 94.94 365 GLU A C 1
ATOM 2952 O O . GLU A 1 365 ? -11.324 10.226 5.649 1.00 94.94 365 GLU A O 1
ATOM 2957 N N . GLU A 1 366 ? -10.264 8.868 4.188 1.00 93.38 366 GLU A N 1
ATOM 2958 C CA . GLU A 1 366 ? -11.456 8.403 3.469 1.00 93.38 366 GLU A CA 1
ATOM 2959 C C . GLU A 1 366 ? -11.976 7.027 3.917 1.00 93.38 366 GLU A C 1
ATOM 2961 O O . GLU A 1 366 ? -13.140 6.712 3.671 1.00 93.38 366 GLU A O 1
ATOM 2966 N N . ASP A 1 367 ? -11.131 6.173 4.508 1.00 91.69 367 ASP A N 1
ATOM 2967 C CA . ASP A 1 367 ? -11.495 4.798 4.884 1.00 91.69 367 ASP A CA 1
ATOM 2968 C C . ASP A 1 367 ? -11.525 4.554 6.405 1.00 91.69 367 ASP A C 1
ATOM 2970 O O . ASP A 1 367 ? -11.939 3.468 6.822 1.00 91.69 367 ASP A O 1
ATOM 2974 N N . THR A 1 368 ? -11.121 5.518 7.243 1.00 92.12 368 THR A N 1
ATOM 2975 C CA . THR A 1 368 ? -11.346 5.429 8.697 1.00 92.12 368 THR A CA 1
ATOM 2976 C C . THR A 1 368 ? -12.651 6.115 9.078 1.00 92.12 368 THR A C 1
ATOM 2978 O O . THR A 1 368 ? -12.937 7.240 8.670 1.00 92.12 368 THR A O 1
ATOM 2981 N N . PHE A 1 369 ? -13.472 5.411 9.851 1.00 91.69 369 PHE A N 1
ATOM 2982 C CA . PHE A 1 369 ? -14.792 5.875 10.251 1.00 91.69 369 PHE A CA 1
ATOM 2983 C C . PHE A 1 369 ? -15.103 5.378 11.657 1.00 91.69 369 PHE A C 1
ATOM 2985 O O . PHE A 1 369 ? -14.908 4.201 11.943 1.00 91.69 369 PHE A O 1
ATOM 2992 N N . VAL A 1 370 ? -15.616 6.253 12.521 1.00 92.75 370 VAL A N 1
ATOM 2993 C CA . VAL A 1 370 ? -16.121 5.871 13.844 1.00 92.75 370 VAL A CA 1
ATOM 2994 C C . VAL A 1 370 ? -17.581 6.286 13.938 1.00 92.75 370 VAL A C 1
ATOM 2996 O O . VAL A 1 370 ? -17.870 7.482 13.869 1.00 92.75 370 VAL A O 1
ATOM 2999 N N . PRO A 1 371 ? -18.513 5.331 14.084 1.00 91.50 371 PRO A N 1
ATOM 3000 C CA . PRO A 1 371 ? -19.914 5.668 14.237 1.00 91.50 371 PRO A CA 1
ATOM 3001 C C . PRO A 1 371 ? -20.175 6.280 15.617 1.00 91.50 371 PRO A C 1
ATOM 3003 O O . PRO A 1 371 ? -19.669 5.797 16.630 1.00 91.50 371 PRO A O 1
ATOM 3006 N N . LEU A 1 372 ? -21.002 7.324 15.651 1.00 90.19 372 LEU A N 1
ATOM 3007 C CA . LEU A 1 372 ? -21.416 8.002 16.877 1.00 90.19 372 LEU A CA 1
ATOM 3008 C C . LEU A 1 372 ? -22.831 7.547 17.244 1.00 90.19 372 LEU A C 1
ATOM 3010 O O . LEU A 1 372 ? -23.811 8.030 16.681 1.00 90.19 372 LEU A O 1
ATOM 3014 N N . TYR A 1 373 ? -22.927 6.602 18.175 1.00 91.94 373 TYR A N 1
ATOM 3015 C CA . TYR A 1 373 ? -24.195 6.092 18.700 1.00 91.94 373 TYR A CA 1
ATOM 3016 C C . TYR A 1 373 ? -24.342 6.433 20.186 1.00 91.94 373 TYR A C 1
ATOM 3018 O O . TYR A 1 373 ? -23.352 6.711 20.866 1.00 91.94 373 TYR A O 1
ATOM 3026 N N . SER A 1 374 ? -25.574 6.390 20.703 1.00 92.06 374 SER A N 1
ATOM 3027 C CA . SER A 1 374 ? -25.794 6.502 22.147 1.00 92.06 374 SER A CA 1
ATOM 3028 C C . SER A 1 374 ? -25.238 5.276 22.876 1.00 92.06 374 SER A C 1
ATOM 3030 O O . SER A 1 374 ? -25.078 4.198 22.292 1.00 92.06 374 SER A O 1
ATOM 3032 N N . LYS A 1 375 ? -24.959 5.430 24.172 1.00 90.69 375 LYS A N 1
ATOM 3033 C CA . LYS A 1 375 ? -24.441 4.339 25.002 1.00 90.69 375 LYS A CA 1
ATOM 3034 C C . LYS A 1 375 ? -25.428 3.169 25.057 1.00 90.69 375 LYS A C 1
ATOM 3036 O O . LYS A 1 375 ? -25.031 2.022 24.891 1.00 90.69 375 LYS A O 1
ATOM 3041 N N . GLU A 1 376 ? -26.714 3.472 25.181 1.00 91.56 376 GLU A N 1
ATOM 3042 C CA . GLU A 1 376 ? -27.801 2.490 25.224 1.00 91.56 376 GLU A CA 1
ATOM 3043 C C . GLU A 1 376 ? -27.882 1.694 23.916 1.00 91.56 376 GLU A C 1
ATOM 3045 O O . GLU A 1 376 ? -28.083 0.480 23.928 1.00 91.56 376 GLU A O 1
ATOM 3050 N N . ALA A 1 377 ? -27.685 2.363 22.774 1.00 94.25 377 ALA A N 1
ATOM 3051 C CA . ALA A 1 377 ? -27.672 1.698 21.480 1.00 94.25 377 ALA A CA 1
ATOM 3052 C C . ALA A 1 377 ? -26.482 0.741 21.347 1.00 94.25 377 ALA A C 1
ATOM 3054 O O . ALA A 1 377 ? -26.647 -0.346 20.806 1.00 94.25 377 ALA A O 1
ATOM 3055 N N . ILE A 1 378 ? -25.301 1.117 21.844 1.00 92.94 378 ILE A N 1
ATOM 3056 C CA . ILE A 1 378 ? -24.094 0.277 21.811 1.00 92.94 378 ILE A CA 1
ATOM 3057 C C . ILE A 1 378 ? -24.239 -0.946 22.719 1.00 92.94 378 ILE A C 1
ATOM 3059 O O . ILE A 1 378 ? -23.881 -2.049 22.306 1.00 92.94 378 ILE A O 1
ATOM 3063 N N . GLU A 1 379 ? -24.777 -0.755 23.925 1.00 91.06 379 GLU A N 1
ATOM 3064 C CA . GLU A 1 379 ? -24.970 -1.819 24.916 1.00 91.06 379 GLU A CA 1
ATOM 3065 C C . GLU A 1 379 ? -26.076 -2.804 24.516 1.00 91.06 379 GLU A C 1
ATOM 3067 O O . GLU A 1 379 ? -26.037 -3.964 24.923 1.00 91.06 379 GL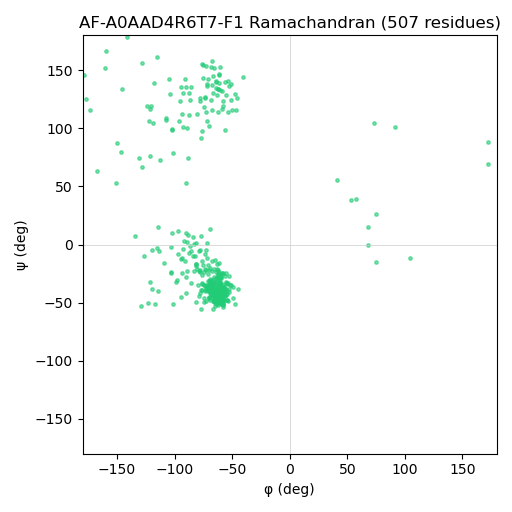U A O 1
ATOM 3072 N N . SER A 1 380 ? -27.043 -2.375 23.699 1.00 92.94 380 SER A N 1
ATOM 3073 C CA . SER A 1 380 ? -28.127 -3.223 23.203 1.00 92.94 380 SER A CA 1
ATOM 3074 C C . SER A 1 380 ? -27.681 -4.086 22.012 1.00 92.94 380 SER A C 1
ATOM 3076 O O . SER A 1 380 ? -27.495 -3.566 20.907 1.00 92.94 380 SER A O 1
ATOM 3078 N N . PRO A 1 381 ? -27.596 -5.427 22.149 1.00 91.81 381 PRO A N 1
ATOM 3079 C CA . PRO A 1 381 ? -27.169 -6.294 21.048 1.00 91.81 381 PRO A CA 1
ATOM 3080 C C . PRO A 1 381 ? -28.123 -6.270 19.845 1.00 91.81 381 PRO A C 1
ATOM 3082 O O . PRO A 1 381 ? -27.709 -6.554 18.723 1.00 91.81 381 PRO A O 1
ATOM 3085 N N . ALA A 1 382 ? -29.394 -5.916 20.065 1.00 92.31 382 ALA A N 1
ATOM 3086 C CA . ALA A 1 382 ? -30.423 -5.889 19.029 1.00 92.31 382 ALA A CA 1
ATOM 3087 C C . ALA A 1 382 ? -30.190 -4.804 17.962 1.00 92.31 382 ALA A C 1
ATOM 3089 O O . ALA A 1 382 ? -30.689 -4.933 16.846 1.00 92.31 382 ALA A O 1
ATOM 3090 N N . THR A 1 383 ? -29.433 -3.747 18.275 1.00 94.69 383 THR A N 1
ATOM 3091 C CA . THR A 1 383 ? -29.159 -2.648 17.331 1.00 94.69 383 THR A CA 1
ATOM 3092 C C . THR A 1 383 ? -28.006 -2.961 16.372 1.00 94.69 383 THR A C 1
ATOM 3094 O O . THR A 1 383 ? -27.882 -2.341 15.315 1.00 94.69 383 THR A O 1
ATOM 3097 N N . GLY A 1 384 ? -27.112 -3.881 16.753 1.00 94.81 384 GLY A N 1
ATOM 3098 C CA . GLY A 1 384 ? -25.845 -4.128 16.062 1.00 94.81 384 GLY A CA 1
ATOM 3099 C C . GLY A 1 384 ? -24.813 -2.992 16.168 1.00 94.81 384 GLY A C 1
ATOM 3100 O O . GLY A 1 384 ? -23.710 -3.139 15.640 1.00 94.81 384 GLY A O 1
ATOM 3101 N N . CYS A 1 385 ? -25.121 -1.885 16.857 1.00 95.81 385 CYS A N 1
ATOM 3102 C CA . CYS A 1 385 ? -24.258 -0.704 16.961 1.00 95.81 385 CYS A CA 1
ATOM 3103 C C . CYS A 1 385 ? -22.896 -1.023 17.587 1.00 95.81 385 CYS A C 1
ATOM 3105 O O . CYS A 1 385 ? -21.869 -0.632 17.031 1.00 95.81 385 CYS A O 1
ATOM 3107 N N . GLY A 1 386 ? -22.875 -1.767 18.700 1.00 94.31 386 GLY A N 1
ATOM 3108 C CA . GLY A 1 386 ? -21.630 -2.164 19.366 1.00 94.31 386 GLY A CA 1
ATOM 3109 C C . GLY A 1 386 ? -20.750 -3.063 18.494 1.00 94.31 386 GLY A C 1
ATOM 3110 O O . GLY A 1 386 ? -19.557 -2.814 18.351 1.00 94.31 386 GLY A O 1
ATOM 3111 N N . ALA A 1 387 ? -21.342 -4.045 17.807 1.00 94.12 387 ALA A N 1
ATOM 3112 C CA . ALA A 1 387 ? -20.601 -4.923 16.898 1.00 94.12 387 ALA A CA 1
ATOM 3113 C C . ALA A 1 387 ? -19.991 -4.155 15.711 1.00 94.12 387 ALA A C 1
ATOM 3115 O O . ALA A 1 387 ? -18.866 -4.435 15.292 1.00 94.12 387 ALA A O 1
ATOM 3116 N N . PHE A 1 388 ? -20.715 -3.171 15.173 1.00 96.06 388 PHE A N 1
ATOM 3117 C CA . PHE A 1 388 ? -20.208 -2.333 14.093 1.00 96.06 388 PHE A CA 1
ATOM 3118 C C . PHE A 1 388 ? -19.106 -1.371 14.559 1.00 96.06 388 PHE A C 1
ATOM 3120 O O . PHE A 1 388 ? -18.109 -1.213 13.853 1.00 96.06 388 PHE A O 1
ATOM 3127 N N . LEU A 1 389 ? -19.241 -0.776 15.749 1.00 95.44 389 LEU A N 1
ATOM 3128 C CA . LEU A 1 389 ? -18.188 0.030 16.374 1.00 95.44 389 LEU A CA 1
ATOM 3129 C C . LEU A 1 389 ? -16.903 -0.791 16.557 1.00 95.44 389 LEU A C 1
ATOM 3131 O O . LEU A 1 389 ? -15.821 -0.349 16.166 1.00 95.44 389 LEU A O 1
ATOM 3135 N N . ASP A 1 390 ? -17.032 -2.017 17.062 1.00 94.31 390 ASP A N 1
ATOM 3136 C CA . ASP A 1 390 ? -15.922 -2.956 17.217 1.00 94.31 390 ASP A CA 1
ATOM 3137 C C . ASP A 1 390 ? -15.254 -3.279 15.883 1.00 94.31 390 ASP A C 1
ATOM 3139 O O . ASP A 1 390 ? -14.025 -3.282 15.783 1.00 94.31 390 ASP A O 1
ATOM 3143 N N . GLN A 1 391 ? -16.046 -3.500 14.834 1.00 93.94 391 GLN A N 1
ATOM 3144 C CA . GLN A 1 391 ? -15.522 -3.732 13.493 1.00 93.94 391 GLN A CA 1
ATOM 3145 C C . GLN A 1 391 ? -14.677 -2.546 13.000 1.00 93.94 391 GLN A C 1
ATOM 3147 O O . GLN A 1 391 ? -13.605 -2.755 12.426 1.00 93.94 391 GLN A O 1
ATOM 3152 N N . GLN A 1 392 ? -15.123 -1.308 13.238 1.00 95.44 392 GLN A N 1
ATOM 3153 C CA . GLN A 1 392 ? -14.359 -0.116 12.857 1.00 95.44 392 GLN A CA 1
ATOM 3154 C C . GLN A 1 392 ? -13.090 0.078 13.694 1.00 95.44 392 GLN A C 1
ATOM 3156 O O . GLN A 1 392 ? -12.046 0.475 13.162 1.00 95.44 392 GLN A O 1
ATOM 3161 N N . PHE A 1 393 ? -13.136 -0.272 14.980 1.00 96.06 393 PHE A N 1
ATOM 3162 C CA . PHE A 1 393 ? -11.948 -0.316 15.827 1.00 96.06 393 PHE A CA 1
ATOM 3163 C C . PHE A 1 393 ? -10.896 -1.276 15.245 1.00 96.06 393 PHE A C 1
ATOM 3165 O O . PHE A 1 393 ? -9.755 -0.879 15.007 1.00 96.06 393 PHE A O 1
ATOM 3172 N N . TRP A 1 394 ? -11.273 -2.518 14.928 1.00 95.94 394 TRP A N 1
ATOM 3173 C CA . TRP A 1 394 ? -10.329 -3.505 14.389 1.00 95.94 394 TRP A CA 1
ATOM 3174 C C . TRP A 1 394 ? -9.847 -3.166 12.974 1.00 95.94 394 TRP A C 1
ATOM 3176 O O . TRP A 1 394 ? -8.685 -3.431 12.662 1.00 95.94 394 TRP A O 1
ATOM 3186 N N . ASN A 1 395 ? -10.680 -2.527 12.143 1.00 95.50 395 ASN A N 1
ATOM 3187 C CA . ASN A 1 395 ? -10.238 -1.939 10.872 1.00 95.50 395 ASN A CA 1
ATOM 3188 C C . ASN A 1 395 ? -9.110 -0.913 11.100 1.00 95.50 395 ASN A C 1
ATOM 3190 O O . ASN A 1 395 ? -8.109 -0.932 10.382 1.00 95.50 395 ASN A O 1
ATOM 3194 N N . SER A 1 396 ? -9.237 -0.058 12.123 1.00 97.00 396 SER A N 1
ATOM 3195 C CA . SER A 1 396 ? -8.220 0.947 12.474 1.00 97.00 396 SER A CA 1
ATOM 3196 C C . SER A 1 396 ? -6.908 0.293 12.925 1.00 97.00 396 SER A C 1
ATOM 3198 O O . SER A 1 396 ? -5.840 0.647 12.423 1.00 97.00 396 SER A O 1
ATOM 3200 N N . ILE A 1 397 ? -6.977 -0.741 13.775 1.00 97.12 397 ILE A N 1
ATOM 3201 C CA . ILE A 1 397 ? -5.804 -1.549 14.166 1.00 97.12 397 ILE A CA 1
ATOM 3202 C C . ILE A 1 397 ? -5.144 -2.197 12.944 1.00 97.12 397 ILE A C 1
ATOM 3204 O O . ILE A 1 397 ? -3.921 -2.228 12.814 1.00 97.12 397 ILE A O 1
ATOM 3208 N N . LYS A 1 398 ? -5.937 -2.705 12.001 1.00 96.25 398 LYS A N 1
ATOM 3209 C CA . LYS A 1 398 ? -5.409 -3.314 10.780 1.00 96.25 398 LYS A CA 1
ATOM 3210 C C . LYS A 1 398 ? -4.688 -2.305 9.881 1.00 96.25 398 LYS A C 1
ATOM 3212 O O . LYS A 1 398 ? -3.672 -2.648 9.267 1.00 96.25 398 LYS A O 1
ATOM 3217 N N . LEU A 1 399 ? -5.199 -1.079 9.790 1.00 97.12 399 LEU A N 1
ATOM 3218 C CA . LEU A 1 399 ? -4.522 -0.009 9.065 1.00 97.12 399 LEU A CA 1
ATOM 3219 C C . LEU A 1 399 ? -3.179 0.315 9.729 1.00 97.12 399 LEU A C 1
ATOM 3221 O O . LEU A 1 399 ? -2.161 0.323 9.043 1.00 97.12 399 LEU A O 1
ATOM 3225 N N . MET A 1 400 ? -3.147 0.444 11.060 1.00 97.69 400 MET A N 1
ATOM 3226 C CA . MET A 1 400 ? -1.906 0.614 11.829 1.00 97.69 400 MET A CA 1
ATOM 3227 C C . MET A 1 400 ? -0.886 -0.502 11.546 1.00 97.69 400 MET A C 1
ATOM 3229 O O . MET A 1 400 ? 0.258 -0.209 11.197 1.00 97.69 400 MET A O 1
ATOM 3233 N N . ARG A 1 401 ? -1.313 -1.775 11.567 1.00 97.19 401 ARG A N 1
ATOM 3234 C CA . ARG A 1 401 ? -0.474 -2.936 11.189 1.00 97.19 401 ARG A CA 1
ATOM 3235 C C . ARG A 1 401 ? 0.131 -2.794 9.801 1.00 97.19 401 ARG A C 1
ATOM 3237 O O . ARG A 1 401 ? 1.297 -3.116 9.572 1.00 97.19 401 ARG A O 1
ATOM 3244 N N . SER A 1 402 ? -0.684 -2.327 8.864 1.00 97.25 402 SER A N 1
ATOM 3245 C CA . SER A 1 402 ? -0.295 -2.172 7.468 1.00 97.25 402 SER A CA 1
ATOM 3246 C C . SER A 1 402 ? 0.728 -1.051 7.293 1.00 97.25 402 SER A C 1
ATOM 3248 O O . SER A 1 402 ? 1.695 -1.238 6.561 1.00 97.25 402 SER A O 1
ATOM 3250 N N . LEU A 1 403 ? 0.576 0.071 8.003 1.00 97.50 403 LEU A N 1
ATOM 3251 C CA . LEU A 1 403 ? 1.547 1.172 7.984 1.00 97.50 403 LEU A CA 1
ATOM 3252 C C . LEU A 1 403 ? 2.860 0.798 8.677 1.00 97.50 403 LEU A C 1
ATOM 3254 O O . LEU A 1 403 ? 3.937 1.101 8.164 1.00 97.50 403 LEU A O 1
ATOM 3258 N N . ARG A 1 404 ? 2.793 0.048 9.782 1.00 96.19 404 ARG A N 1
ATOM 3259 C CA . ARG A 1 404 ? 3.978 -0.439 10.501 1.00 96.19 404 ARG A CA 1
ATOM 3260 C C . ARG A 1 404 ? 4.893 -1.309 9.635 1.00 96.19 404 ARG A C 1
ATOM 3262 O O . ARG A 1 404 ? 6.099 -1.335 9.871 1.00 96.19 404 ARG A O 1
ATOM 3269 N N . CYS A 1 405 ? 4.364 -1.963 8.596 1.00 96.88 405 CYS A N 1
ATOM 3270 C CA . CYS A 1 405 ? 5.175 -2.718 7.635 1.00 96.88 405 CYS A CA 1
ATOM 3271 C C . CYS A 1 405 ? 6.289 -1.863 7.000 1.00 96.88 405 CYS A C 1
ATOM 3273 O O . CYS A 1 405 ? 7.302 -2.415 6.581 1.00 96.88 405 CYS A O 1
ATOM 3275 N N . PHE A 1 406 ? 6.139 -0.536 6.947 1.00 96.62 406 PHE A N 1
ATOM 3276 C CA . PHE A 1 406 ? 7.101 0.386 6.337 1.00 96.62 406 PHE A CA 1
ATOM 3277 C C . PHE A 1 406 ? 8.069 1.036 7.338 1.00 96.62 406 PHE A C 1
ATOM 3279 O O . PHE A 1 406 ? 8.791 1.951 6.956 1.00 96.62 406 PHE A O 1
ATOM 3286 N N . ARG A 1 407 ? 8.136 0.559 8.592 1.00 92.06 407 ARG A N 1
ATOM 3287 C CA . ARG A 1 407 ? 9.001 1.104 9.663 1.00 92.06 407 ARG A CA 1
ATOM 3288 C C . ARG A 1 407 ? 10.471 1.284 9.280 1.00 92.06 407 ARG A C 1
ATOM 3290 O O . 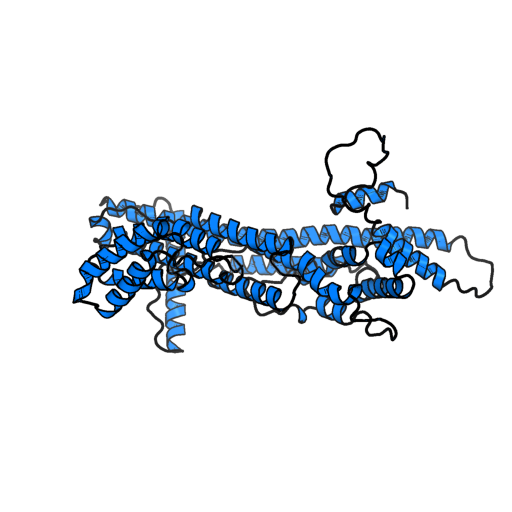ARG A 1 407 ? 11.110 2.220 9.737 1.00 92.06 407 ARG A O 1
ATOM 3297 N N . TYR A 1 408 ? 11.006 0.392 8.454 1.00 90.25 408 TYR A N 1
ATOM 3298 C CA . TYR A 1 408 ? 12.411 0.434 8.032 1.00 90.25 408 TYR A CA 1
ATOM 3299 C C . TYR A 1 408 ? 12.638 1.217 6.729 1.00 90.25 408 TYR A C 1
ATOM 3301 O O . TYR A 1 408 ? 13.758 1.283 6.240 1.00 90.25 408 TYR A O 1
ATOM 3309 N N . LEU A 1 409 ? 11.578 1.805 6.166 1.00 92.19 409 LEU A N 1
ATOM 3310 C CA . LEU A 1 409 ? 11.600 2.546 4.901 1.00 92.19 409 LEU A CA 1
ATOM 3311 C C . LEU A 1 409 ? 11.162 4.007 5.083 1.00 92.19 409 LEU A C 1
ATOM 3313 O O . LEU A 1 409 ? 11.717 4.900 4.450 1.00 92.19 409 LEU A O 1
ATOM 3317 N N . ILE A 1 410 ? 10.168 4.250 5.940 1.00 92.75 410 ILE A N 1
ATOM 3318 C CA . ILE A 1 410 ? 9.641 5.576 6.281 1.00 92.75 410 ILE A CA 1
ATOM 3319 C C . ILE A 1 410 ? 10.139 5.953 7.676 1.00 92.75 410 ILE A C 1
ATOM 3321 O O . ILE A 1 410 ? 10.211 5.106 8.562 1.00 92.75 410 ILE A O 1
ATOM 3325 N N . SER A 1 411 ? 10.469 7.231 7.877 1.00 92.06 411 SER A N 1
ATOM 3326 C CA . SER A 1 411 ? 10.949 7.720 9.169 1.00 92.06 411 SER A CA 1
ATOM 3327 C C . SER A 1 411 ? 9.912 7.550 10.282 1.00 92.06 411 SER A C 1
ATOM 3329 O O . SER A 1 411 ? 8.706 7.708 10.073 1.00 92.06 411 SER A O 1
ATOM 3331 N N . ASP A 1 412 ? 10.409 7.300 11.494 1.00 92.38 412 ASP A N 1
ATOM 3332 C CA . ASP A 1 412 ? 9.577 7.138 12.687 1.00 92.38 412 ASP A CA 1
ATOM 3333 C C . ASP A 1 412 ? 8.655 8.337 12.921 1.00 92.38 412 ASP A C 1
ATOM 3335 O O . ASP A 1 412 ? 7.464 8.141 13.118 1.00 92.38 412 ASP A O 1
ATOM 3339 N N . ASN A 1 413 ? 9.157 9.567 12.771 1.00 91.75 413 ASN A N 1
ATOM 3340 C CA . ASN A 1 413 ? 8.357 10.788 12.930 1.00 91.75 413 ASN A CA 1
ATOM 3341 C C . ASN A 1 413 ? 7.137 10.844 11.995 1.00 91.75 413 ASN A C 1
ATOM 3343 O O . ASN A 1 413 ? 6.089 11.368 12.375 1.00 91.75 413 ASN A O 1
ATOM 3347 N N . CYS A 1 414 ? 7.288 10.347 10.764 1.00 93.44 414 CYS A N 1
ATOM 3348 C CA . CYS A 1 414 ? 6.236 10.357 9.753 1.00 93.44 414 CYS A CA 1
ATOM 3349 C C . CYS A 1 414 ? 5.208 9.246 10.010 1.00 93.44 414 CYS A C 1
ATOM 3351 O O . CYS A 1 414 ? 4.001 9.476 9.922 1.00 93.44 414 CYS A O 1
ATOM 3353 N N . LEU A 1 415 ? 5.672 8.048 10.379 1.00 94.94 415 LEU A N 1
ATOM 3354 C CA . LEU A 1 415 ? 4.790 6.950 10.777 1.00 94.94 415 LEU A CA 1
ATOM 3355 C C . LEU A 1 415 ? 4.031 7.268 12.065 1.00 94.94 415 LEU A C 1
ATOM 3357 O O . LEU A 1 415 ? 2.837 6.991 12.140 1.00 94.94 415 LEU A O 1
ATOM 3361 N N . GLU A 1 416 ? 4.696 7.873 13.045 1.00 94.50 416 GLU A N 1
ATOM 3362 C CA . GLU A 1 416 ? 4.093 8.303 14.303 1.00 94.50 416 GLU A CA 1
ATOM 3363 C C . GLU A 1 416 ? 3.003 9.350 14.059 1.00 94.50 416 GLU A C 1
ATOM 3365 O O . GLU A 1 416 ? 1.911 9.219 14.596 1.00 94.50 416 GLU A O 1
ATOM 3370 N N . GLU A 1 417 ? 3.230 10.330 13.181 1.00 94.12 417 GLU A N 1
ATOM 3371 C CA . GLU A 1 417 ? 2.191 11.290 12.781 1.00 94.12 417 GLU A CA 1
ATOM 3372 C C . GLU A 1 417 ? 0.977 10.592 12.142 1.00 94.12 417 GLU A C 1
ATOM 3374 O O . GLU A 1 417 ? -0.157 10.788 12.578 1.00 94.12 417 GLU A O 1
ATOM 3379 N N . MET A 1 418 ? 1.192 9.723 11.147 1.00 95.88 418 MET A N 1
ATOM 3380 C CA . MET A 1 418 ? 0.092 9.011 10.482 1.00 95.88 418 MET A CA 1
ATOM 3381 C C . MET A 1 418 ? -0.671 8.081 11.433 1.00 95.88 418 MET A C 1
ATOM 3383 O O . MET A 1 418 ? -1.893 7.980 11.351 1.00 95.88 418 MET A O 1
ATOM 3387 N N . MET A 1 419 ? 0.033 7.379 12.321 1.00 96.56 419 MET A N 1
ATOM 3388 C CA . MET A 1 419 ? -0.574 6.392 13.210 1.00 96.56 419 MET A CA 1
ATOM 3389 C C . MET A 1 419 ? -1.209 7.044 14.434 1.00 96.56 419 MET A C 1
ATOM 3391 O O . MET A 1 419 ? -2.366 6.755 14.728 1.00 96.56 419 MET A O 1
ATOM 3395 N N . ILE A 1 420 ? -0.495 7.920 15.138 1.00 96.19 420 ILE A N 1
ATOM 3396 C CA . ILE A 1 420 ? -0.974 8.509 16.390 1.00 96.19 420 ILE A CA 1
ATOM 3397 C C . ILE A 1 420 ? -2.000 9.605 16.110 1.00 96.19 420 ILE A C 1
ATOM 3399 O O . ILE A 1 420 ? -3.141 9.497 16.556 1.00 96.19 420 ILE A O 1
ATOM 3403 N N . GLU A 1 421 ? -1.649 10.611 15.310 1.00 93.88 421 GLU A N 1
ATOM 3404 C CA . GLU A 1 421 ? -2.581 11.703 15.005 1.00 93.88 421 GLU A CA 1
ATOM 3405 C C . GLU A 1 421 ? -3.662 11.250 14.023 1.00 93.88 421 GLU A C 1
ATOM 3407 O O . GLU A 1 421 ? -4.854 11.474 14.241 1.00 93.88 421 GLU A O 1
ATOM 3412 N N . GLY A 1 422 ? -3.254 10.559 12.955 1.00 95.19 422 GLY A N 1
ATOM 3413 C CA . GLY A 1 422 ? -4.165 10.169 11.883 1.00 95.19 422 GLY A CA 1
ATOM 3414 C C . GLY A 1 422 ? -5.164 9.073 12.264 1.00 95.19 422 GLY A C 1
ATOM 3415 O O . GLY A 1 422 ? -6.309 9.129 11.820 1.00 95.19 422 GLY A O 1
ATOM 3416 N N . ILE A 1 423 ? -4.767 8.085 13.078 1.00 97.62 423 ILE A N 1
ATOM 3417 C CA . ILE A 1 423 ? -5.603 6.906 13.373 1.00 97.62 423 ILE A CA 1
ATOM 3418 C C . ILE A 1 423 ? -5.975 6.826 14.854 1.00 97.62 423 ILE A C 1
ATOM 3420 O O . ILE A 1 423 ? -7.155 6.668 15.178 1.00 97.62 423 ILE A O 1
ATOM 3424 N N . VAL A 1 424 ? -5.002 6.918 15.765 1.00 97.00 424 VAL A N 1
ATOM 3425 C CA . VAL A 1 424 ? -5.259 6.702 17.194 1.00 97.00 424 VAL A CA 1
ATOM 3426 C C . VAL A 1 424 ? -6.162 7.796 17.752 1.00 97.00 424 VAL A C 1
ATOM 3428 O O . VAL A 1 424 ? -7.236 7.493 18.272 1.00 97.00 424 VAL A O 1
ATOM 3431 N N . ASN A 1 425 ? -5.765 9.056 17.597 1.00 94.62 425 ASN A N 1
ATOM 3432 C CA . ASN A 1 425 ? -6.497 10.199 18.135 1.00 94.62 425 ASN A CA 1
ATOM 3433 C C . ASN A 1 425 ? -7.829 10.417 17.413 1.00 94.62 425 ASN A C 1
ATOM 3435 O O . ASN A 1 425 ? -8.841 10.688 18.058 1.00 94.62 425 ASN A O 1
ATOM 3439 N N . ARG A 1 426 ? -7.848 10.240 16.087 1.00 92.88 426 ARG A N 1
ATOM 3440 C CA . ARG A 1 426 ? -9.047 10.446 15.266 1.00 92.88 426 ARG A CA 1
ATOM 3441 C C . ARG A 1 426 ? -10.085 9.332 15.399 1.00 92.88 426 ARG A C 1
ATOM 3443 O O . ARG A 1 426 ? -11.272 9.627 15.317 1.00 92.88 426 ARG A O 1
ATOM 3450 N N . SER A 1 427 ? -9.659 8.080 15.579 1.00 93.94 427 SER A N 1
ATOM 3451 C CA . SER A 1 427 ? -10.559 6.927 15.452 1.00 93.94 427 SER A CA 1
ATOM 3452 C C . SER A 1 427 ? -10.505 5.973 16.646 1.00 93.94 427 SER A C 1
ATOM 3454 O O . SER A 1 427 ? -11.531 5.671 17.254 1.00 93.94 427 SER A O 1
ATOM 3456 N N . VAL A 1 428 ? -9.319 5.501 17.029 1.00 95.94 428 VAL A N 1
ATOM 3457 C CA . VAL A 1 428 ? -9.173 4.457 18.062 1.00 95.94 428 VAL A CA 1
ATOM 3458 C C . VAL A 1 428 ? -9.638 4.944 19.433 1.00 95.94 428 VAL A C 1
ATOM 3460 O O . VAL A 1 428 ? -10.417 4.258 20.093 1.00 95.94 428 VAL A O 1
ATOM 3463 N N . VAL A 1 429 ? -9.181 6.124 19.864 1.00 95.19 429 VAL A N 1
ATOM 3464 C CA . VAL A 1 429 ? -9.539 6.695 21.171 1.00 95.19 429 VAL A CA 1
ATOM 3465 C C . VAL A 1 429 ? -11.043 6.925 21.252 1.00 95.19 429 VAL A C 1
ATOM 3467 O O . VAL A 1 429 ? -11.656 6.529 22.242 1.00 95.19 429 VAL A O 1
ATOM 3470 N N . LEU A 1 430 ? -11.649 7.489 20.201 1.00 92.69 430 LEU A N 1
ATOM 3471 C CA . LEU A 1 430 ? -13.097 7.686 20.142 1.00 92.69 430 LEU A CA 1
ATOM 3472 C C . LEU A 1 430 ? -13.839 6.350 20.239 1.00 92.69 430 LEU A C 1
ATOM 3474 O O . LEU A 1 430 ? -14.715 6.196 21.086 1.00 92.69 430 LEU A O 1
ATOM 3478 N N . ALA A 1 431 ? -13.453 5.350 19.443 1.00 93.44 431 ALA A N 1
ATOM 3479 C CA . ALA A 1 431 ? -14.116 4.049 19.463 1.00 93.44 431 ALA A CA 1
ATOM 3480 C C . ALA A 1 431 ? -14.052 3.375 20.844 1.00 93.44 431 ALA A C 1
ATOM 3482 O O . ALA A 1 431 ? -15.042 2.817 21.320 1.00 93.44 431 ALA A O 1
ATOM 3483 N N . LEU A 1 432 ? -12.910 3.472 21.528 1.00 93.25 432 LEU A N 1
ATOM 3484 C CA . LEU A 1 432 ? -12.744 2.950 22.883 1.00 93.25 432 LEU A CA 1
ATOM 3485 C C . LEU A 1 432 ? -13.558 3.726 23.928 1.00 93.25 432 LEU A C 1
ATOM 3487 O O . LEU A 1 432 ? -14.092 3.116 24.851 1.00 93.25 432 LEU A O 1
ATOM 3491 N N . GLN A 1 433 ? -13.693 5.047 23.793 1.00 91.12 433 GLN A N 1
ATOM 3492 C CA . GLN A 1 433 ? -14.534 5.851 24.688 1.00 91.12 433 GLN A CA 1
ATOM 3493 C C . GLN A 1 433 ? -16.009 5.435 24.615 1.00 91.12 433 GLN A C 1
ATOM 3495 O O . GLN A 1 433 ? -16.681 5.400 25.647 1.00 91.12 433 GLN A O 1
ATOM 3500 N N . PHE A 1 434 ? -16.490 5.076 23.423 1.00 88.31 434 PHE A N 1
ATOM 3501 C CA . PHE A 1 434 ? -17.862 4.616 23.201 1.00 88.31 434 PHE A CA 1
ATOM 3502 C C . PHE A 1 434 ? -18.093 3.138 23.564 1.00 88.31 434 PHE A C 1
ATOM 3504 O O . PHE A 1 434 ? -19.224 2.759 23.845 1.00 88.31 434 PHE A O 1
ATOM 3511 N N . SER A 1 435 ? -17.043 2.311 23.628 1.00 84.19 435 SER A N 1
ATOM 3512 C CA . SER A 1 435 ? -17.132 0.857 23.875 1.00 84.19 435 SER A CA 1
ATOM 3513 C C . SER A 1 435 ? -17.506 0.451 25.316 1.00 84.19 435 SER A C 1
ATOM 3515 O O . SER A 1 435 ? -17.572 -0.737 25.600 1.00 84.19 435 SER A O 1
ATOM 3517 N N . GLY A 1 436 ? -17.740 1.401 26.229 1.00 82.19 436 GLY A N 1
ATOM 3518 C CA . GLY A 1 436 ? -18.038 1.121 27.638 1.00 82.19 436 GLY A CA 1
ATOM 3519 C C . GLY A 1 436 ? -16.806 0.654 28.425 1.00 82.19 436 GLY A C 1
ATOM 3520 O O . GLY A 1 436 ? -16.379 -0.489 28.342 1.00 82.19 436 GLY 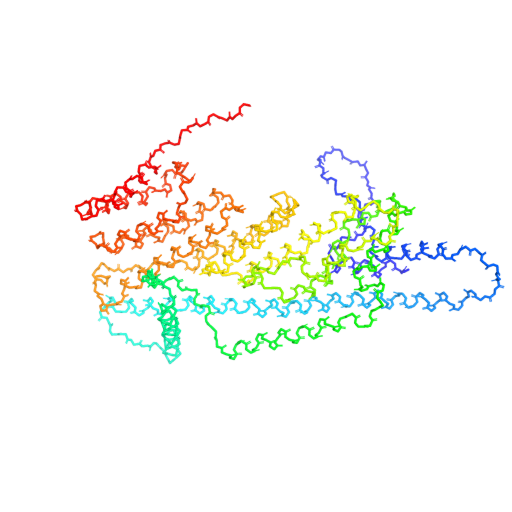A O 1
ATOM 3521 N N . ILE A 1 437 ? -16.231 1.533 29.253 1.00 87.06 437 ILE A N 1
ATOM 3522 C CA . ILE A 1 437 ? -14.956 1.260 29.951 1.00 87.06 437 ILE A CA 1
ATOM 3523 C C . ILE A 1 437 ? -15.003 0.038 30.874 1.00 87.06 437 ILE A C 1
ATOM 3525 O O . ILE A 1 437 ? -13.974 -0.598 31.078 1.00 87.06 437 ILE A O 1
ATOM 3529 N N . THR A 1 438 ? -16.169 -0.305 31.413 1.00 87.50 438 THR A N 1
ATOM 3530 C CA . THR A 1 438 ? -16.362 -1.428 32.341 1.00 87.50 438 THR A CA 1
ATOM 3531 C C . THR A 1 438 ? -16.354 -2.799 31.657 1.00 87.50 438 THR A C 1
ATOM 3533 O O . THR A 1 438 ? -16.226 -3.816 32.345 1.00 87.50 438 THR A O 1
ATOM 3536 N N . ASP A 1 439 ? -16.468 -2.850 30.325 1.00 88.06 439 ASP A N 1
ATOM 3537 C CA . ASP A 1 439 ? -16.478 -4.095 29.555 1.00 88.06 439 ASP A CA 1
ATOM 3538 C C . ASP A 1 439 ? -15.093 -4.776 29.607 1.00 88.06 439 ASP A C 1
ATOM 3540 O O . ASP A 1 439 ? -14.088 -4.160 29.237 1.00 88.06 439 ASP A O 1
ATOM 3544 N N . PRO A 1 440 ? -14.993 -6.051 30.036 1.00 87.19 440 PRO A N 1
ATOM 3545 C CA . PRO A 1 440 ? -13.750 -6.823 29.971 1.00 87.19 440 PRO A CA 1
ATOM 3546 C C . PRO A 1 440 ? -13.094 -6.863 28.579 1.00 87.19 440 PRO A C 1
ATOM 3548 O O . PRO A 1 440 ? -11.872 -6.976 28.479 1.00 87.19 440 PRO A O 1
ATOM 3551 N N . ALA A 1 441 ? -13.864 -6.729 27.492 1.00 88.44 441 ALA A N 1
ATOM 3552 C CA . ALA A 1 441 ? -13.332 -6.685 26.130 1.00 88.44 441 ALA A CA 1
ATOM 3553 C C . ALA A 1 441 ? -12.451 -5.450 25.849 1.00 88.44 441 ALA A C 1
ATOM 3555 O O . ALA A 1 441 ? -11.714 -5.440 24.856 1.00 88.44 441 ALA A O 1
ATOM 3556 N N . MET A 1 442 ? -12.474 -4.436 26.722 1.00 91.94 442 MET A N 1
ATOM 3557 C CA . MET A 1 442 ? -11.628 -3.244 26.622 1.00 91.94 442 MET A CA 1
ATOM 3558 C C . MET A 1 442 ? -10.139 -3.561 26.732 1.00 91.94 442 MET A C 1
ATOM 3560 O O . MET A 1 442 ? -9.340 -2.992 25.989 1.00 91.94 442 MET A O 1
ATOM 3564 N N . LEU A 1 443 ? -9.748 -4.487 27.609 1.00 93.81 443 LEU A N 1
ATOM 3565 C CA . LEU A 1 443 ? -8.336 -4.786 27.849 1.00 93.81 443 LEU A CA 1
ATOM 3566 C C . LEU A 1 443 ? -7.632 -5.369 26.608 1.00 93.81 443 LEU A C 1
ATOM 3568 O O . LEU A 1 443 ? -6.614 -4.800 26.201 1.00 93.81 443 LEU A O 1
ATOM 3572 N N . PRO A 1 444 ? -8.167 -6.407 25.927 1.00 93.31 444 PRO A N 1
ATOM 3573 C CA . PRO A 1 444 ? -7.603 -6.878 24.662 1.00 93.31 444 PRO A CA 1
ATOM 3574 C C . PRO A 1 444 ? -7.531 -5.798 23.579 1.00 93.31 444 PRO A C 1
ATOM 3576 O O . PRO A 1 444 ? -6.575 -5.771 22.807 1.00 93.31 444 PRO A O 1
ATOM 3579 N N . LYS A 1 445 ? -8.521 -4.896 23.511 1.00 95.12 445 LYS A N 1
ATOM 3580 C CA . LYS A 1 445 ? -8.508 -3.781 22.556 1.00 95.12 445 LYS A CA 1
ATOM 3581 C C . LYS A 1 445 ? -7.369 -2.806 22.869 1.00 95.12 445 LYS A C 1
ATOM 3583 O O . LYS A 1 445 ? -6.594 -2.481 21.978 1.00 95.12 445 LYS A O 1
ATOM 3588 N N . CYS A 1 446 ? -7.213 -2.387 24.126 1.00 96.25 446 CYS A N 1
ATOM 3589 C CA . CYS A 1 446 ? -6.107 -1.522 24.543 1.00 96.25 446 CYS A CA 1
ATOM 3590 C C . CYS A 1 446 ? -4.743 -2.158 24.245 1.00 96.25 446 CYS A C 1
ATOM 3592 O O . CYS A 1 446 ? -3.873 -1.495 23.686 1.00 96.25 446 CYS A O 1
ATOM 3594 N N . MET A 1 447 ? -4.570 -3.449 24.540 1.00 95.69 447 MET A N 1
ATOM 3595 C CA . MET A 1 447 ? -3.332 -4.167 24.225 1.00 95.69 447 MET A CA 1
ATOM 3596 C C . MET A 1 447 ? -3.051 -4.209 22.721 1.00 95.69 447 MET A C 1
ATOM 3598 O O . MET A 1 447 ? -1.922 -3.952 22.316 1.00 95.69 447 MET A O 1
ATOM 3602 N N . ALA A 1 448 ? -4.074 -4.433 21.891 1.00 95.88 448 ALA A N 1
ATOM 3603 C CA . ALA A 1 448 ? -3.918 -4.408 20.440 1.00 95.88 448 ALA A CA 1
ATOM 3604 C C . ALA A 1 448 ? -3.443 -3.043 19.914 1.00 95.88 448 ALA A C 1
ATOM 3606 O O . ALA A 1 448 ? -2.711 -3.004 18.934 1.00 95.88 448 ALA A O 1
ATOM 3607 N N . VAL A 1 449 ? -3.816 -1.927 20.556 1.00 96.81 449 VAL A N 1
ATOM 3608 C CA . VAL A 1 449 ? -3.278 -0.595 20.211 1.00 96.81 449 VAL A CA 1
ATOM 3609 C C . VAL A 1 449 ? -1.790 -0.516 20.545 1.00 96.81 449 VAL A C 1
ATOM 3611 O O . VAL A 1 449 ? -0.995 -0.095 19.707 1.00 96.81 449 VAL A O 1
ATOM 3614 N N . LEU A 1 450 ? -1.410 -0.939 21.754 1.00 95.69 450 LEU A N 1
ATOM 3615 C CA . LEU A 1 450 ? -0.020 -0.913 22.217 1.00 95.69 450 LEU A CA 1
ATOM 3616 C C . LEU A 1 450 ? 0.894 -1.774 21.338 1.00 95.69 450 LEU A C 1
ATOM 3618 O O . LEU A 1 450 ? 2.010 -1.365 21.043 1.00 95.69 450 LEU A O 1
ATOM 3622 N N . GLU A 1 451 ? 0.422 -2.935 20.883 1.00 95.00 451 GLU A N 1
ATOM 3623 C CA . GLU A 1 451 ? 1.172 -3.833 19.993 1.00 95.00 451 GLU A CA 1
ATOM 3624 C C . GLU A 1 451 ? 1.533 -3.203 18.643 1.00 95.00 451 GLU A C 1
ATOM 3626 O O . GLU A 1 451 ? 2.494 -3.634 17.992 1.00 95.00 451 GLU A O 1
ATOM 3631 N N . GLU A 1 452 ? 0.776 -2.194 18.211 1.00 95.38 452 GLU A N 1
ATOM 3632 C CA . GLU A 1 452 ? 1.043 -1.467 16.974 1.00 95.38 452 GLU A CA 1
ATOM 3633 C C . GLU A 1 452 ? 1.944 -0.248 17.162 1.00 95.38 452 GLU A C 1
ATOM 3635 O O . GLU A 1 452 ? 2.473 0.244 16.167 1.00 95.38 452 GLU A O 1
ATOM 3640 N N . ILE A 1 453 ? 2.160 0.213 18.397 1.00 94.81 453 ILE A N 1
ATOM 3641 C CA . ILE A 1 453 ? 3.035 1.346 18.711 1.00 94.81 453 ILE A CA 1
ATOM 3642 C C . ILE A 1 453 ? 4.437 0.807 19.039 1.00 94.81 453 ILE A C 1
ATOM 3644 O O . ILE A 1 453 ? 4.622 0.138 20.057 1.00 94.81 453 ILE A O 1
ATOM 3648 N N . PRO A 1 454 ? 5.453 1.072 18.199 1.00 92.81 454 PRO A N 1
ATOM 3649 C CA . PRO A 1 454 ? 6.819 0.635 18.458 1.00 92.81 454 PRO A CA 1
ATOM 3650 C C . PRO A 1 454 ? 7.358 1.197 19.774 1.00 92.81 454 PRO A C 1
ATOM 3652 O O . PRO A 1 454 ? 7.309 2.400 20.019 1.00 92.81 454 PRO A O 1
ATOM 3655 N N . THR A 1 455 ? 7.954 0.340 20.602 1.00 89.38 455 THR A N 1
ATOM 3656 C CA . THR A 1 455 ? 8.519 0.746 21.901 1.00 89.38 455 THR A CA 1
ATOM 3657 C C . THR A 1 455 ? 9.661 1.751 21.771 1.00 89.38 455 THR A C 1
ATOM 3659 O O . THR A 1 455 ? 9.890 2.534 22.682 1.00 89.38 455 THR A O 1
ATOM 3662 N N . SER A 1 456 ? 10.346 1.785 20.627 1.00 90.44 456 SER A N 1
ATOM 3663 C CA . SER A 1 456 ? 11.383 2.772 20.303 1.00 90.44 456 SER A CA 1
ATOM 3664 C C . SER A 1 456 ? 10.859 4.199 20.125 1.00 90.44 456 SER A C 1
ATOM 3666 O O . SER A 1 456 ? 11.664 5.124 20.113 1.00 90.44 456 SER A O 1
ATOM 3668 N N . TRP A 1 457 ? 9.544 4.395 19.982 1.00 91.62 457 TRP A N 1
ATOM 3669 C CA . TRP A 1 457 ? 8.927 5.728 20.021 1.00 91.62 457 TRP A CA 1
ATOM 3670 C C . TRP A 1 457 ? 8.774 6.255 21.452 1.00 91.62 457 TRP A C 1
ATOM 3672 O O . TRP A 1 457 ? 8.345 7.387 21.643 1.00 91.62 457 TRP A O 1
ATOM 3682 N N . LEU A 1 458 ? 9.102 5.444 22.463 1.00 89.44 458 LEU A N 1
ATOM 3683 C CA . LEU A 1 458 ? 8.907 5.760 23.869 1.00 89.44 458 LEU A CA 1
ATOM 3684 C C . LEU A 1 458 ? 10.247 5.814 24.632 1.00 89.44 458 LEU A C 1
ATOM 3686 O O . LEU A 1 458 ? 11.095 4.941 24.436 1.00 89.44 458 LEU A O 1
ATOM 3690 N N . PRO A 1 459 ? 10.447 6.780 25.553 1.00 84.38 459 PRO A N 1
ATOM 3691 C CA . PRO A 1 459 ? 9.561 7.907 25.862 1.00 84.38 459 PRO A CA 1
ATOM 3692 C C . PRO A 1 459 ? 9.408 8.859 24.668 1.00 84.38 459 PRO A C 1
ATOM 3694 O O . PRO A 1 459 ? 10.362 9.097 23.930 1.00 84.38 459 PRO A O 1
ATOM 3697 N N . THR A 1 460 ? 8.189 9.357 24.459 1.00 81.31 460 THR A N 1
ATOM 3698 C CA . THR A 1 460 ? 7.843 10.109 23.244 1.00 81.31 460 THR A CA 1
ATOM 3699 C C . THR A 1 460 ? 8.404 11.528 23.265 1.00 81.31 460 THR A C 1
ATOM 3701 O O . THR A 1 460 ? 8.401 12.212 24.288 1.00 81.31 460 THR A O 1
ATOM 3704 N N . PHE A 1 461 ? 8.837 12.005 22.097 1.00 81.62 461 PHE A N 1
ATOM 3705 C CA . PHE A 1 461 ? 9.182 13.412 21.881 1.00 81.62 461 PHE A CA 1
ATOM 3706 C C . PHE A 1 461 ? 7.948 14.304 21.679 1.00 81.62 461 PHE A C 1
ATOM 3708 O O . PHE A 1 461 ? 8.081 15.525 21.608 1.00 81.62 461 PHE A O 1
ATOM 3715 N N . ARG A 1 462 ? 6.745 13.715 21.607 1.00 86.31 462 ARG A N 1
ATOM 3716 C CA . ARG A 1 462 ? 5.462 14.416 21.463 1.00 86.31 462 ARG A CA 1
ATOM 3717 C C . ARG A 1 462 ? 4.446 13.968 22.529 1.00 86.31 462 ARG A C 1
ATOM 3719 O O . ARG A 1 462 ? 3.414 13.398 22.179 1.00 86.31 462 ARG A O 1
ATOM 3726 N N . PRO A 1 463 ? 4.665 14.247 23.831 1.00 87.19 463 PRO A N 1
ATOM 3727 C CA . PRO A 1 463 ? 3.750 13.809 24.896 1.00 87.19 463 PRO A CA 1
ATOM 3728 C C . PRO A 1 463 ? 2.290 14.241 24.687 1.00 87.19 463 PRO A C 1
ATOM 3730 O O . PRO A 1 463 ? 1.368 13.488 24.998 1.00 87.19 463 PRO A O 1
ATOM 3733 N N . ALA A 1 464 ? 2.075 15.425 24.100 1.00 89.81 464 ALA A N 1
ATOM 3734 C CA . ALA A 1 464 ? 0.745 15.942 23.777 1.00 89.81 464 ALA A CA 1
ATOM 3735 C C . ALA A 1 464 ? -0.044 15.006 22.840 1.00 89.81 464 ALA A C 1
ATOM 3737 O O . ALA A 1 464 ? -1.224 14.755 23.079 1.00 89.81 464 ALA A O 1
ATOM 3738 N N . SER A 1 465 ? 0.617 14.415 21.839 1.00 91.88 465 SER A N 1
ATOM 3739 C CA . SER A 1 465 ? 0.004 13.491 20.875 1.00 91.88 465 SER A CA 1
ATOM 3740 C C . SER A 1 465 ? -0.539 12.218 21.530 1.00 91.88 465 SER A C 1
ATOM 3742 O O . SER A 1 465 ? -1.497 11.632 21.037 1.00 91.88 465 SER A O 1
ATOM 3744 N N . TYR A 1 466 ? 0.036 11.795 22.661 1.00 94.62 466 TYR A N 1
ATOM 3745 C CA . TYR A 1 466 ? -0.367 10.581 23.381 1.00 94.62 466 TYR A CA 1
ATOM 3746 C C . TYR A 1 466 ? -1.325 10.860 24.540 1.00 94.62 466 TYR A C 1
ATOM 3748 O O . TYR A 1 466 ? -1.854 9.916 25.130 1.00 94.62 466 TYR A O 1
ATOM 3756 N N . GLN A 1 467 ? -1.571 12.127 24.884 1.00 93.50 467 GLN A N 1
ATOM 3757 C CA . GLN A 1 467 ? -2.306 12.507 26.090 1.00 93.50 467 GLN A CA 1
ATOM 3758 C C . GLN A 1 467 ? -3.718 11.906 26.134 1.00 93.50 467 GLN A C 1
ATOM 3760 O O . GLN A 1 467 ? -4.125 11.368 27.168 1.00 93.50 467 GLN A O 1
ATOM 3765 N N . SER A 1 468 ? -4.448 11.941 25.015 1.00 94.19 468 SER A N 1
ATOM 3766 C CA . SER A 1 468 ? -5.807 11.391 24.932 1.00 94.19 468 SER A CA 1
ATOM 3767 C C . SER A 1 468 ? -5.828 9.874 25.132 1.00 94.19 468 SER A C 1
ATOM 3769 O O . SER A 1 468 ? -6.667 9.363 25.878 1.00 94.19 468 SER A O 1
ATOM 3771 N N . LEU A 1 469 ? -4.876 9.152 24.528 1.00 95.81 469 LEU A N 1
ATOM 3772 C CA . LEU A 1 469 ? -4.733 7.709 24.730 1.00 95.81 469 LEU A CA 1
ATOM 3773 C C . LEU A 1 469 ? -4.329 7.398 26.177 1.00 95.81 469 LEU A C 1
ATOM 3775 O O . LEU A 1 469 ? -4.965 6.571 26.822 1.00 95.81 469 LEU A O 1
ATOM 3779 N N . ALA A 1 470 ? -3.321 8.084 26.717 1.00 95.56 470 ALA A N 1
ATOM 3780 C CA . ALA A 1 470 ? -2.831 7.863 28.074 1.00 95.56 470 ALA A CA 1
ATOM 3781 C C . ALA A 1 470 ? -3.919 8.114 29.135 1.00 95.56 470 ALA A C 1
ATOM 3783 O O . ALA A 1 470 ? -4.077 7.321 30.063 1.00 95.56 470 ALA A O 1
ATOM 3784 N N . SER A 1 471 ? -4.716 9.175 28.969 1.00 95.31 471 SER A N 1
ATOM 3785 C CA . SER A 1 471 ? -5.856 9.482 29.842 1.00 95.31 471 SER A CA 1
ATOM 3786 C C . SER A 1 471 ? -6.918 8.378 29.811 1.00 95.31 471 SER A C 1
ATOM 3788 O O . SER A 1 471 ? -7.382 7.916 30.858 1.00 95.31 471 SER A O 1
ATOM 3790 N N . LEU A 1 472 ? -7.270 7.902 28.612 1.00 95.69 472 LEU A N 1
ATOM 3791 C CA . LEU A 1 472 ? -8.212 6.800 28.436 1.00 95.69 472 LEU A CA 1
ATOM 3792 C C . LEU A 1 472 ? -7.696 5.507 29.085 1.00 95.69 472 LEU A C 1
ATOM 3794 O O . LEU A 1 472 ? -8.438 4.856 29.821 1.00 95.69 472 LEU A O 1
ATOM 3798 N N . LEU A 1 473 ? -6.4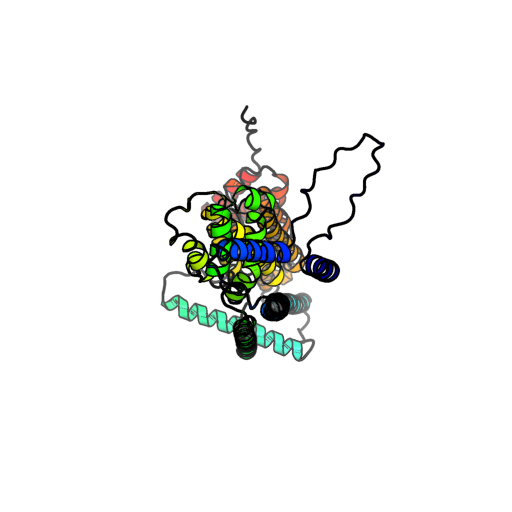28 5.156 28.860 1.00 96.25 473 LEU A N 1
ATOM 3799 C CA . LEU A 1 473 ? -5.802 3.981 29.465 1.00 96.25 473 LEU A CA 1
ATOM 3800 C C . LEU A 1 473 ? -5.792 4.074 30.996 1.00 96.25 473 LEU A C 1
ATOM 3802 O O . LEU A 1 473 ? -6.115 3.093 31.656 1.00 96.25 473 LEU A O 1
ATOM 3806 N N . GLY A 1 474 ? -5.516 5.249 31.573 1.00 95.81 474 GLY A N 1
ATOM 3807 C CA . GLY A 1 474 ? -5.585 5.472 33.024 1.00 95.81 474 GLY A CA 1
ATOM 3808 C C . GLY A 1 474 ? -6.970 5.182 33.621 1.00 95.81 474 GLY A C 1
ATOM 3809 O O . GLY A 1 474 ? -7.081 4.561 34.684 1.00 95.81 474 GLY A O 1
ATOM 3810 N N . ARG A 1 475 ? -8.040 5.554 32.904 1.00 95.69 475 ARG A N 1
ATOM 3811 C CA . ARG A 1 475 ? -9.423 5.217 33.287 1.00 95.69 475 ARG A CA 1
ATOM 3812 C C . ARG A 1 475 ? -9.683 3.710 33.213 1.00 95.69 475 ARG A C 1
ATOM 3814 O O . ARG A 1 475 ? -10.225 3.151 34.160 1.00 95.69 475 ARG A O 1
ATOM 3821 N N . VAL A 1 476 ? -9.260 3.053 32.129 1.00 95.19 476 VAL A N 1
ATOM 3822 C CA . VAL A 1 476 ? -9.398 1.592 31.954 1.00 95.19 476 VAL A CA 1
ATOM 3823 C C . VAL A 1 476 ? -8.638 0.831 33.045 1.00 95.19 476 VAL A C 1
ATOM 3825 O O . VAL A 1 476 ? -9.176 -0.105 33.630 1.00 95.19 476 VAL A O 1
ATOM 3828 N N . ILE A 1 477 ? -7.415 1.258 33.375 1.00 95.94 477 ILE A N 1
ATOM 3829 C CA . ILE A 1 477 ? -6.609 0.657 34.444 1.00 95.94 477 ILE A CA 1
ATOM 3830 C C . ILE A 1 477 ? -7.348 0.740 35.775 1.00 95.94 477 ILE A C 1
ATOM 3832 O O . ILE A 1 477 ? -7.439 -0.269 36.466 1.00 95.94 477 ILE A O 1
ATOM 3836 N N . THR A 1 478 ? -7.883 1.912 36.130 1.00 94.81 478 THR A N 1
ATOM 3837 C CA . THR A 1 478 ? -8.610 2.109 37.397 1.00 94.81 478 THR A CA 1
ATOM 3838 C C . THR A 1 478 ? -9.777 1.133 37.534 1.00 94.81 478 THR A C 1
ATOM 3840 O O . THR A 1 478 ? -9.926 0.516 38.586 1.00 94.81 478 THR A O 1
ATOM 3843 N N . GLU A 1 479 ? -10.539 0.942 36.457 1.00 94.19 479 GLU A N 1
ATOM 3844 C CA . GLU A 1 479 ? -11.718 0.073 36.448 1.00 94.19 479 GLU A CA 1
ATOM 3845 C C . GLU A 1 479 ? -11.362 -1.423 36.513 1.00 94.19 479 GLU A C 1
ATOM 3847 O O . GLU A 1 479 ? -12.009 -2.199 37.213 1.00 94.19 479 GLU A O 1
ATOM 3852 N N . HIS A 1 480 ? -10.299 -1.847 35.822 1.00 93.88 480 HIS A N 1
ATOM 3853 C CA . HIS A 1 480 ? -9.982 -3.273 35.658 1.00 93.88 480 HIS A CA 1
ATOM 3854 C C . HIS A 1 480 ? -8.839 -3.796 36.538 1.00 93.88 480 HIS A C 1
ATOM 3856 O O . HIS A 1 480 ? -8.549 -4.995 36.521 1.00 93.88 480 HIS A O 1
ATOM 3862 N N . LYS A 1 481 ? -8.187 -2.944 37.344 1.00 91.50 481 LYS A N 1
ATOM 3863 C CA . LYS A 1 481 ? -7.012 -3.302 38.172 1.00 91.50 481 LYS A CA 1
ATOM 3864 C C . LYS A 1 481 ? -7.234 -4.508 39.087 1.00 91.50 481 LYS A C 1
ATOM 3866 O O . LYS A 1 481 ? -6.284 -5.244 39.353 1.00 91.50 481 LYS A O 1
ATOM 3871 N N . SER A 1 482 ? -8.456 -4.689 39.587 1.00 88.81 482 SER A N 1
ATOM 3872 C CA . SER A 1 482 ? -8.823 -5.804 40.468 1.00 88.81 482 SER A CA 1
ATOM 3873 C C . SER A 1 482 ? -8.990 -7.133 39.724 1.00 88.81 482 SER A C 1
ATOM 3875 O O . SER A 1 482 ? -8.785 -8.182 40.329 1.00 88.81 482 SER A O 1
ATOM 3877 N N . ARG A 1 483 ? -9.333 -7.099 38.428 1.00 87.25 483 ARG A N 1
ATOM 3878 C CA . ARG A 1 483 ? -9.643 -8.281 37.606 1.00 87.25 483 ARG A CA 1
ATOM 3879 C C . ARG A 1 483 ? -8.430 -8.789 36.830 1.00 87.25 483 ARG A C 1
ATOM 3881 O O . ARG A 1 483 ? -8.155 -9.982 36.850 1.00 87.25 483 ARG A O 1
ATOM 3888 N N . GLU A 1 484 ? -7.676 -7.891 36.194 1.00 90.44 484 GLU A N 1
ATOM 3889 C CA . GLU A 1 484 ? -6.515 -8.241 35.361 1.00 90.44 484 GLU A CA 1
ATOM 3890 C C . GLU A 1 484 ? -5.279 -7.408 35.714 1.00 90.44 484 GLU A C 1
ATOM 3892 O O . GLU A 1 484 ? -4.848 -6.502 34.993 1.00 90.44 484 GLU A O 1
ATOM 3897 N N . ARG A 1 485 ? -4.663 -7.733 36.853 1.00 90.94 485 ARG A N 1
ATOM 3898 C CA . ARG A 1 485 ? -3.543 -6.956 37.394 1.00 90.94 485 ARG A CA 1
ATOM 3899 C C . ARG A 1 485 ? -2.351 -6.863 36.435 1.00 90.94 485 ARG A C 1
ATOM 3901 O O . ARG A 1 485 ? -1.734 -5.804 36.353 1.00 90.94 485 ARG A O 1
ATOM 3908 N N . ASP A 1 486 ? -2.009 -7.941 35.735 1.00 92.94 486 ASP A N 1
ATOM 3909 C CA . ASP A 1 486 ? -0.809 -7.982 34.890 1.00 92.94 486 ASP A CA 1
ATOM 3910 C C . ASP A 1 486 ? -0.984 -7.232 33.567 1.00 92.94 486 ASP A C 1
ATOM 3912 O O . ASP A 1 486 ? -0.079 -6.500 33.162 1.00 92.94 486 ASP A O 1
ATOM 3916 N N . THR A 1 487 ? -2.159 -7.319 32.939 1.00 92.69 487 THR A N 1
ATOM 3917 C CA . THR A 1 487 ? -2.505 -6.492 31.774 1.00 92.69 487 THR A CA 1
ATOM 3918 C C . THR A 1 487 ? -2.480 -5.011 32.157 1.00 92.69 487 THR A C 1
ATOM 3920 O O . THR A 1 487 ? -1.812 -4.209 31.504 1.00 92.69 487 THR A O 1
ATOM 3923 N N . CYS A 1 488 ? -3.101 -4.648 33.285 1.00 94.62 488 CYS A N 1
ATOM 3924 C CA . CYS A 1 488 ? -3.097 -3.274 33.785 1.00 94.62 488 CYS A CA 1
ATOM 3925 C C . CYS A 1 488 ? -1.690 -2.747 34.118 1.00 94.62 488 CYS A C 1
ATOM 3927 O O . CYS A 1 488 ? -1.437 -1.563 33.911 1.00 94.62 488 CYS A O 1
ATOM 3929 N N . LYS A 1 489 ? -0.754 -3.587 34.589 1.00 95.56 489 LYS A N 1
ATOM 3930 C CA . LYS A 1 489 ? 0.652 -3.174 34.784 1.00 95.56 489 LYS A CA 1
ATOM 3931 C C . LYS A 1 489 ? 1.315 -2.773 33.466 1.00 95.56 489 LYS A C 1
ATOM 3933 O O . LYS A 1 489 ? 1.969 -1.737 33.431 1.00 95.56 489 LYS A O 1
ATOM 3938 N N . LYS A 1 490 ? 1.123 -3.552 32.395 1.00 94.88 490 LYS A N 1
ATOM 3939 C CA . LYS A 1 490 ? 1.674 -3.237 31.063 1.00 94.88 490 LYS A CA 1
ATOM 3940 C C . LYS A 1 490 ? 1.103 -1.930 30.515 1.00 94.88 490 LYS A C 1
ATOM 3942 O O . LYS A 1 490 ? 1.846 -1.092 30.014 1.00 94.88 490 LYS A O 1
ATOM 3947 N N . LEU A 1 491 ? -0.209 -1.728 30.664 1.00 95.69 491 LEU A N 1
ATOM 3948 C CA . LEU A 1 491 ? -0.850 -0.463 30.294 1.00 95.69 491 LEU A CA 1
ATOM 3949 C C . LEU A 1 491 ? -0.284 0.707 31.111 1.00 95.69 491 LEU A C 1
ATOM 3951 O O . LEU A 1 491 ? -0.006 1.765 30.553 1.00 95.69 491 LEU A O 1
ATOM 3955 N N . GLN A 1 492 ? -0.073 0.518 32.416 1.00 95.88 492 GLN A N 1
ATOM 3956 C CA . GLN A 1 492 ? 0.496 1.552 33.280 1.00 95.88 492 GLN A CA 1
ATOM 3957 C C . GLN A 1 492 ? 1.937 1.901 32.890 1.00 95.88 492 GLN A C 1
ATOM 3959 O O . GLN A 1 492 ? 2.294 3.074 32.885 1.00 95.88 492 GLN A O 1
ATOM 3964 N N . GLU A 1 493 ? 2.760 0.910 32.541 1.00 95.12 493 GLU A N 1
ATOM 3965 C CA . GLU A 1 493 ? 4.122 1.131 32.048 1.00 95.12 493 GLU A CA 1
ATOM 3966 C C . GLU A 1 493 ? 4.122 1.988 30.776 1.00 95.12 493 GLU A C 1
ATOM 3968 O O . GLU A 1 493 ? 4.848 2.979 30.701 1.00 95.12 493 GLU A O 1
ATOM 3973 N N . PHE A 1 494 ? 3.239 1.679 29.824 1.00 95.25 494 PHE A N 1
ATOM 3974 C CA . PHE A 1 494 ? 3.061 2.485 28.617 1.00 95.25 494 PHE A CA 1
ATOM 3975 C C . PHE A 1 494 ? 2.632 3.927 28.934 1.00 95.25 494 PHE A C 1
ATOM 3977 O O . PHE A 1 494 ? 3.216 4.872 28.404 1.00 95.25 494 PHE A O 1
ATOM 3984 N N . VAL A 1 495 ? 1.651 4.117 29.827 1.00 94.50 495 VAL A N 1
ATOM 3985 C CA . VAL A 1 495 ? 1.200 5.454 30.263 1.00 94.50 495 VAL A CA 1
ATOM 3986 C C . VAL A 1 495 ? 2.355 6.247 30.875 1.00 94.50 495 VAL A C 1
ATOM 3988 O O . VAL A 1 495 ? 2.560 7.406 30.514 1.00 94.50 495 VAL A O 1
ATOM 3991 N N . ASN A 1 496 ? 3.151 5.615 31.740 1.00 93.12 496 ASN A N 1
ATOM 3992 C CA . ASN A 1 496 ? 4.308 6.251 32.366 1.00 93.12 496 ASN A CA 1
ATOM 3993 C C . ASN A 1 496 ? 5.345 6.680 31.317 1.00 93.12 496 ASN A C 1
ATOM 3995 O O . ASN A 1 496 ? 5.903 7.771 31.411 1.00 93.12 496 ASN A O 1
ATOM 3999 N N . LEU A 1 497 ? 5.591 5.848 30.302 1.00 92.00 497 LEU A N 1
ATOM 4000 C CA . LEU A 1 497 ? 6.510 6.169 29.209 1.00 92.00 497 LEU A CA 1
ATOM 4001 C C . LEU A 1 497 ? 6.006 7.311 28.315 1.00 92.00 497 LEU A C 1
ATOM 4003 O O . LEU A 1 497 ? 6.820 8.092 27.828 1.00 92.00 497 LEU A O 1
ATOM 4007 N N . CYS A 1 498 ? 4.691 7.444 28.126 1.00 88.25 498 CYS A N 1
ATOM 4008 C CA . CYS A 1 498 ? 4.100 8.562 27.381 1.00 88.25 498 CYS A CA 1
ATOM 4009 C C . CYS A 1 498 ? 4.229 9.903 28.121 1.00 88.25 498 CYS A C 1
ATOM 4011 O O . CYS A 1 498 ? 4.269 10.954 27.489 1.00 88.25 498 CYS A O 1
ATOM 4013 N N . GLN A 1 499 ? 4.260 9.867 29.455 1.00 83.56 499 GLN A N 1
ATOM 4014 C CA . GLN A 1 499 ? 4.302 11.053 30.320 1.00 83.56 499 GLN A CA 1
ATOM 4015 C C . GLN A 1 499 ? 5.721 11.450 30.743 1.00 83.56 499 GLN A C 1
ATOM 4017 O O . GLN A 1 499 ? 5.923 12.534 31.287 1.00 83.56 499 GLN A O 1
ATOM 4022 N N . LYS A 1 500 ? 6.707 10.578 30.525 1.00 80.38 500 LYS A N 1
ATOM 4023 C CA . LYS A 1 500 ? 8.102 10.838 30.871 1.00 80.38 500 LYS A CA 1
ATOM 4024 C C . LYS A 1 500 ? 8.697 11.846 29.889 1.00 80.38 500 LYS A C 1
ATOM 4026 O O . LYS A 1 500 ? 8.678 11.608 28.684 1.00 80.38 500 LYS A O 1
ATOM 4031 N N . GLU A 1 501 ? 9.274 12.934 30.398 1.00 62.81 501 GLU A N 1
ATOM 4032 C CA . GLU A 1 501 ? 10.032 13.854 29.547 1.00 62.81 501 GLU A CA 1
ATOM 4033 C C . GLU A 1 501 ? 11.214 13.114 28.890 1.00 62.81 501 GLU A C 1
ATOM 4035 O O . GLU A 1 501 ? 11.937 12.373 29.574 1.00 62.81 501 GLU A O 1
ATOM 4040 N N . PRO A 1 502 ? 11.429 13.275 27.571 1.00 60.66 502 PRO A N 1
ATOM 4041 C CA . PRO A 1 502 ? 12.577 12.680 26.908 1.00 60.66 502 PRO A CA 1
ATOM 4042 C C . PRO A 1 502 ? 13.855 13.284 27.495 1.00 60.66 502 PRO A C 1
ATOM 4044 O O . PRO A 1 502 ? 14.012 14.504 27.569 1.00 60.66 502 PRO A O 1
ATOM 4047 N N . ILE A 1 503 ? 14.789 12.427 27.914 1.00 58.62 503 ILE A N 1
ATOM 4048 C CA . ILE A 1 503 ? 16.114 12.867 28.362 1.00 58.62 503 ILE A CA 1
ATOM 4049 C C . ILE A 1 503 ? 16.742 13.621 27.187 1.00 58.62 503 ILE A C 1
ATOM 4051 O O . ILE A 1 503 ? 16.957 13.024 26.129 1.00 58.62 503 ILE A O 1
ATOM 4055 N N . LYS A 1 504 ? 17.013 14.923 27.358 1.00 49.12 504 LYS A N 1
ATOM 4056 C CA . LYS A 1 504 ? 17.763 15.730 26.389 1.00 49.12 504 LYS A CA 1
ATOM 4057 C C . LYS A 1 504 ? 19.114 15.051 26.168 1.00 49.12 504 LYS A C 1
ATOM 4059 O O . LYS A 1 504 ? 20.014 15.189 26.989 1.00 49.12 504 LYS A O 1
ATOM 4064 N N . LYS A 1 505 ? 19.255 14.279 25.091 1.00 46.56 505 LYS A N 1
ATOM 4065 C CA . LYS A 1 505 ? 20.580 13.912 24.598 1.00 46.56 505 LYS A CA 1
ATOM 4066 C C . LYS A 1 505 ? 21.146 15.179 23.976 1.00 46.56 505 LYS A C 1
ATOM 4068 O O . LYS A 1 505 ? 20.577 15.683 23.009 1.00 46.56 505 LYS A O 1
ATOM 4073 N N . GLU A 1 506 ? 22.201 15.717 24.579 1.00 37.72 506 GLU A N 1
ATOM 4074 C CA . GLU A 1 506 ? 23.029 16.723 23.920 1.00 37.72 506 GLU A CA 1
ATOM 4075 C C . GLU A 1 506 ? 23.421 16.189 22.533 1.00 37.72 506 GLU A C 1
ATOM 4077 O O . GLU A 1 506 ? 23.677 14.984 22.395 1.00 37.72 506 GLU A O 1
ATOM 4082 N N . PRO A 1 507 ? 23.386 17.032 21.488 1.00 36.72 507 PRO A N 1
ATOM 4083 C CA . PRO A 1 507 ? 23.836 16.609 20.172 1.00 36.72 507 PRO A CA 1
ATOM 4084 C C . PRO A 1 507 ? 25.286 16.111 20.285 1.00 36.72 507 PRO A C 1
ATOM 4086 O O . PRO A 1 507 ? 26.065 16.715 21.025 1.00 36.72 507 PRO A O 1
ATOM 4089 N N . PRO A 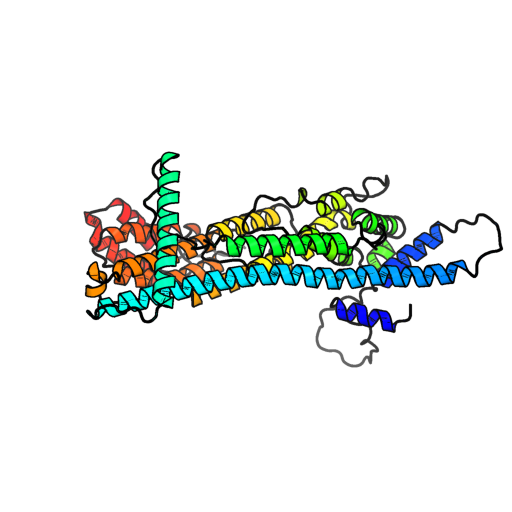1 508 ? 25.661 15.018 19.595 1.00 40.72 508 PRO A N 1
ATOM 4090 C CA . PRO A 1 508 ? 27.063 14.637 19.520 1.00 40.72 508 PRO A CA 1
ATOM 4091 C C . PRO A 1 508 ? 27.844 15.813 18.920 1.00 40.72 508 PRO A C 1
ATOM 4093 O O . PRO A 1 508 ? 27.478 16.310 17.853 1.00 40.72 508 PRO A O 1
ATOM 4096 N N . THR A 1 509 ? 28.846 16.280 19.667 1.00 38.22 509 THR A N 1
ATOM 4097 C CA . THR A 1 509 ? 29.815 17.315 19.272 1.00 38.22 509 THR A CA 1
ATOM 4098 C C . THR A 1 509 ? 30.564 16.952 18.007 1.00 38.22 509 THR A C 1
ATOM 4100 O O . THR A 1 509 ? 30.945 15.760 17.903 1.00 38.22 509 THR A O 1
#

InterPro domains:
  IPR012890 Intron Large complex component GCFC2-like [PTHR12214] (91-496)
  IPR022783 GCF, C-terminal [PF07842] (216-280)

Sequence (509 aa):
MREDDWYRFQARIGLPPEDMASGNPENPRIGRVTNPPSVLGFGRVIHESLRLDERRRLVPVSSPNRASTGRYGFRKSGKSRIWGVVRGIEEINAIENDVSTMWKKRTERLMKRRRQDVHDVYEKCQTSSLGRPWVPPSTEYITREAEREARRNRRKRARELSKNTDKKVESHRDGLSSDDEETTSQQVVYKDTMASALEKAAGVFVDAEDDFCRIERILNRFIDWLMVDPDSYKDAFISLCIPKILAPFIRLELLDWKPLEEPHRALESWSWYKQILSVGMNNTGVDMESPEISNIIPSVVEKVVLPKIAKTIREQWNPLSLRQSMNLSKVLNSLAGHYPTVNASSKQMLDVLNAIYARAKASIEEDTFVPLYSKEAIESPATGCGAFLDQQFWNSIKLMRSLRCFRYLISDNCLEEMMIEGIVNRSVVLALQFSGITDPAMLPKCMAVLEEIPTSWLPTFRPASYQSLASLLGRVITEHKSRERDTCKKLQEFVNLCQKEPIKKEPPT

Radius of gyration: 30.43 Å; Cα contacts (8 Å, |Δi|>4): 442; chains: 1; bounding box: 79×70×99 Å

Foldseek 3Di:
DPPVVQCVLCVVLVHDDQDDDPDDDDDDDDDDDDDDHGQDGPLVVVVVLVVVVVVVVPPDPDDDDDDDPVVVVVVVVSVVQVVLVSVLLVLLVVLLCLLLVLLLVLQVVQLVLLLVVLVLLLVLLVCVLVVHDDDQPDPVSVVSVVVVVVLVVVVVVVVVVVPVPDDDDDDDAQQLDLSSDDDPVSVVVSVVSLVVSLVSLVVSCPVHDCCQQPLQNVLLSLQVCCVPPVPVSVVSVVLLCLLVSCQSVVSSQCSPPDLLQCLPPDPCPTPNNVSLVCHPVVPPPDPCVPCSRVCSVLSNCQPHVLVVLLSCLQRNDDLLDLSSLLSSLSNLVVNVVPHVCLDPVRPSNVSSVVSNLVNLLCCLVSVQDARDGDLVSLPDVSSCNVSSLSSSLSNLLSSLSSLVSCPVSDDPVSNCCCNLVSRCVVRNLVSLVSNDLLDPVSLVSLVSSVVSDDCVCWLDPCLVSCVSVLVSLVSSLVNCCVPCVVSSVVSVVVSVRSPDHPDPDDPDD

Nearest PDB structures (foldseek):
  8ro1-assembly1_PX  TM=8.829E-01  e=1.474E-21  Caenorhabditis elegans
  8ro0-assembly1_PX  TM=8.715E-01  e=6.985E-20  Caenorhabditis elegans
  8ro2-assembly1_PX  TM=6.573E-01  e=5.231E-07  Homo sapiens

Mean predicted aligned error: 11.28 Å

Solvent-accessible surface area (backbone atoms only — not comparable to full-atom values): 29218 Å² total; per-residue (Å²): 134,68,70,73,68,48,53,59,50,33,62,71,76,74,40,84,73,90,82,88,79,86,83,79,97,84,83,96,81,80,94,69,85,79,73,79,79,79,76,67,49,69,70,54,53,54,47,47,54,52,50,52,51,53,57,65,69,59,63,86,77,90,76,94,84,85,76,76,72,60,60,59,54,51,58,54,46,53,55,54,53,53,48,46,56,57,50,30,50,55,51,50,53,50,42,52,47,53,53,49,50,53,46,26,52,51,36,52,50,47,52,52,50,53,52,50,53,52,49,58,50,49,55,48,22,52,38,33,54,71,74,40,86,83,70,79,91,43,74,66,50,53,51,52,51,52,53,52,51,51,52,52,52,53,53,51,50,54,50,60,61,55,52,78,75,52,83,86,74,71,82,82,58,64,35,65,68,60,72,80,81,74,54,72,69,61,54,48,53,52,50,53,55,49,50,54,38,52,54,52,56,67,54,55,55,70,90,48,58,60,68,79,71,34,69,41,50,45,48,42,56,54,48,58,39,44,75,74,40,48,63,62,36,57,76,51,43,44,73,77,43,47,39,68,69,48,34,66,62,49,50,59,69,50,64,83,63,48,50,53,80,52,48,79,73,57,68,76,75,38,66,66,45,49,36,63,71,56,46,57,73,90,43,100,83,62,66,66,80,38,70,75,53,56,41,48,62,51,44,29,44,47,70,44,49,34,53,53,49,24,51,43,40,66,46,46,62,51,60,63,26,47,65,35,30,47,22,40,32,51,42,50,51,50,45,40,71,75,28,85,69,48,36,89,87,27,68,43,45,44,47,31,53,49,27,49,50,55,4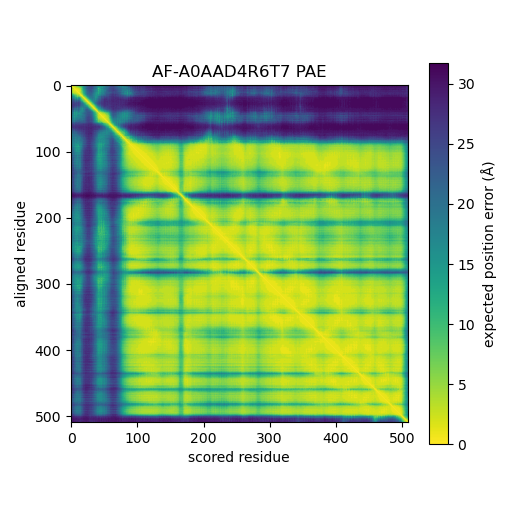8,43,51,52,43,46,69,75,70,56,64,68,82,90,72,56,66,69,30,33,73,34,74,89,25,44,37,37,63,52,41,48,23,36,40,34,35,51,51,38,32,42,52,18,57,54,47,37,60,93,79,46,56,65,74,59,53,46,45,50,40,38,59,49,37,35,62,66,34,44,47,54,41,53,68,66,63,43,69,84,42,78,71,46,57,64,52,55,49,54,53,54,76,58,51,63,69,87,58,52,51,25,94,52,42,76,73,42,43,68,54,39,54,51,49,53,54,40,33,69,71,38,41,90,80,42,52,68,63,32,49,54,53,47,52,52,38,51,32,39,69,36,79,55,79,82,71,74,76,87,127

Organism: NCBI:txid166010

pLDDT: mean 80.54, std 22.53, range [24.34, 98.44]

Secondary structure (DSSP, 8-state):
--THHHHHHHHHTTPPPS----------------PPP----HHHHHHHHHHHHHHHH-S--------SSHHHHHHHHHHHHHHHHHHHHHHHHHHHHHHHHHHHHHHHHHHHHHHHHHHHHHHHHHHHHTTPPP--S-HHHHHHHHHHHHHHHHHHHHHHHHHTTSS----PPTT--------HHHHHHHHHHHHHHHHHHHHTTTTS-HHHH-HHHHHHHHHHHHHH-HHHHHHTTHHHHHHHHHHHHHHHHGGG--TTT-TT--GGGSHHHHHHHTTTTT-TT--TTSHHHHTHHHHHIIIIIHHHHHHHHHHT--TT-HHHHHHHHHHHHHHHHH-TTSSTT-HHHHHHHHHHHHHHHHHHHHH-------HHHHH-GGG-HHHHHHHHHHHHHHHHHHHHTTTTTS-HHHHHIIIIIIIIIIIIHHHHHHT-TT-TTHHHHHHHHHHHS-GGG-S-S-HHHHHHHHHHHHHHHHHHTTT-HHHHHHHHHHHHHHHSPPP--PPP-